Protein AF-A0A0W0UJ98-F1 (afdb_monomer)

Foldseek 3Di:
DDDDDDDDDDDDDDDPPPPPPPDPDAQKAWDWPDDQAEEAALQDKDKTKIKIFGQDQDKFFKAWDDDFQKDWDQPPQAAHRTHIHHHGRIGITMIIHRLNRDPFWDWFDRWMAGVPDPVRIDGHDPVNGRTYGYDYDWAAWEKDKLAQEAEAEAQADKAKIKIFTQGQTKFAFWAKDKPPDAPPPKDWPDRGQGIAHHRGIDIIIIGHHNDWQDDQQPQDRDWMWIWIGGPRYDTRTHTYTHDDARHDDLQFGFQFWARPPDRHHYIKGKGWHLAWLAAAPPGFAFAAADQVLADDLDQQPQQALPRDPVPGQDNNQACQLSLLVSRQVCQPPPNNPPRRQLSSHQQSSQCDQGSNDRSKGFAHNLQAHAADVPPVSQQDYPPDDGPGRHCQVRAQVVPNRSVQAAKEFHSHAHPPPPRFWGKIWGGDHPDDTHIDIDGSRRRHIHIIMHMDDD

Radius of gyration: 41.1 Å; Cα contacts (8 Å, |Δi|>4): 1184; chains: 1; bounding box: 113×72×108 Å

pLDDT: mean 92.58, std 12.84, range [30.59, 98.88]

Nearest PDB structures (foldseek):
  7som-assembly1_E  TM=4.699E-01  e=2.306E-09  Chlamydomonas reinhardtii
  7n6g-assembly1_1M  TM=3.271E-01  e=7.721E-07  Chlamydomonas reinhardtii
  6fvi-assembly1_A  TM=5.637E-01  e=1.294E-02  Homo sapiens
  8jp0-assembly1_A  TM=2.826E-01  e=3.615E-04  Homo sapiens
  1qun-assembly10_O  TM=2.759E-01  e=1.383E-03  Escherichia coli

Mean predicted aligned error: 9.5 Å

Solvent-accessible surface area (backbone atoms only — not comparable to full-atom values): 23687 Å² total; per-residue (Å²): 134,92,84,81,88,88,85,89,79,93,79,80,84,82,77,82,78,78,77,77,81,79,76,75,82,67,55,45,48,56,45,69,77,42,75,40,71,47,78,39,32,38,85,38,72,52,77,36,34,29,39,40,31,25,69,31,88,58,70,42,49,32,24,69,60,88,48,86,35,44,42,77,44,58,54,94,86,32,37,43,77,70,36,74,28,44,57,70,33,68,41,38,43,35,35,39,38,35,27,71,52,42,95,54,65,43,78,57,35,73,37,37,12,44,78,66,37,84,90,49,55,44,53,34,54,87,93,56,28,30,32,39,44,60,42,80,58,81,56,73,24,37,62,46,63,70,48,65,58,38,43,38,40,40,67,37,65,56,33,37,46,42,38,31,26,74,30,86,33,61,33,40,61,25,34,65,48,70,43,59,74,77,37,66,73,40,48,71,36,64,89,53,56,39,67,27,48,55,71,26,74,34,70,40,36,39,36,43,14,76,45,42,58,46,66,59,55,40,88,78,58,74,63,30,33,40,42,34,34,30,80,36,40,52,74,44,66,33,30,40,42,36,35,50,63,17,18,52,52,95,56,10,32,24,28,32,80,34,77,81,47,63,44,66,52,22,41,37,33,30,23,35,42,69,57,68,81,22,39,55,92,77,57,30,31,18,61,28,46,46,77,85,55,45,66,40,56,70,74,71,80,41,15,21,39,84,24,43,58,80,89,32,89,17,36,6,20,72,31,12,61,51,22,21,50,53,54,51,49,51,36,21,67,87,76,23,77,75,53,39,59,41,84,40,18,42,43,34,51,16,54,45,73,56,80,89,41,60,71,37,16,16,34,4,45,18,41,42,33,44,24,62,69,69,79,76,48,77,15,33,44,77,93,50,71,51,73,44,67,13,38,37,66,34,14,36,73,57,78,42,38,73,72,65,68,48,55,27,54,31,37,12,35,36,76,81,55,59,49,45,22,26,32,28,40,34,36,42,80,95,56,84,46,32,53,48,77,43,55,19,62,46,49,29,12,32,57,30,26,31,70,51,79,111

Organism: NCBI:txid455

Sequence (454 aa):
MKFNLDNLWLCAGSLFLASTLQAGKPVWTFFPRTPTSVTVETDDTITVQYEVTNQSTRTHTLRMVPIPGIQQVMTAGNCPTNFTLAYHQSCILTLRIIGRSLSGDTFGGPKVCDKLNPLECYQPKAEHVLNIKLVAAPGDTTLSSSVSTLALRTNGRSRIITITNTGTETAFNVVYRISPALPAGTTIFPATCGTLEPGGRCFIRITPGATPSATPGNVNPTPITLAITGRNTNTVRPTINILTYGSVYQSGYVFAINDNTVNTGSIGGKVAALSNQASFGIDGRIWSSDNAGNPVFDPIPGINQNSINPPEACNGALNGACNTNVIVNYYSPPQTNPAVNLSFYAAGLCKATIGGYSDWYLPAICEMGYDNAAQNTGCGIPPNPPTLQNMQTNLVENGNIGNLFGPYWSSTQSSINFPTNAWNQFFAVGGGNFQDEDPKDGPISVRCVRAITG

Structure (mmCIF, N/CA/C/O backbone):
data_AF-A0A0W0UJ98-F1
#
_entry.id   AF-A0A0W0UJ98-F1
#
loop_
_atom_site.group_PDB
_atom_site.id
_atom_site.type_symbol
_atom_site.label_atom_id
_atom_site.label_alt_id
_atom_site.label_comp_id
_atom_site.label_asym_id
_atom_site.label_entity_id
_atom_site.label_seq_id
_atom_site.pdbx_PDB_ins_code
_atom_site.Cartn_x
_atom_site.Cartn_y
_atom_site.Cartn_z
_atom_site.occupancy
_atom_site.B_iso_or_equiv
_atom_site.auth_seq_id
_atom_site.auth_comp_id
_atom_site.auth_asym_id
_atom_site.auth_atom_id
_atom_site.pdbx_PDB_model_num
ATOM 1 N N . MET A 1 1 ? -76.523 -50.830 51.834 1.00 42.12 1 MET A N 1
ATOM 2 C CA . MET A 1 1 ? -75.789 -51.611 52.851 1.00 42.12 1 MET A CA 1
ATOM 3 C C . MET A 1 1 ? -75.660 -50.712 54.073 1.00 42.12 1 MET A C 1
ATOM 5 O O . MET A 1 1 ? -75.113 -49.628 53.944 1.00 42.12 1 MET A O 1
ATOM 9 N N . LYS A 1 2 ? -76.324 -51.075 55.176 1.00 36.91 2 LYS A N 1
ATOM 10 C CA . LYS A 1 2 ? -76.344 -50.326 56.444 1.00 36.91 2 LYS A CA 1
ATOM 11 C C . LYS A 1 2 ? -74.949 -50.317 57.073 1.00 36.91 2 LYS A C 1
ATOM 13 O O . LYS A 1 2 ? -74.358 -51.385 57.122 1.00 36.91 2 LYS A O 1
ATOM 18 N N . PHE A 1 3 ? -74.522 -49.193 57.644 1.00 30.59 3 PHE A N 1
ATOM 19 C CA . PHE A 1 3 ? -73.881 -49.159 58.964 1.00 30.59 3 PHE A CA 1
ATOM 20 C C . PHE A 1 3 ? -74.165 -47.815 59.646 1.00 30.59 3 PHE A C 1
ATOM 22 O O . PHE A 1 3 ? -74.426 -46.813 58.986 1.00 30.59 3 PHE A O 1
ATOM 29 N N . ASN A 1 4 ? -74.239 -47.876 60.969 1.00 37.31 4 ASN A N 1
ATOM 30 C CA . ASN A 1 4 ? -74.988 -47.012 61.868 1.00 37.31 4 ASN A CA 1
ATOM 31 C C . ASN A 1 4 ? -74.031 -46.341 62.872 1.00 37.31 4 ASN A C 1
ATOM 33 O O . ASN A 1 4 ? -73.104 -47.008 63.316 1.00 37.31 4 ASN A O 1
ATOM 37 N N . LEU A 1 5 ? -74.349 -45.088 63.216 1.00 34.97 5 LEU A N 1
ATOM 38 C CA . LEU A 1 5 ? -74.145 -44.328 64.466 1.00 34.97 5 LEU A CA 1
ATOM 39 C C . LEU A 1 5 ? -72.762 -44.160 65.167 1.00 34.97 5 LEU A C 1
ATOM 41 O O . LEU A 1 5 ? -71.998 -45.095 65.367 1.00 34.97 5 LEU A O 1
ATOM 45 N N . ASP A 1 6 ? -72.609 -42.918 65.664 1.00 40.19 6 ASP A N 1
ATOM 46 C CA . ASP A 1 6 ? -71.954 -42.443 66.903 1.00 40.19 6 ASP A CA 1
ATOM 47 C C . ASP A 1 6 ? -70.441 -42.147 66.954 1.00 40.19 6 ASP A C 1
ATOM 49 O O . ASP A 1 6 ? -69.613 -43.013 67.215 1.00 40.19 6 ASP A O 1
ATOM 53 N N . ASN A 1 7 ? -70.071 -40.857 66.893 1.00 34.97 7 ASN A N 1
ATOM 54 C CA . ASN A 1 7 ? -69.873 -40.052 68.113 1.00 34.97 7 ASN A CA 1
ATOM 55 C C . ASN A 1 7 ? -69.459 -38.595 67.821 1.00 34.97 7 ASN A C 1
ATOM 57 O O . ASN A 1 7 ? -68.658 -38.292 66.942 1.00 34.97 7 ASN A O 1
ATOM 61 N N . LEU A 1 8 ? -70.037 -37.701 68.618 1.00 39.44 8 LEU A N 1
ATOM 62 C CA . LEU A 1 8 ? -69.944 -36.245 68.612 1.00 39.44 8 LEU A CA 1
ATOM 63 C C . LEU A 1 8 ? -68.772 -35.770 69.488 1.00 39.44 8 LEU A C 1
ATOM 65 O O . LEU A 1 8 ? -68.875 -35.954 70.691 1.00 39.44 8 LEU A O 1
ATOM 69 N N . TRP A 1 9 ? -67.740 -35.096 68.960 1.00 35.41 9 TRP A N 1
ATOM 70 C CA . TRP A 1 9 ? -66.840 -34.237 69.762 1.00 35.41 9 TRP A CA 1
ATOM 71 C C . TRP A 1 9 ? -66.373 -33.001 68.968 1.00 35.41 9 TRP A C 1
ATOM 73 O O . TRP A 1 9 ? -66.029 -33.082 67.791 1.00 35.41 9 TRP A O 1
ATOM 83 N N . LEU A 1 10 ? -66.414 -31.847 69.642 1.00 42.66 10 LEU A N 1
ATOM 84 C CA . LEU A 1 10 ? -66.111 -30.493 69.170 1.00 42.66 10 LEU A CA 1
ATOM 85 C C . LEU A 1 10 ? -64.771 -30.375 68.414 1.00 42.66 10 LEU A C 1
ATOM 87 O O . LEU A 1 10 ? -63.739 -30.807 68.919 1.00 42.66 10 LEU A O 1
ATOM 91 N N . CYS A 1 11 ? -64.755 -29.643 67.295 1.00 38.94 11 CYS A N 1
ATOM 92 C CA . CYS A 1 11 ? -63.536 -29.038 66.746 1.00 38.94 11 CYS A CA 1
ATOM 93 C C . CYS A 1 11 ? -63.706 -27.517 66.693 1.00 38.94 11 CYS A C 1
ATOM 95 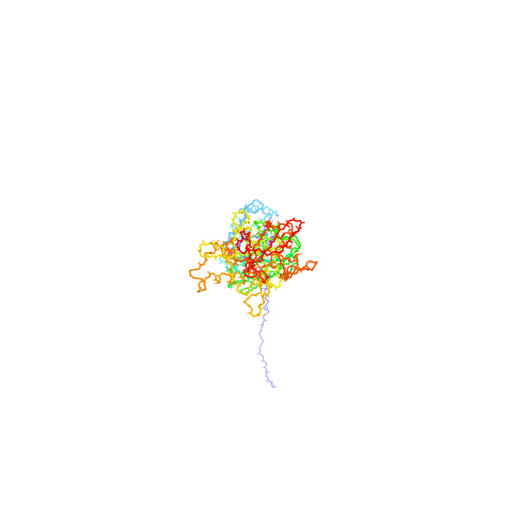O O . CYS A 1 11 ? -64.485 -26.981 65.906 1.00 38.94 11 CYS A O 1
ATOM 97 N N . ALA A 1 12 ? -62.993 -26.843 67.593 1.00 42.56 12 ALA A N 1
ATOM 98 C CA . ALA A 1 12 ? -62.878 -25.398 67.663 1.00 42.56 12 ALA A CA 1
ATOM 99 C C . ALA A 1 12 ? -62.250 -24.838 66.377 1.00 42.56 12 ALA A C 1
ATOM 101 O O . ALA A 1 12 ? -61.285 -25.390 65.848 1.00 42.56 12 ALA A O 1
ATOM 102 N N . GLY A 1 13 ? -62.798 -23.727 65.884 1.00 46.62 13 GLY A N 1
ATOM 103 C CA . GLY A 1 13 ? -62.237 -22.981 64.766 1.00 46.62 13 GLY A CA 1
ATOM 104 C C . GLY A 1 13 ? -60.892 -22.362 65.142 1.00 46.62 13 GLY A C 1
ATOM 105 O O . GLY A 1 13 ? -60.838 -21.392 65.896 1.00 46.62 13 GLY A O 1
ATOM 106 N N . SER A 1 14 ? -59.808 -22.908 64.594 1.00 44.16 14 SER A N 1
ATOM 107 C CA . SER A 1 14 ? -58.479 -22.299 64.642 1.00 44.16 14 SER A CA 1
ATOM 108 C C . SER A 1 14 ? -58.429 -21.103 63.692 1.00 44.16 14 SER A C 1
ATOM 110 O O . SER A 1 14 ? -58.147 -21.234 62.501 1.00 44.16 14 SER A O 1
ATOM 112 N N . LEU A 1 15 ? -58.727 -19.923 64.235 1.00 41.03 15 LEU A N 1
ATOM 113 C CA . LEU A 1 15 ? -58.468 -18.632 63.609 1.00 41.03 15 LEU A CA 1
ATOM 114 C C . LEU A 1 15 ? -56.942 -18.420 63.572 1.00 41.03 15 LEU A C 1
ATOM 116 O O . LEU A 1 15 ? -56.319 -18.147 64.599 1.00 41.03 15 LEU A O 1
ATOM 120 N N . PHE A 1 16 ? -56.323 -18.573 62.400 1.00 40.66 16 PHE A N 1
ATOM 121 C CA . PHE A 1 16 ? -54.943 -18.144 62.168 1.00 40.66 16 PHE A CA 1
ATOM 122 C C . PHE A 1 16 ? -54.880 -16.614 62.297 1.00 40.66 16 PHE A C 1
ATOM 124 O O . PHE A 1 16 ? -55.249 -15.881 61.381 1.00 40.66 16 PHE A O 1
ATOM 131 N N . LEU A 1 17 ? -54.428 -16.125 63.453 1.00 40.47 17 LEU A N 1
ATOM 132 C CA . LEU A 1 17 ? -54.017 -14.737 63.639 1.00 40.47 17 LEU A CA 1
ATOM 133 C C . LEU A 1 17 ? -52.777 -14.488 62.772 1.00 40.47 17 LEU A C 1
ATOM 135 O O . LEU A 1 17 ? -51.658 -14.821 63.156 1.00 40.47 17 LEU A O 1
ATOM 139 N N . ALA A 1 18 ? -52.980 -13.903 61.593 1.00 43.94 18 ALA A N 1
ATOM 140 C CA . ALA A 1 18 ? -51.911 -13.249 60.858 1.00 43.94 18 ALA A CA 1
ATOM 141 C C . ALA A 1 18 ? -51.464 -12.032 61.680 1.00 43.94 18 ALA A C 1
ATOM 143 O O . ALA A 1 18 ? -52.122 -10.992 61.688 1.00 43.94 18 ALA A O 1
ATOM 144 N N . SER A 1 19 ? -50.364 -12.169 62.417 1.00 37.75 19 SER A N 1
ATOM 145 C CA . SER A 1 19 ? -49.692 -11.032 63.027 1.00 37.75 19 SER A CA 1
ATOM 146 C C . SER A 1 19 ? -49.136 -10.154 61.907 1.00 37.75 19 SER A C 1
ATOM 148 O O . SER A 1 19 ? -48.142 -10.470 61.256 1.00 37.75 19 SER A O 1
ATOM 150 N N . THR A 1 20 ? -49.791 -9.023 61.658 1.00 38.28 20 THR A N 1
ATOM 151 C CA . THR A 1 20 ? -49.197 -7.945 60.873 1.00 38.28 20 THR A CA 1
ATOM 152 C C . THR A 1 20 ? -48.002 -7.414 61.660 1.00 38.28 20 THR A C 1
ATOM 154 O O . THR A 1 20 ? -48.166 -6.642 62.605 1.00 38.28 20 THR A O 1
ATOM 157 N N . LEU A 1 21 ? -46.793 -7.851 61.305 1.00 38.06 21 LEU A N 1
ATOM 158 C CA . LEU A 1 21 ? -45.556 -7.196 61.723 1.00 38.06 21 LEU A CA 1
ATOM 159 C C . LEU A 1 21 ? -45.603 -5.748 61.224 1.00 38.06 21 LEU A C 1
ATOM 161 O O . LEU A 1 21 ? -45.421 -5.470 60.040 1.00 38.06 21 LEU A O 1
ATOM 165 N N . GLN A 1 22 ? -45.890 -4.817 62.128 1.00 39.25 22 GLN A N 1
ATOM 166 C CA . GLN A 1 22 ? -45.871 -3.392 61.845 1.00 39.25 22 GLN A CA 1
ATOM 167 C C . GLN A 1 22 ? -44.410 -2.927 61.907 1.00 39.25 22 GLN A C 1
ATOM 169 O O . GLN A 1 22 ? -43.871 -2.656 62.978 1.00 39.25 22 GLN A O 1
ATOM 174 N N . ALA A 1 23 ? -43.734 -2.897 60.757 1.00 49.16 23 ALA A N 1
ATOM 175 C CA . ALA A 1 23 ? -42.393 -2.330 60.657 1.00 49.16 23 ALA A CA 1
ATOM 176 C C . ALA A 1 23 ? -42.448 -0.833 61.019 1.00 49.16 23 ALA A C 1
ATOM 178 O O . ALA A 1 23 ? -43.191 -0.066 60.401 1.00 49.16 23 ALA A O 1
ATOM 179 N N . GLY A 1 24 ? -41.693 -0.417 62.042 1.00 61.38 24 GLY A N 1
ATOM 180 C CA . GLY A 1 24 ? -41.587 0.990 62.430 1.00 61.38 24 GLY A CA 1
ATOM 181 C C . GLY A 1 24 ? -41.125 1.853 61.252 1.00 61.38 24 GLY A C 1
ATOM 182 O O . GLY A 1 24 ? -40.258 1.442 60.479 1.00 61.38 24 GLY A O 1
ATOM 183 N N . LYS A 1 25 ? -41.717 3.046 61.089 1.00 72.81 25 LYS A N 1
ATOM 184 C CA . LYS A 1 25 ? -41.304 3.994 60.041 1.00 72.81 25 LYS A CA 1
ATOM 185 C C . LYS A 1 25 ? -39.810 4.322 60.215 1.00 72.81 25 LYS A C 1
ATOM 187 O O . LYS A 1 25 ? -39.413 4.661 61.330 1.00 72.81 25 LYS A O 1
ATOM 192 N N . PRO A 1 26 ? -38.987 4.237 59.155 1.00 78.25 26 PRO A N 1
ATOM 193 C CA . PRO A 1 26 ? -37.555 4.479 59.269 1.00 78.25 26 PRO A CA 1
ATOM 194 C C . PRO A 1 26 ? -37.264 5.945 59.617 1.00 78.25 26 PRO A C 1
ATOM 196 O O . PRO A 1 26 ? -37.878 6.854 59.061 1.00 78.25 26 PRO A O 1
ATOM 199 N N . VAL A 1 27 ? -36.315 6.167 60.531 1.00 91.50 27 VAL A N 1
ATOM 200 C CA . VAL A 1 27 ? -35.935 7.503 61.041 1.00 91.50 27 VAL A CA 1
ATOM 201 C C . VAL A 1 27 ? -35.210 8.328 59.971 1.00 91.50 27 VAL A C 1
ATOM 203 O O . VAL A 1 27 ? -35.357 9.544 59.928 1.00 91.50 27 VAL A O 1
ATOM 206 N N . TRP A 1 28 ? -34.496 7.679 59.050 1.00 94.56 28 TRP A N 1
ATOM 207 C CA . TRP A 1 28 ? -34.007 8.283 57.809 1.00 94.56 28 TRP A CA 1
ATOM 208 C C . TRP A 1 28 ? -34.239 7.354 56.622 1.00 94.56 28 TRP A C 1
ATOM 210 O O . TRP A 1 28 ? -34.255 6.130 56.749 1.00 94.56 28 TRP A O 1
ATOM 220 N N . THR A 1 29 ? -34.424 7.953 55.451 1.00 95.00 29 THR A N 1
ATOM 221 C CA . THR A 1 29 ? -34.740 7.262 54.197 1.00 95.00 29 THR A CA 1
ATOM 222 C C . THR A 1 29 ? -33.617 7.403 53.186 1.00 95.00 29 THR A C 1
ATOM 224 O O . THR A 1 29 ? -32.889 8.390 53.206 1.00 95.00 29 THR A O 1
ATOM 227 N N . PHE A 1 30 ? -33.537 6.446 52.264 1.00 97.19 30 PHE A N 1
ATOM 228 C CA . PHE A 1 30 ? -32.582 6.436 51.161 1.00 97.19 30 PHE A CA 1
ATOM 229 C C . PHE A 1 30 ? -33.336 6.459 49.837 1.00 97.19 30 PHE A C 1
ATOM 231 O O . PHE A 1 30 ? -34.128 5.551 49.550 1.00 97.19 30 PHE A O 1
ATOM 238 N N . PHE A 1 31 ? -33.076 7.475 49.024 1.00 96.62 31 PHE A N 1
ATOM 239 C CA . PHE A 1 31 ? -33.620 7.572 47.679 1.00 96.62 31 PHE A CA 1
ATOM 240 C C . PHE A 1 31 ? -32.489 7.498 46.645 1.00 96.62 31 PHE A C 1
ATOM 242 O O . PHE A 1 31 ? -31.571 8.316 46.702 1.00 96.62 31 PHE A O 1
ATOM 249 N N . PRO A 1 32 ? -32.490 6.523 45.725 1.00 96.94 32 PRO A N 1
ATOM 250 C CA . PRO A 1 32 ? -31.423 6.377 44.749 1.00 96.94 32 PRO A CA 1
ATOM 251 C C . PRO A 1 32 ? -31.443 7.540 43.755 1.00 96.94 32 PRO A C 1
ATOM 253 O O . PRO A 1 32 ? -32.489 7.922 43.235 1.00 96.94 32 PRO A O 1
ATOM 256 N N . ARG A 1 33 ? -30.266 8.105 43.484 1.00 97.56 33 ARG A N 1
ATOM 257 C CA . ARG A 1 33 ? -30.056 9.135 42.451 1.00 97.56 33 ARG A CA 1
ATOM 258 C C . ARG A 1 33 ? -29.429 8.549 41.183 1.00 97.56 33 ARG A C 1
ATOM 260 O O . ARG A 1 33 ? -29.431 9.197 40.142 1.00 97.56 33 ARG A O 1
ATOM 267 N N . THR A 1 34 ? -28.938 7.316 41.267 1.00 96.81 34 THR A N 1
ATOM 268 C CA . THR A 1 34 ? -28.418 6.502 40.161 1.00 96.81 34 THR A CA 1
ATOM 269 C C . THR A 1 34 ? -28.970 5.075 40.274 1.00 96.81 34 THR A C 1
ATOM 271 O O . THR A 1 34 ? -29.456 4.705 41.347 1.00 96.81 34 THR A O 1
ATOM 274 N N . PRO A 1 35 ? -28.864 4.236 39.227 1.00 96.44 35 PRO A N 1
ATOM 275 C CA . PRO A 1 35 ? -29.185 2.813 39.331 1.00 96.44 35 PRO A CA 1
ATOM 276 C C . PRO A 1 35 ? -28.432 2.136 40.484 1.00 96.44 35 PRO A C 1
ATOM 278 O O . PRO A 1 35 ? -27.239 2.373 40.673 1.00 96.44 35 PRO A O 1
ATOM 281 N N . THR A 1 36 ? -29.133 1.304 41.257 1.00 95.62 36 THR A N 1
ATOM 282 C CA . THR A 1 36 ? -28.565 0.569 42.403 1.00 95.62 36 THR A CA 1
ATOM 283 C C . THR A 1 36 ? -28.323 -0.905 42.102 1.00 95.62 36 THR A C 1
ATOM 285 O O . THR A 1 36 ? -27.598 -1.557 42.846 1.00 95.62 36 THR A O 1
ATOM 288 N N . SER A 1 37 ? -28.898 -1.415 41.008 1.00 95.75 37 SER A N 1
ATOM 289 C CA . SER A 1 37 ? -28.575 -2.719 40.429 1.00 95.75 37 SER A CA 1
ATOM 290 C C . SER A 1 37 ? -27.582 -2.529 39.287 1.00 95.75 37 SER A C 1
ATOM 292 O O . SER A 1 37 ? -27.942 -1.991 38.242 1.00 95.75 37 SER A O 1
ATOM 294 N N . VAL A 1 38 ? -26.329 -2.923 39.507 1.00 94.88 38 VAL A N 1
ATOM 295 C CA . VAL A 1 38 ? -25.199 -2.657 38.604 1.00 94.88 38 VAL A CA 1
ATOM 296 C C . VAL A 1 38 ? -24.349 -3.910 38.424 1.00 94.88 38 VAL A C 1
ATOM 298 O O . VAL A 1 38 ? -24.193 -4.705 39.346 1.00 94.88 38 VAL A O 1
ATOM 301 N N . THR A 1 39 ? -23.794 -4.093 37.228 1.00 94.00 39 THR A N 1
ATOM 302 C CA . THR A 1 39 ? -22.749 -5.096 36.976 1.00 94.00 39 THR A CA 1
ATOM 303 C C . THR A 1 39 ? -21.414 -4.373 36.902 1.00 94.00 39 THR A C 1
ATOM 305 O O . THR A 1 39 ? -21.333 -3.321 36.270 1.00 94.00 39 THR A O 1
ATOM 308 N N . VAL A 1 40 ? -20.401 -4.899 37.583 1.00 93.00 40 VAL A N 1
ATOM 309 C CA . VAL A 1 40 ? -19.064 -4.303 37.661 1.00 93.00 40 VAL A CA 1
ATOM 310 C C . VAL A 1 40 ? -18.051 -5.360 37.267 1.00 93.00 40 VAL A C 1
ATOM 312 O O . VAL A 1 40 ? -18.078 -6.467 37.803 1.00 93.00 40 VAL A O 1
ATOM 315 N N . GLU A 1 41 ? -17.171 -5.027 36.331 1.00 92.50 41 GLU A N 1
ATOM 316 C CA . GLU A 1 41 ? -16.054 -5.889 35.962 1.00 92.50 41 GLU A CA 1
ATOM 317 C C . GLU A 1 41 ? -14.894 -5.738 36.953 1.00 92.50 41 GLU A C 1
ATOM 319 O O . GLU A 1 41 ? -14.765 -4.726 37.645 1.00 92.50 41 GLU A O 1
ATOM 324 N N . THR A 1 42 ? -14.021 -6.740 37.046 1.00 89.69 42 THR A N 1
ATOM 325 C CA . THR A 1 42 ? -12.894 -6.719 37.994 1.00 89.69 42 THR A CA 1
ATOM 326 C C . THR A 1 42 ? -11.918 -5.555 37.778 1.00 89.69 42 THR A C 1
ATOM 328 O O . THR A 1 42 ? -11.260 -5.136 38.726 1.00 89.69 42 THR A O 1
ATOM 331 N N . ASP A 1 43 ? -11.811 -5.003 36.573 1.00 86.75 43 ASP A N 1
ATOM 332 C CA . ASP A 1 43 ? -10.969 -3.846 36.236 1.00 86.75 43 ASP A CA 1
ATOM 333 C C . ASP A 1 43 ? -11.718 -2.498 36.291 1.00 86.75 43 ASP A C 1
ATOM 335 O O . ASP A 1 43 ? -11.083 -1.440 36.270 1.00 86.75 43 ASP A O 1
ATOM 339 N N . ASP A 1 44 ? -13.043 -2.520 36.449 1.00 89.69 44 ASP A N 1
ATOM 340 C CA . ASP A 1 44 ? -13.890 -1.332 36.409 1.00 89.69 44 ASP A CA 1
ATOM 341 C C . ASP A 1 44 ? -13.991 -0.592 37.753 1.00 89.69 44 ASP A C 1
ATOM 343 O O . ASP A 1 44 ? -13.742 -1.099 38.854 1.00 89.69 44 ASP A O 1
ATOM 347 N N . THR A 1 45 ? -14.386 0.679 37.672 1.00 93.38 45 THR A N 1
ATOM 348 C CA . THR A 1 45 ? -14.761 1.497 38.829 1.00 93.38 45 THR A CA 1
ATOM 349 C C . THR A 1 45 ? -15.961 2.363 38.478 1.00 93.38 45 THR A C 1
ATOM 351 O O . THR A 1 45 ? -15.889 3.173 37.557 1.00 93.38 45 THR A O 1
ATOM 354 N N . ILE A 1 46 ? -17.042 2.242 39.246 1.00 94.94 46 ILE A N 1
ATOM 355 C CA . ILE A 1 46 ? -18.294 2.978 39.016 1.00 94.94 46 ILE A CA 1
ATOM 356 C C . ILE A 1 46 ? -18.743 3.724 40.275 1.00 94.94 46 ILE A C 1
ATOM 358 O O . ILE A 1 46 ? -18.199 3.522 41.365 1.00 94.94 46 ILE A O 1
ATOM 362 N N . THR A 1 47 ? -19.755 4.581 40.142 1.00 96.25 47 THR A N 1
ATOM 363 C CA . THR A 1 47 ? -20.365 5.290 41.270 1.00 96.25 47 THR A CA 1
ATOM 364 C C . THR A 1 47 ? -21.862 5.018 41.380 1.00 96.25 47 THR A C 1
ATOM 366 O O . THR A 1 47 ? -22.571 4.955 40.379 1.00 96.25 47 THR A O 1
ATOM 369 N N . VAL A 1 48 ? -22.347 4.887 42.617 1.00 97.25 48 VAL A N 1
ATOM 370 C CA . VAL A 1 48 ? -23.775 4.816 42.957 1.00 97.25 48 VAL A CA 1
ATOM 371 C C . VAL A 1 48 ? -24.093 5.886 43.995 1.00 97.25 48 VAL A C 1
ATOM 373 O O . VAL A 1 48 ? -23.332 6.071 44.940 1.00 97.25 48 VAL A O 1
ATOM 376 N N . GLN A 1 49 ? -25.205 6.598 43.839 1.00 97.94 49 GLN A N 1
ATOM 377 C CA . GLN A 1 49 ? -25.583 7.713 44.702 1.00 97.94 49 GLN A CA 1
ATOM 378 C C . GLN A 1 49 ? -26.939 7.496 45.367 1.00 97.94 49 GLN A C 1
ATOM 380 O O . GLN A 1 49 ? -27.912 7.104 44.720 1.00 97.94 49 GLN A O 1
ATOM 385 N N . TYR A 1 50 ? -27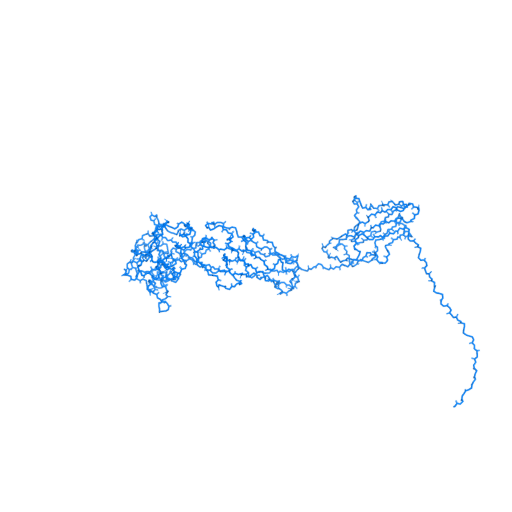.008 7.846 46.648 1.00 98.00 50 TYR A N 1
ATOM 386 C CA . TYR A 1 50 ? -28.236 7.911 47.431 1.00 98.00 50 TYR A CA 1
ATOM 387 C C . TYR A 1 50 ? -28.419 9.306 48.011 1.00 98.00 50 TYR A C 1
ATOM 389 O O . TYR A 1 50 ? -27.473 9.907 48.505 1.00 98.00 50 TYR A O 1
ATOM 397 N N . GLU A 1 51 ? -29.645 9.799 48.022 1.00 97.81 51 GLU A N 1
ATOM 398 C CA . GLU A 1 51 ? -30.056 10.905 48.870 1.00 97.81 51 GLU A CA 1
ATOM 399 C C . GLU A 1 51 ? -30.555 10.340 50.203 1.00 97.81 51 GLU A C 1
ATOM 401 O O . GLU A 1 51 ? -31.527 9.581 50.247 1.00 97.81 51 GLU A O 1
ATOM 406 N N . VAL A 1 52 ? -29.844 10.665 51.282 1.00 97.69 52 VAL A N 1
ATOM 407 C CA . VAL A 1 52 ? -30.174 10.257 52.650 1.00 97.69 52 VAL A CA 1
ATOM 408 C C . VAL A 1 52 ? -30.892 11.411 53.328 1.00 97.69 52 VAL A C 1
ATOM 410 O O . VAL A 1 52 ? -30.298 12.474 53.479 1.00 97.69 52 VAL A O 1
ATOM 413 N N . THR A 1 53 ? -32.136 11.202 53.755 1.00 97.44 53 THR A N 1
ATOM 414 C CA . THR A 1 53 ? -32.981 12.257 54.342 1.00 97.44 53 THR A CA 1
ATOM 415 C C . THR A 1 53 ? -33.439 11.866 55.734 1.00 97.44 53 THR A C 1
ATOM 417 O O . THR A 1 53 ? -33.983 10.777 55.920 1.00 97.44 53 THR A O 1
ATOM 420 N N . ASN A 1 54 ? -33.266 12.762 56.704 1.00 96.88 54 ASN A N 1
ATOM 421 C CA . ASN A 1 54 ? -33.784 12.569 58.053 1.00 96.88 54 ASN A CA 1
ATOM 422 C C . ASN A 1 54 ? -35.299 12.845 58.108 1.00 96.88 54 ASN A C 1
ATOM 424 O O . ASN A 1 54 ? -35.746 13.953 57.821 1.00 96.88 54 ASN A O 1
ATOM 428 N N . GLN A 1 55 ? -36.083 11.843 58.501 1.00 95.25 55 GLN A N 1
ATOM 429 C CA . GLN A 1 55 ? -37.541 11.917 58.659 1.00 95.25 55 GLN A CA 1
ATOM 430 C C . GLN A 1 55 ? -37.968 12.185 60.112 1.00 95.25 55 GLN A C 1
ATOM 432 O O . GLN A 1 55 ? -39.147 12.406 60.386 1.00 95.25 55 GLN A O 1
ATOM 437 N N . SER A 1 56 ? -37.029 12.152 61.057 1.00 93.88 56 SER A N 1
ATOM 438 C CA . SER A 1 56 ? -37.263 12.414 62.475 1.00 93.88 56 SER A CA 1
ATOM 439 C C . SER A 1 56 ? -37.151 13.896 62.796 1.00 93.88 56 SER A C 1
ATOM 441 O O . SER A 1 56 ? -36.293 14.608 62.280 1.00 93.88 56 SER A O 1
ATOM 443 N N . THR A 1 57 ? -37.991 14.357 63.721 1.00 93.88 57 THR A N 1
ATOM 444 C CA . THR A 1 57 ? -37.945 15.729 64.241 1.00 93.88 57 THR A CA 1
ATOM 445 C C . THR A 1 57 ? -36.685 16.015 65.062 1.00 93.88 57 THR A C 1
ATOM 447 O O . THR A 1 57 ? -36.405 17.172 65.371 1.00 93.88 57 THR A O 1
ATOM 450 N N . ARG A 1 58 ? -35.905 14.984 65.417 1.00 94.75 58 ARG A N 1
ATOM 451 C CA . ARG A 1 58 ? -34.608 15.115 66.088 1.00 94.75 58 ARG A CA 1
ATOM 452 C C . ARG A 1 58 ? -33.479 15.187 65.068 1.00 94.75 58 ARG A C 1
ATOM 454 O O . ARG A 1 58 ? -33.492 14.489 64.059 1.00 94.75 58 ARG A O 1
ATOM 461 N N . THR A 1 59 ? -32.472 15.998 65.368 1.00 95.56 59 THR A N 1
ATOM 462 C CA . THR A 1 59 ? -31.218 16.030 64.611 1.00 95.56 59 THR A CA 1
ATOM 463 C C . THR A 1 59 ? -30.396 14.776 64.902 1.00 95.56 59 THR A C 1
ATOM 465 O O . THR A 1 59 ? -30.181 14.446 66.068 1.00 95.56 59 THR A O 1
ATOM 468 N N . HIS A 1 60 ? -29.903 14.119 63.853 1.00 95.69 60 HIS A N 1
ATOM 469 C CA . HIS A 1 60 ? -29.097 12.899 63.951 1.00 95.69 60 HIS A CA 1
ATOM 470 C C . HIS A 1 60 ? -27.712 13.106 63.337 1.00 95.69 60 HIS A C 1
ATOM 472 O O . HIS A 1 60 ? -27.587 13.795 62.322 1.00 95.69 60 HIS A O 1
ATOM 478 N N . THR A 1 61 ? -26.680 12.496 63.929 1.00 96.31 61 THR A N 1
ATOM 479 C CA . THR A 1 61 ? -25.316 12.501 63.380 1.00 96.31 61 THR A CA 1
ATOM 480 C C . THR A 1 61 ? -25.011 11.121 62.834 1.00 96.31 61 THR A C 1
ATOM 482 O O . THR A 1 61 ? -24.690 10.177 63.554 1.00 96.31 61 THR A O 1
ATOM 485 N N . LEU A 1 62 ? -25.131 11.021 61.523 1.00 96.81 62 LEU A N 1
ATOM 486 C CA . LEU A 1 62 ? -25.159 9.774 60.799 1.00 96.81 62 LEU A CA 1
ATOM 487 C C . LEU A 1 62 ? -23.776 9.407 60.267 1.00 96.81 62 LEU A C 1
ATOM 489 O O . LEU A 1 62 ? -23.003 10.264 59.833 1.00 96.81 62 LEU A O 1
ATOM 493 N N . ARG A 1 63 ? -23.481 8.107 60.272 1.00 96.00 63 ARG A N 1
ATOM 494 C CA . ARG A 1 63 ? -22.272 7.538 59.674 1.00 96.00 63 ARG A CA 1
ATOM 495 C C . ARG A 1 63 ? -22.604 6.251 58.932 1.00 96.00 63 ARG A C 1
ATOM 497 O O . ARG A 1 63 ? -23.342 5.405 59.437 1.00 96.00 63 ARG A O 1
ATOM 504 N N . MET A 1 64 ? -22.050 6.104 57.731 1.00 95.38 64 MET A N 1
ATOM 505 C CA . MET A 1 64 ? -22.168 4.872 56.956 1.00 95.38 64 MET A CA 1
ATOM 506 C C . MET A 1 64 ? -21.317 3.760 57.582 1.00 95.38 64 MET A C 1
ATOM 508 O O . MET A 1 64 ? -20.171 3.983 57.981 1.00 95.38 64 MET A O 1
ATOM 512 N N . VAL A 1 65 ? -21.872 2.552 57.637 1.00 93.75 65 VAL A N 1
ATOM 513 C CA . VAL A 1 65 ? -21.118 1.337 57.955 1.00 93.75 65 VAL A CA 1
ATOM 514 C C . VAL A 1 65 ? -20.266 0.964 56.734 1.00 93.75 65 VAL A C 1
ATOM 516 O O . VAL A 1 65 ? -20.827 0.848 55.642 1.00 93.75 65 VAL A O 1
ATOM 519 N N . PRO A 1 66 ? -18.940 0.775 56.880 1.00 92.06 66 PRO A N 1
ATOM 520 C CA . PRO A 1 66 ? -18.082 0.386 55.765 1.00 92.06 66 PRO A CA 1
ATOM 521 C C . PRO A 1 66 ? -18.566 -0.896 55.081 1.00 92.06 66 PRO A C 1
ATOM 523 O O . PRO A 1 66 ? -18.903 -1.869 55.754 1.00 92.06 66 PRO A O 1
ATOM 526 N N . ILE A 1 67 ? -18.557 -0.901 53.748 1.00 92.19 67 ILE A N 1
ATOM 527 C CA . ILE A 1 67 ? -18.815 -2.093 52.937 1.00 92.19 67 ILE A CA 1
ATOM 528 C C . ILE A 1 67 ? -17.484 -2.486 52.281 1.00 92.19 67 ILE A C 1
ATOM 530 O O . ILE A 1 67 ? -16.878 -1.634 51.624 1.00 92.19 67 ILE A O 1
ATOM 534 N N . PRO A 1 68 ? -16.994 -3.727 52.458 1.00 87.88 68 PRO A N 1
ATOM 535 C CA . PRO A 1 68 ? -15.769 -4.183 51.805 1.00 87.88 68 PRO A CA 1
ATOM 536 C C . PRO A 1 68 ? -15.795 -3.920 50.291 1.00 87.88 68 PRO A C 1
ATOM 538 O O . PRO A 1 68 ? -16.782 -4.208 49.623 1.00 87.88 68 PRO A O 1
ATOM 541 N N . GLY A 1 69 ? -14.724 -3.326 49.758 1.00 86.75 69 GLY A N 1
ATOM 542 C CA . GLY A 1 69 ? -14.595 -3.006 48.329 1.00 86.75 69 GLY A CA 1
ATOM 543 C C . GLY A 1 69 ? -15.363 -1.772 47.831 1.00 86.75 69 GLY A C 1
ATOM 544 O O . GLY A 1 69 ? -15.226 -1.406 46.662 1.00 86.75 69 GLY A O 1
ATOM 545 N N . ILE A 1 70 ? -16.107 -1.078 48.702 1.00 94.75 70 ILE A N 1
ATOM 546 C CA . ILE A 1 70 ? -16.854 0.143 48.364 1.00 94.75 70 ILE A CA 1
ATOM 547 C C . ILE A 1 70 ? -16.368 1.312 49.223 1.00 94.75 70 ILE A C 1
ATOM 549 O O . ILE A 1 70 ? -16.320 1.239 50.450 1.00 94.75 70 ILE A O 1
ATOM 553 N N . GLN A 1 71 ? -16.033 2.425 48.576 1.00 95.00 71 GLN A N 1
ATOM 554 C CA . GLN A 1 71 ? -15.532 3.631 49.231 1.00 95.00 71 GLN A CA 1
ATOM 555 C C . GLN A 1 71 ? -16.581 4.742 49.209 1.00 95.00 71 GLN A C 1
ATOM 557 O O . GLN A 1 71 ? -17.107 5.086 48.155 1.00 95.00 71 GLN A O 1
ATOM 562 N N . GLN A 1 72 ? -16.854 5.364 50.354 1.00 95.50 72 GLN A N 1
ATOM 563 C CA . GLN A 1 72 ? -17.642 6.596 50.391 1.00 95.50 72 GLN A CA 1
ATOM 564 C C . GLN A 1 72 ? -16.811 7.759 49.834 1.00 95.50 72 GLN A C 1
ATOM 566 O O . GLN A 1 72 ? -15.684 7.994 50.273 1.00 95.50 72 GLN A O 1
ATOM 571 N N . VAL A 1 73 ? -17.373 8.513 48.892 1.00 96.44 73 VAL A N 1
ATOM 572 C CA . VAL A 1 73 ? -16.776 9.755 48.390 1.00 96.44 73 VAL A CA 1
ATOM 573 C C . VAL A 1 73 ? -17.124 10.890 49.353 1.00 96.44 73 VAL A C 1
ATOM 575 O O . VAL A 1 73 ? -18.295 11.121 49.636 1.00 96.44 73 VAL A O 1
ATOM 578 N N . MET A 1 74 ? -16.106 11.595 49.853 1.00 94.81 74 MET A N 1
ATOM 579 C CA . MET A 1 74 ? -16.238 12.615 50.912 1.00 94.81 74 MET A CA 1
ATOM 580 C C . MET A 1 74 ? -15.833 14.024 50.443 1.00 94.81 74 MET A C 1
ATOM 582 O O . MET A 1 74 ? -15.586 14.909 51.258 1.00 94.81 74 MET A O 1
ATOM 586 N N . THR A 1 75 ? -15.709 14.236 49.131 1.00 92.25 75 THR A N 1
ATOM 587 C CA . THR A 1 75 ? -15.430 15.561 48.557 1.00 92.25 75 THR A CA 1
ATOM 588 C C . THR A 1 75 ? -16.638 16.486 48.708 1.00 92.25 75 THR A C 1
ATOM 590 O O . THR A 1 75 ? -17.766 16.016 48.876 1.00 92.25 75 THR A O 1
ATOM 593 N N . ALA A 1 76 ? -16.412 17.802 48.608 1.00 90.81 76 ALA A N 1
ATOM 594 C CA . ALA A 1 76 ? -17.467 18.813 48.701 1.00 90.81 76 ALA A CA 1
ATOM 595 C C . ALA A 1 76 ? -18.698 18.450 47.843 1.00 90.81 76 ALA A C 1
ATOM 597 O O . ALA A 1 76 ? -18.558 18.018 46.699 1.00 90.81 76 ALA A O 1
ATOM 598 N N . GLY A 1 77 ? -19.894 18.593 48.423 1.00 90.31 77 GLY A N 1
ATOM 599 C CA . GLY A 1 77 ? -21.168 18.192 47.811 1.00 90.31 77 GLY A CA 1
ATOM 600 C C . GLY A 1 77 ? -21.632 16.764 48.133 1.00 90.31 77 GLY A C 1
ATOM 601 O O . GLY A 1 77 ? -22.774 16.430 47.833 1.00 90.31 77 GLY A O 1
ATOM 602 N N . ASN A 1 78 ? -20.798 15.939 48.776 1.00 96.50 78 ASN A N 1
ATOM 603 C CA . ASN A 1 78 ? -21.170 14.603 49.252 1.00 96.50 78 ASN A CA 1
ATOM 604 C C . ASN A 1 78 ? -21.235 14.549 50.776 1.00 96.50 78 ASN A C 1
ATOM 606 O O . ASN A 1 78 ? -20.698 15.417 51.467 1.00 96.50 78 ASN A O 1
ATOM 610 N N . CYS A 1 79 ? -21.841 13.489 51.307 1.00 96.75 79 CYS A N 1
ATOM 611 C CA . CYS A 1 79 ? -21.838 13.249 52.739 1.00 96.75 79 CYS A CA 1
ATOM 612 C C . CYS A 1 79 ? -20.413 13.081 53.264 1.00 96.75 79 CYS A C 1
ATOM 614 O O . CYS A 1 79 ? -19.701 12.186 52.797 1.00 96.75 79 CYS A O 1
ATOM 616 N N . PRO A 1 80 ? -19.987 13.893 54.250 1.00 95.44 80 PRO A N 1
ATOM 617 C CA . PRO A 1 80 ? -18.759 13.624 54.983 1.00 95.44 80 PRO A CA 1
ATOM 618 C C . PRO A 1 80 ? -18.890 12.332 55.806 1.00 95.44 80 PRO A C 1
ATOM 620 O O . PRO A 1 80 ? -19.977 11.772 55.952 1.00 95.44 80 PRO A O 1
ATOM 623 N N . THR A 1 81 ? -17.781 11.859 56.379 1.00 93.50 81 THR A N 1
ATOM 624 C CA . THR A 1 81 ? -17.745 10.638 57.209 1.00 93.50 81 THR A CA 1
ATOM 625 C C . THR A 1 81 ? -18.800 10.637 58.315 1.00 93.50 81 THR A C 1
ATOM 627 O O . THR A 1 81 ? -19.444 9.619 58.547 1.00 93.50 81 THR A O 1
ATOM 630 N N . ASN A 1 82 ? -18.971 11.777 58.987 1.00 94.50 82 ASN A N 1
ATOM 631 C CA . ASN A 1 82 ? -20.054 12.022 59.931 1.00 94.50 82 ASN A CA 1
ATOM 632 C C . ASN A 1 82 ? -20.878 13.180 59.380 1.00 94.50 82 ASN A C 1
ATOM 634 O O . ASN A 1 82 ? -20.354 14.287 59.263 1.00 94.50 82 ASN A O 1
ATOM 638 N N . PHE A 1 83 ? -22.138 12.934 59.041 1.00 96.00 83 PHE A N 1
ATOM 639 C CA . PHE A 1 83 ? -23.025 13.945 58.478 1.00 96.00 83 PHE A CA 1
ATOM 640 C C . PHE A 1 83 ? -24.228 14.155 59.391 1.00 96.00 83 PHE A C 1
ATOM 642 O O . PHE A 1 83 ? -24.928 13.214 59.759 1.00 96.00 83 PHE A O 1
ATOM 649 N N . THR A 1 84 ? -24.441 15.404 59.794 1.00 96.88 84 THR A N 1
ATOM 650 C CA . THR A 1 84 ? -25.527 15.778 60.699 1.00 96.88 84 THR A CA 1
ATOM 651 C C . THR A 1 84 ? -26.698 16.304 59.890 1.00 96.88 84 THR A C 1
ATOM 653 O O . THR A 1 84 ? -26.538 17.263 59.141 1.00 96.88 84 THR A O 1
ATOM 656 N N . LEU A 1 85 ? -27.866 15.685 60.052 1.00 97.25 85 LEU A N 1
ATOM 657 C CA . LEU A 1 85 ? -29.092 16.067 59.356 1.00 97.25 85 LEU A CA 1
ATOM 658 C C . LEU A 1 85 ? -30.136 16.513 60.379 1.00 97.25 85 LEU A C 1
ATOM 660 O O . LEU A 1 85 ? -30.567 15.717 61.218 1.00 97.25 85 LEU A O 1
ATOM 664 N N . ALA A 1 86 ? -30.562 17.774 60.309 1.00 97.19 86 ALA A N 1
ATOM 665 C CA . ALA A 1 86 ? -31.765 18.232 61.002 1.00 97.19 86 ALA A CA 1
ATOM 666 C C . ALA A 1 86 ? -33.027 17.627 60.362 1.00 97.19 86 ALA A C 1
ATOM 668 O O . ALA A 1 86 ? -32.950 16.930 59.348 1.00 97.19 86 ALA A O 1
ATOM 669 N N . TYR A 1 87 ? -34.195 17.894 60.947 1.00 96.38 87 TYR A N 1
ATOM 670 C CA . TYR A 1 87 ? -35.469 17.432 60.398 1.00 96.38 87 TYR A CA 1
ATOM 671 C C . TYR A 1 87 ? -35.609 17.817 58.915 1.00 96.38 87 TYR A C 1
ATOM 673 O O . TYR A 1 87 ? -35.442 18.983 58.558 1.00 96.38 87 TYR A O 1
ATOM 681 N N . HIS A 1 88 ? -35.872 16.821 58.063 1.00 94.62 88 HIS A N 1
ATOM 682 C CA . HIS A 1 88 ? -35.984 16.923 56.602 1.00 94.62 88 HIS A CA 1
ATOM 683 C C . HIS A 1 88 ? -34.735 17.388 55.840 1.00 94.62 88 HIS A C 1
ATOM 685 O O . HIS A 1 88 ? -34.794 17.539 54.620 1.00 94.62 88 HIS A O 1
ATOM 691 N N . GLN A 1 89 ? -33.589 17.569 56.498 1.00 97.62 89 GLN A N 1
ATOM 692 C CA . GLN A 1 89 ? -32.343 17.789 55.769 1.00 97.62 89 GLN A CA 1
ATOM 693 C C . GLN A 1 89 ? -31.889 16.503 55.084 1.00 97.62 89 GLN A C 1
ATOM 695 O O . GLN A 1 89 ? -32.066 15.399 55.617 1.00 97.62 89 GLN A O 1
ATOM 700 N N . SER A 1 90 ? -31.283 16.666 53.909 1.00 97.44 90 SER A N 1
ATOM 701 C CA . SER A 1 90 ? -30.756 15.570 53.112 1.00 97.44 90 SER A CA 1
ATOM 702 C C . SER A 1 90 ? -29.286 15.750 52.765 1.00 97.44 90 SER A C 1
ATOM 704 O O . SER A 1 90 ? -28.704 16.830 52.892 1.00 97.44 90 SER A O 1
ATOM 706 N N . CYS A 1 91 ? -28.672 14.647 52.360 1.00 97.31 91 CYS A N 1
ATOM 707 C CA . CYS A 1 91 ? -27.286 14.606 51.945 1.00 97.31 91 CYS A CA 1
ATOM 708 C C . CYS A 1 91 ? -27.058 13.540 50.866 1.00 97.31 91 CYS A C 1
ATOM 710 O O . CYS A 1 91 ? -27.663 12.468 50.911 1.00 97.31 91 CYS A O 1
ATOM 712 N N . ILE A 1 92 ? -26.178 13.826 49.899 1.00 98.06 92 ILE A N 1
ATOM 713 C CA . ILE A 1 92 ? -25.833 12.894 48.818 1.00 98.06 92 ILE A CA 1
ATOM 714 C C . ILE A 1 92 ? -24.707 11.962 49.267 1.00 98.06 92 ILE A C 1
ATOM 716 O O . ILE A 1 92 ? -23.542 12.347 49.365 1.00 98.06 92 ILE A O 1
ATOM 720 N N . LEU A 1 93 ? -25.054 10.709 49.525 1.00 97.81 93 LEU A N 1
ATOM 721 C CA . LEU A 1 93 ? -24.120 9.632 49.803 1.00 97.81 93 LEU A CA 1
ATOM 722 C C . LEU A 1 93 ? -23.672 8.999 48.481 1.00 97.81 93 LEU A C 1
ATOM 724 O O . LEU A 1 93 ? -24.400 8.201 47.889 1.00 97.81 93 LEU A O 1
ATOM 728 N N . THR A 1 94 ? -22.467 9.342 48.028 1.00 97.81 94 THR A N 1
ATOM 729 C CA . THR A 1 94 ? -21.852 8.742 46.836 1.00 97.81 94 THR A CA 1
ATOM 730 C C . THR A 1 94 ? -20.932 7.591 47.227 1.00 97.81 94 THR A C 1
ATOM 732 O O . THR A 1 94 ? -19.999 7.756 48.014 1.00 97.81 94 THR A O 1
ATOM 735 N N . LEU A 1 95 ? -21.177 6.429 46.635 1.00 97.00 95 LEU A N 1
ATOM 736 C CA . LEU A 1 95 ? -20.417 5.198 46.790 1.00 97.00 95 LEU A CA 1
ATOM 737 C C . LEU A 1 95 ? -19.583 4.968 45.532 1.00 97.00 95 LEU A C 1
ATOM 739 O O . LEU A 1 95 ? -20.135 4.824 44.446 1.00 97.00 95 LEU A O 1
ATOM 743 N N . ARG A 1 96 ? -18.262 4.919 45.669 1.00 96.50 96 ARG A N 1
ATOM 744 C CA . ARG A 1 96 ? -17.323 4.501 44.628 1.00 96.50 96 ARG A CA 1
ATOM 745 C C . ARG A 1 96 ? -17.062 3.006 44.776 1.00 96.50 96 ARG A C 1
ATOM 747 O O . ARG A 1 96 ? -16.467 2.573 45.760 1.00 96.50 96 ARG A O 1
ATOM 754 N N . ILE A 1 97 ? -17.512 2.233 43.800 1.00 95.62 97 ILE A N 1
ATOM 755 C CA . ILE A 1 97 ? -17.392 0.776 43.762 1.00 95.62 97 ILE A CA 1
ATOM 756 C C . ILE A 1 97 ? -16.175 0.442 42.905 1.00 95.62 97 ILE A C 1
ATOM 758 O O . ILE A 1 97 ? -16.115 0.855 41.749 1.00 95.62 97 ILE A O 1
ATOM 762 N N . ILE A 1 98 ? -15.201 -0.266 43.474 1.00 92.06 98 ILE A N 1
ATOM 763 C CA . ILE A 1 98 ? -13.949 -0.621 42.798 1.00 92.06 98 ILE A CA 1
ATOM 764 C C . ILE A 1 98 ? -13.958 -2.136 42.583 1.00 92.06 98 ILE A C 1
ATOM 766 O O . ILE A 1 98 ? -13.802 -2.876 43.553 1.00 92.06 98 ILE A O 1
ATOM 770 N N . GLY A 1 99 ? -14.120 -2.594 41.337 1.00 91.50 99 GLY A N 1
ATOM 771 C CA . GLY A 1 99 ? -14.314 -4.011 41.000 1.00 91.50 99 GLY A CA 1
ATOM 772 C C . GLY A 1 99 ? -13.250 -4.927 41.603 1.00 91.50 99 GLY A C 1
ATOM 773 O O . GLY A 1 99 ? -13.571 -5.842 42.355 1.00 91.50 99 GLY A O 1
ATOM 774 N N . ARG A 1 100 ? -11.968 -4.597 41.401 1.00 91.31 100 ARG A N 1
ATOM 775 C CA . ARG A 1 100 ? -10.808 -5.330 41.956 1.00 91.31 100 ARG A CA 1
ATOM 776 C C . ARG A 1 100 ? -10.746 -5.406 43.483 1.00 91.31 100 ARG A C 1
ATOM 778 O O . ARG A 1 100 ? -9.912 -6.125 44.019 1.00 91.31 100 ARG A O 1
ATOM 785 N N . SER A 1 101 ? -11.529 -4.596 44.191 1.00 92.62 101 SER A N 1
ATOM 786 C CA . SER A 1 101 ? -11.576 -4.576 45.656 1.00 92.62 101 SER A CA 1
ATOM 787 C C . SER A 1 101 ? -12.790 -5.319 46.218 1.00 92.62 101 SER A C 1
ATOM 789 O O . SER A 1 101 ? -12.878 -5.472 47.436 1.00 92.62 101 SER A O 1
ATOM 791 N N . LEU A 1 102 ? -13.713 -5.772 45.364 1.00 92.62 102 LEU A N 1
ATOM 792 C CA . LEU A 1 102 ? -14.832 -6.629 45.746 1.00 92.62 102 LEU A CA 1
ATOM 793 C C . LEU A 1 102 ? -14.368 -8.090 45.838 1.00 92.62 102 LEU A C 1
ATOM 795 O O . LEU A 1 102 ? -13.570 -8.555 45.030 1.00 92.62 102 LEU A O 1
ATOM 799 N N . SER A 1 103 ? -14.892 -8.830 46.816 1.00 89.88 103 SER A N 1
ATOM 800 C CA . SER A 1 103 ? -14.627 -10.267 46.996 1.00 89.88 103 SER A CA 1
ATOM 801 C C . SER A 1 103 ? -15.667 -11.172 46.318 1.00 89.88 103 SER A C 1
ATOM 803 O O . SER A 1 103 ? -15.587 -12.391 46.438 1.00 89.88 103 SER A O 1
ATOM 805 N N . GLY A 1 104 ? -16.671 -10.585 45.662 1.00 91.38 104 GLY A N 1
ATOM 806 C CA . GLY A 1 104 ? -17.821 -11.259 45.061 1.00 91.38 104 GLY A CA 1
ATOM 807 C C . GLY A 1 104 ? -18.991 -10.292 44.865 1.00 91.38 104 GLY A C 1
ATOM 808 O O . GLY A 1 104 ? -18.836 -9.078 45.034 1.00 91.38 104 GLY A O 1
ATOM 809 N N . ASP A 1 105 ? -20.163 -10.837 44.542 1.00 93.44 105 ASP A N 1
ATOM 810 C CA . ASP A 1 105 ? -21.409 -10.070 44.480 1.00 93.44 105 ASP A CA 1
ATOM 811 C C . ASP A 1 105 ? -21.686 -9.373 45.820 1.00 93.44 105 ASP A C 1
ATOM 813 O O . ASP A 1 105 ? -21.441 -9.919 46.898 1.00 93.44 105 ASP A O 1
ATOM 817 N N . THR A 1 106 ? -22.205 -8.149 45.761 1.00 92.62 106 THR A N 1
ATOM 818 C CA . THR A 1 106 ? -22.585 -7.383 46.952 1.00 92.62 106 THR A CA 1
ATOM 819 C C . THR A 1 106 ? -24.075 -7.104 46.922 1.00 92.62 106 THR A C 1
ATOM 821 O O . THR A 1 106 ? -24.562 -6.396 46.046 1.00 92.62 106 THR A O 1
ATOM 824 N N . PHE A 1 107 ? -24.795 -7.622 47.913 1.00 92.94 107 PHE A N 1
ATOM 825 C CA . PHE A 1 107 ? -26.229 -7.409 48.064 1.00 92.94 107 PHE A CA 1
ATOM 826 C C . PHE A 1 107 ? -26.541 -6.786 49.428 1.00 92.94 107 PHE A C 1
ATOM 828 O O . PHE A 1 107 ? -26.149 -7.319 50.468 1.00 92.94 107 PHE A O 1
ATOM 835 N N . GLY A 1 108 ? -27.270 -5.670 49.425 1.00 89.31 108 GLY A N 1
ATOM 836 C CA . GLY A 1 108 ? -27.688 -4.943 50.624 1.00 89.31 108 GLY A CA 1
ATOM 837 C C . GLY A 1 108 ? -26.927 -3.636 50.868 1.00 89.31 108 GLY A C 1
ATOM 838 O O . GLY A 1 108 ? -25.937 -3.318 50.214 1.00 89.31 108 GLY A O 1
ATOM 839 N N . GLY A 1 109 ? -27.409 -2.847 51.835 1.00 85.62 109 GLY A N 1
ATOM 840 C CA . GLY A 1 109 ? -26.880 -1.510 52.118 1.00 85.62 109 GLY A CA 1
ATOM 841 C C . GLY A 1 109 ? -27.197 -0.456 51.034 1.00 85.62 109 GLY A C 1
ATOM 842 O O . GLY A 1 109 ? -27.985 -0.727 50.124 1.00 85.62 109 GLY A O 1
ATOM 843 N N . PRO A 1 110 ? -26.622 0.762 51.136 1.00 94.25 110 PRO A N 1
ATOM 844 C CA . PRO A 1 110 ? -25.771 1.240 52.229 1.00 94.25 110 PRO A CA 1
ATOM 845 C C . PRO A 1 110 ? -26.511 1.308 53.568 1.00 94.25 110 PRO A C 1
ATOM 847 O O . PRO A 1 110 ? -27.657 1.735 53.636 1.00 94.25 110 PRO A O 1
ATOM 850 N N . LYS A 1 111 ? -25.848 0.895 54.652 1.00 95.19 111 LYS A N 1
ATOM 851 C CA . LYS A 1 111 ? -26.384 1.000 56.016 1.00 95.19 111 LYS A CA 1
ATOM 852 C C . LYS A 1 111 ? -25.793 2.235 56.684 1.00 95.19 111 LYS A C 1
ATOM 854 O O . LYS A 1 111 ? -24.575 2.397 56.716 1.00 95.19 111 LYS A O 1
ATOM 859 N N . VAL A 1 112 ? -26.649 3.096 57.218 1.00 95.94 112 VAL A N 1
ATOM 860 C CA . VAL A 1 112 ? -26.252 4.309 57.943 1.00 95.94 112 VAL A CA 1
ATOM 861 C C . VAL A 1 112 ? -26.816 4.228 59.349 1.00 95.94 112 VAL A C 1
ATOM 863 O O . VAL A 1 112 ? -27.979 3.858 59.506 1.00 95.94 112 VAL A O 1
ATOM 866 N N . CYS A 1 113 ? -25.990 4.556 60.341 1.00 95.56 113 CYS A N 1
ATOM 867 C CA . CYS A 1 113 ? -26.301 4.463 61.764 1.00 95.56 113 CYS A CA 1
ATOM 868 C C . CYS A 1 113 ? -26.111 5.815 62.457 1.00 95.56 113 CYS A C 1
ATOM 870 O O . CYS A 1 113 ? -25.159 6.533 62.133 1.00 95.56 113 CYS A O 1
ATOM 872 N N . ASP A 1 114 ? -26.950 6.137 63.439 1.00 95.19 114 ASP A N 1
ATOM 873 C CA . ASP A 1 114 ? -26.718 7.297 64.308 1.00 95.19 114 ASP A CA 1
ATOM 874 C C . ASP A 1 114 ? -25.552 6.996 65.252 1.00 95.19 114 ASP A C 1
ATOM 876 O O . ASP A 1 114 ? -25.575 6.003 65.976 1.00 95.19 114 ASP A O 1
ATOM 880 N N . LYS A 1 115 ? -24.483 7.797 65.191 1.00 89.19 115 LYS A N 1
ATOM 881 C CA . LYS A 1 115 ? -23.258 7.630 66.000 1.00 89.19 115 LYS A CA 1
ATOM 882 C C . LYS A 1 115 ? -22.701 6.193 66.026 1.00 89.19 115 LYS A C 1
ATOM 884 O O . LYS A 1 115 ? -22.099 5.786 67.016 1.00 89.19 115 LYS A O 1
ATOM 889 N N . LEU A 1 116 ? -22.880 5.428 64.940 1.00 84.69 116 LEU A N 1
ATOM 890 C CA . LEU A 1 116 ? -22.536 3.996 64.839 1.00 84.69 116 LEU A CA 1
ATOM 891 C C . LEU A 1 116 ? -23.261 3.065 65.831 1.00 84.69 116 LEU A C 1
ATOM 893 O O . LEU A 1 116 ? -22.823 1.934 66.030 1.00 84.69 116 LEU A O 1
ATOM 897 N N . ASN A 1 117 ? -24.380 3.491 66.415 1.00 89.94 117 ASN A N 1
ATOM 898 C CA . ASN A 1 117 ? -25.216 2.645 67.257 1.00 89.94 117 ASN A CA 1
ATOM 899 C C . ASN A 1 117 ? -25.875 1.531 66.414 1.00 89.94 117 ASN A C 1
ATOM 901 O O . ASN A 1 117 ? -26.718 1.844 65.570 1.00 89.94 117 ASN A O 1
ATOM 905 N N . PRO A 1 118 ? -25.557 0.236 66.632 1.00 86.56 118 PRO A N 1
ATOM 906 C CA . PRO A 1 118 ? -26.081 -0.866 65.818 1.00 86.56 118 PRO A CA 1
ATOM 907 C C . PRO A 1 118 ? -27.606 -1.028 65.867 1.00 86.56 118 PRO A C 1
ATOM 909 O O . PRO A 1 118 ? -28.180 -1.614 64.946 1.00 86.56 118 PRO A O 1
ATOM 912 N N . LEU A 1 119 ? -28.243 -0.525 66.931 1.00 89.06 119 LEU A N 1
ATOM 913 C CA . LEU A 1 119 ? -29.695 -0.561 67.134 1.00 89.06 119 LEU A CA 1
ATOM 914 C C . LEU A 1 119 ? -30.425 0.573 66.400 1.00 89.06 119 LEU A C 1
ATOM 916 O O . LEU A 1 119 ? -31.635 0.501 66.209 1.00 89.06 119 LEU A O 1
ATOM 920 N N . GLU A 1 120 ? -29.700 1.601 65.962 1.00 92.44 120 GLU A N 1
ATOM 921 C CA . GLU A 1 120 ? -30.239 2.780 65.280 1.00 92.44 120 GLU A CA 1
ATOM 922 C C . GLU A 1 120 ? -29.621 2.890 63.891 1.00 92.44 120 GLU A C 1
ATOM 924 O O . GLU A 1 120 ? -28.999 3.887 63.528 1.00 92.44 120 GLU A O 1
ATOM 929 N N . CYS A 1 121 ? -29.772 1.826 63.109 1.00 93.44 121 CYS A N 1
ATOM 930 C CA . CYS A 1 121 ? -29.288 1.776 61.744 1.00 93.44 121 CYS A CA 1
ATOM 931 C C . CYS A 1 121 ? -30.413 1.468 60.769 1.00 93.44 121 CYS A C 1
ATOM 933 O O . CYS A 1 121 ? -31.164 0.511 60.955 1.00 93.44 121 CYS A O 1
ATOM 935 N N . TYR A 1 122 ? -30.431 2.196 59.661 1.00 93.94 122 TYR A N 1
ATOM 936 C CA . TYR A 1 122 ? -31.368 1.964 58.570 1.00 93.94 122 TYR A CA 1
ATOM 937 C C . TYR A 1 122 ? -30.605 1.757 57.261 1.00 93.94 122 TYR A C 1
ATOM 939 O O . TYR A 1 122 ? -29.458 2.184 57.107 1.00 93.94 122 TYR A O 1
ATOM 947 N N . GLN A 1 123 ? -31.255 1.073 56.328 1.00 94.56 123 GLN A N 1
ATOM 948 C CA . GLN A 1 123 ? -30.782 0.813 54.970 1.00 94.56 123 GLN A CA 1
ATOM 949 C C . GLN A 1 123 ? -31.924 1.111 53.981 1.00 94.56 123 GLN A C 1
ATOM 951 O O . GLN A 1 123 ? -33.070 1.264 54.424 1.00 94.56 123 GLN A O 1
ATOM 956 N N . PRO A 1 124 ? -31.662 1.203 52.666 1.00 95.25 124 PRO A N 1
ATOM 957 C CA . PRO A 1 124 ? -32.717 1.370 51.679 1.00 95.25 124 PRO A CA 1
ATOM 958 C C . PRO A 1 124 ? -33.793 0.281 51.773 1.00 95.25 124 PRO A C 1
ATOM 960 O O . PRO A 1 124 ? -33.534 -0.851 52.184 1.00 95.25 124 PRO A O 1
ATOM 963 N N . LYS A 1 125 ? -35.012 0.623 51.348 1.00 91.88 125 LYS A N 1
ATOM 964 C CA . LYS A 1 125 ? -36.087 -0.357 51.133 1.00 91.88 125 LYS A CA 1
ATOM 965 C C . LYS A 1 125 ? -35.693 -1.364 50.048 1.00 91.88 125 LYS A C 1
ATOM 967 O O . LYS A 1 125 ? -34.845 -1.058 49.216 1.00 91.88 125 LYS A O 1
ATOM 972 N N . ALA A 1 126 ? -36.348 -2.525 50.032 1.00 90.94 126 ALA A N 1
ATOM 973 C CA . ALA A 1 126 ? -35.989 -3.672 49.189 1.00 90.94 126 ALA A CA 1
ATOM 974 C C . ALA A 1 126 ? -35.772 -3.337 47.699 1.00 90.94 126 ALA A C 1
ATOM 976 O O . ALA A 1 126 ? -34.855 -3.862 47.087 1.00 90.94 126 ALA A O 1
ATOM 977 N N . GLU A 1 127 ? -36.563 -2.431 47.125 1.00 91.44 127 GLU A N 1
ATOM 978 C CA . GLU A 1 127 ? -36.444 -2.012 45.717 1.00 91.44 127 GLU A CA 1
ATOM 979 C C . GLU A 1 127 ? -35.271 -1.060 45.424 1.00 91.44 127 GLU A C 1
ATOM 981 O O . GLU A 1 127 ? -34.901 -0.870 44.271 1.00 91.44 127 GLU A O 1
ATOM 986 N N . HIS A 1 128 ? -34.679 -0.453 46.454 1.00 94.75 128 HIS A N 1
ATOM 987 C CA . HIS A 1 128 ? -33.582 0.511 46.341 1.00 94.75 128 HIS A CA 1
ATOM 988 C C . HIS A 1 128 ? -32.275 -0.014 46.943 1.00 94.75 128 HIS A C 1
ATOM 990 O O . HIS A 1 128 ? -31.330 0.756 47.083 1.00 94.75 128 HIS A O 1
ATOM 996 N N . VAL A 1 129 ? -32.208 -1.279 47.368 1.00 95.50 129 VAL A N 1
ATOM 997 C CA . VAL A 1 129 ? -30.965 -1.827 47.926 1.00 95.50 129 VAL A CA 1
ATOM 998 C C . VAL A 1 129 ? -29.864 -1.831 46.873 1.00 95.50 129 VAL A C 1
ATOM 1000 O O . VAL A 1 129 ? -30.119 -1.963 45.672 1.00 95.50 129 VAL A O 1
ATOM 1003 N N . LEU A 1 130 ? -28.626 -1.687 47.337 1.00 96.19 130 LEU A N 1
ATOM 1004 C CA . LEU A 1 130 ? -27.462 -1.859 46.490 1.00 96.19 130 LEU A CA 1
ATOM 1005 C C . LEU A 1 130 ? -27.334 -3.336 46.099 1.00 96.19 130 LEU A C 1
ATOM 1007 O O . LEU A 1 130 ? -27.297 -4.212 46.961 1.00 96.19 130 LEU A O 1
ATOM 1011 N N . ASN A 1 131 ? -27.287 -3.595 44.798 1.00 95.62 131 ASN A N 1
ATOM 1012 C CA . ASN A 1 131 ? -27.161 -4.921 44.214 1.00 95.62 131 ASN A CA 1
ATOM 1013 C C . ASN A 1 131 ? -26.071 -4.879 43.137 1.00 95.62 131 ASN A C 1
ATOM 1015 O O . ASN A 1 131 ? -26.291 -4.414 42.020 1.00 95.62 131 ASN A O 1
ATOM 1019 N N . ILE A 1 132 ? -24.871 -5.310 43.502 1.00 95.94 132 ILE A N 1
ATOM 1020 C CA . ILE A 1 132 ? -23.703 -5.323 42.630 1.00 95.94 132 ILE A CA 1
ATOM 1021 C C . ILE A 1 132 ? -23.429 -6.763 42.233 1.00 95.94 132 ILE A C 1
ATOM 1023 O O . ILE A 1 132 ? -23.146 -7.599 43.092 1.00 95.94 132 ILE A O 1
ATOM 1027 N N . LYS A 1 133 ? -23.447 -7.016 40.929 1.00 95.88 133 LYS A N 1
ATOM 1028 C CA . LYS A 1 133 ? -22.961 -8.260 40.345 1.00 95.88 133 LYS A CA 1
ATOM 1029 C C . LYS A 1 133 ? -21.514 -8.071 39.897 1.00 95.88 133 LYS A C 1
ATOM 1031 O O . LYS A 1 133 ? -21.260 -7.234 39.030 1.00 95.88 133 LYS A O 1
ATOM 1036 N N . LEU A 1 134 ? -20.580 -8.812 40.483 1.00 94.00 134 LEU A N 1
ATOM 1037 C CA . LEU A 1 134 ? -19.175 -8.795 40.082 1.00 94.00 134 LEU A CA 1
ATOM 1038 C C . LEU A 1 134 ? -18.962 -9.836 38.982 1.00 94.00 134 LEU A C 1
ATOM 1040 O O . LEU A 1 134 ? -19.272 -11.013 39.157 1.00 94.00 134 LEU A O 1
ATOM 1044 N N . VAL A 1 135 ? -18.414 -9.413 37.848 1.00 92.62 135 VAL A N 1
ATOM 1045 C CA . VAL A 1 135 ? -18.053 -10.312 36.745 1.00 92.62 135 VAL A CA 1
ATOM 1046 C C . VAL A 1 135 ? -16.566 -10.184 36.431 1.00 92.62 135 VAL A C 1
ATOM 1048 O O . VAL A 1 135 ? -15.952 -9.148 36.686 1.00 92.62 135 VAL A O 1
ATOM 1051 N N . ALA A 1 136 ? -15.967 -11.252 35.907 1.00 88.50 136 ALA A N 1
ATOM 1052 C CA . ALA A 1 136 ? -14.586 -11.201 35.446 1.00 88.50 136 ALA A CA 1
ATOM 1053 C C . ALA A 1 136 ? -14.470 -10.266 34.234 1.00 88.50 136 ALA A C 1
ATOM 1055 O O . ALA A 1 136 ? -15.350 -10.264 33.370 1.00 88.50 136 ALA A O 1
ATOM 1056 N N . ALA A 1 137 ? -13.381 -9.499 34.172 1.00 86.88 137 ALA A N 1
ATOM 1057 C CA . ALA A 1 137 ? -13.008 -8.790 32.953 1.00 86.88 137 ALA A CA 1
ATOM 1058 C C . ALA A 1 137 ? -12.757 -9.801 31.814 1.00 86.88 137 ALA A C 1
ATOM 1060 O O . ALA A 1 137 ? -12.298 -10.919 32.086 1.00 86.88 137 ALA A O 1
ATOM 1061 N N . PRO A 1 138 ? -13.042 -9.442 30.550 1.00 87.94 138 PRO A N 1
ATOM 1062 C CA . PRO A 1 138 ? -12.739 -10.314 29.423 1.00 87.94 138 PRO A CA 1
ATOM 1063 C C . PRO A 1 138 ? -11.230 -10.564 29.328 1.00 87.94 138 PRO A C 1
ATOM 1065 O O . PRO A 1 138 ? -10.430 -9.658 29.567 1.00 87.94 138 PRO A O 1
ATOM 1068 N N . GLY A 1 139 ? -10.838 -11.786 28.962 1.00 91.31 139 GLY A N 1
ATOM 1069 C CA . GLY A 1 139 ? -9.434 -12.096 28.702 1.00 91.31 139 GLY A CA 1
ATOM 1070 C C . GLY A 1 139 ? -8.908 -11.360 27.466 1.00 91.31 139 GLY A C 1
ATOM 1071 O O . GLY A 1 139 ? -9.678 -10.957 26.589 1.00 91.31 139 GLY A O 1
ATOM 1072 N N . ASP A 1 140 ? -7.590 -11.184 27.387 1.00 95.50 140 ASP A N 1
ATOM 1073 C CA . ASP A 1 140 ? -6.951 -10.568 26.223 1.00 95.50 140 ASP A CA 1
ATOM 1074 C C . ASP A 1 140 ? -7.066 -11.465 24.983 1.00 95.50 140 ASP A C 1
ATOM 1076 O O . ASP A 1 140 ? -6.952 -12.690 25.051 1.00 95.50 140 ASP A O 1
ATOM 1080 N N . THR A 1 141 ? -7.233 -10.844 23.816 1.00 97.88 141 THR A N 1
ATOM 1081 C CA . THR A 1 141 ? -7.263 -11.544 22.529 1.00 97.88 141 THR A CA 1
ATOM 1082 C C . THR A 1 141 ? -6.454 -10.827 21.454 1.00 97.88 141 THR A C 1
ATOM 1084 O O . THR A 1 141 ? -5.922 -9.734 21.650 1.00 97.88 141 THR A O 1
ATOM 1087 N N . THR A 1 142 ? -6.304 -11.468 20.297 1.00 98.50 142 THR A N 1
ATOM 1088 C CA . THR A 1 142 ? -5.436 -10.989 19.218 1.00 98.50 142 THR A CA 1
ATOM 1089 C C . THR A 1 142 ? -6.224 -10.754 17.939 1.00 98.50 142 THR A C 1
ATOM 1091 O O . THR A 1 142 ? -6.910 -11.640 17.439 1.00 98.50 142 THR A O 1
ATOM 1094 N N . LEU A 1 143 ? -6.074 -9.562 17.377 1.00 98.75 143 LEU A N 1
ATOM 1095 C CA . LEU A 1 143 ? -6.505 -9.193 16.041 1.00 98.75 143 LEU A CA 1
ATOM 1096 C C . LEU A 1 143 ? -5.361 -9.379 15.038 1.00 98.75 143 LEU A C 1
ATOM 1098 O O . LEU A 1 143 ? -4.205 -9.044 15.315 1.00 98.75 143 LEU A O 1
ATOM 1102 N N . SER A 1 144 ? -5.717 -9.819 13.834 1.00 98.56 144 SER A N 1
ATOM 1103 C CA . SER A 1 144 ? -4.865 -9.791 12.645 1.00 98.56 144 SER A CA 1
ATOM 1104 C C . SER A 1 144 ? -5.529 -9.004 11.512 1.00 98.56 144 SER A C 1
ATOM 1106 O O . SER A 1 144 ? -6.752 -8.862 11.466 1.00 98.56 144 SER A O 1
ATOM 1108 N N . SER A 1 145 ? -4.712 -8.476 10.599 1.00 98.38 145 SER A N 1
ATOM 1109 C CA . SER A 1 145 ? -5.148 -7.782 9.382 1.00 98.38 145 SER A CA 1
ATOM 1110 C C . SER A 1 145 ? -4.722 -8.588 8.159 1.00 98.38 145 SER A C 1
ATOM 1112 O O . SER A 1 145 ? -3.603 -9.095 8.126 1.00 98.38 145 SER A O 1
ATOM 1114 N N . SER A 1 146 ? -5.577 -8.670 7.136 1.00 98.00 146 SER A N 1
ATOM 1115 C CA . SER A 1 146 ? -5.262 -9.369 5.880 1.00 98.00 146 SER A CA 1
ATOM 1116 C C . SER A 1 146 ? -4.145 -8.716 5.065 1.00 98.00 146 SER A C 1
ATOM 1118 O O . SER A 1 146 ? -3.588 -9.355 4.181 1.00 98.00 146 SER A O 1
ATOM 1120 N N . VAL A 1 147 ? -3.842 -7.445 5.335 1.00 97.06 147 VAL A N 1
ATOM 1121 C CA . VAL A 1 147 ? -2.793 -6.670 4.663 1.00 97.06 147 VAL A CA 1
ATOM 1122 C C . VAL A 1 147 ? -2.035 -5.808 5.668 1.00 97.06 147 VAL A C 1
ATOM 1124 O O . VAL A 1 147 ? -2.605 -5.359 6.667 1.00 97.06 147 VAL A O 1
ATOM 1127 N N . SER A 1 148 ? -0.761 -5.537 5.387 1.00 96.38 148 SER A N 1
ATOM 1128 C CA . SER A 1 148 ? 0.026 -4.497 6.068 1.00 96.38 148 SER A CA 1
ATOM 1129 C C . SER A 1 148 ? -0.045 -3.155 5.329 1.00 96.38 148 SER A C 1
ATOM 1131 O O . SER A 1 148 ? 0.038 -2.096 5.949 1.00 96.38 148 SER A O 1
ATOM 1133 N N . THR A 1 149 ? -0.241 -3.189 4.009 1.00 96.00 149 THR A N 1
ATOM 1134 C CA . THR A 1 149 ? -0.398 -2.017 3.143 1.00 96.00 149 THR A CA 1
ATOM 1135 C C . THR A 1 149 ? -1.478 -2.285 2.103 1.00 96.00 149 THR A C 1
ATOM 1137 O O . THR A 1 149 ? -1.544 -3.373 1.542 1.00 96.00 149 THR A O 1
ATOM 1140 N N . LEU A 1 150 ? -2.309 -1.283 1.824 1.00 97.69 150 LEU A N 1
ATOM 1141 C CA . LEU A 1 150 ? -3.328 -1.324 0.787 1.00 97.69 150 LEU A CA 1
ATOM 1142 C C . LEU A 1 150 ? -3.186 -0.115 -0.138 1.00 97.69 150 LEU A C 1
ATOM 1144 O O . LEU A 1 150 ? -3.407 1.024 0.276 1.00 97.69 150 LEU A O 1
ATOM 1148 N N . ALA A 1 151 ? -2.846 -0.361 -1.398 1.00 97.81 151 ALA A N 1
ATOM 1149 C CA . ALA A 1 151 ? -2.865 0.657 -2.438 1.00 97.81 151 ALA A CA 1
ATOM 1150 C C . ALA A 1 151 ? -4.183 0.614 -3.225 1.00 97.81 151 ALA A C 1
ATOM 1152 O O . ALA A 1 151 ? -4.612 -0.446 -3.687 1.00 97.81 151 ALA A O 1
ATOM 1153 N N . LEU A 1 152 ? -4.812 1.774 -3.398 1.00 98.25 152 LEU A N 1
ATOM 1154 C CA . LEU A 1 152 ? -6.025 1.988 -4.184 1.00 98.25 152 LEU A CA 1
ATOM 1155 C C . LEU A 1 152 ? -5.743 2.989 -5.304 1.00 98.25 152 LEU A C 1
ATOM 1157 O O . LEU A 1 152 ? -4.867 3.834 -5.167 1.00 98.25 152 LEU A O 1
ATOM 1161 N N . ARG A 1 153 ? -6.513 2.936 -6.390 1.00 98.12 153 ARG A N 1
ATOM 1162 C CA . ARG A 1 153 ? -6.471 3.940 -7.461 1.00 98.12 153 ARG A CA 1
ATOM 1163 C C . ARG A 1 153 ? -7.501 5.040 -7.189 1.00 98.12 153 ARG A C 1
ATOM 1165 O O . ARG A 1 153 ? -8.609 4.723 -6.768 1.00 98.12 153 ARG A O 1
ATOM 1172 N N . THR A 1 154 ? -7.186 6.303 -7.472 1.00 98.31 154 THR A N 1
ATOM 1173 C CA . THR A 1 154 ? -8.192 7.384 -7.509 1.00 98.31 154 THR A CA 1
ATOM 1174 C C . THR A 1 154 ? -9.351 7.041 -8.453 1.00 98.31 154 THR A C 1
ATOM 1176 O O . THR A 1 154 ? -9.136 6.536 -9.555 1.00 98.31 154 THR A O 1
ATOM 1179 N N . ASN A 1 155 ? -10.593 7.280 -8.019 1.00 97.81 155 ASN A N 1
ATOM 1180 C CA . ASN A 1 155 ? -11.822 6.858 -8.716 1.00 97.81 155 ASN A CA 1
ATOM 1181 C C . ASN A 1 155 ? -11.839 5.362 -9.110 1.00 97.81 155 ASN A C 1
ATOM 1183 O O . ASN A 1 155 ? -12.496 4.971 -10.076 1.00 97.81 155 ASN A O 1
ATOM 1187 N N . GLY A 1 156 ? -11.064 4.535 -8.406 1.00 97.25 156 GLY A N 1
ATOM 1188 C CA . GLY A 1 156 ? -10.931 3.108 -8.661 1.00 97.25 156 GLY A CA 1
ATOM 1189 C C . GLY A 1 156 ? -11.957 2.256 -7.923 1.00 97.25 156 GLY A C 1
ATOM 1190 O O . GLY A 1 156 ? -12.874 2.741 -7.256 1.00 97.25 156 GLY A O 1
ATOM 1191 N N . ARG A 1 157 ? -11.774 0.942 -8.020 1.00 97.69 157 ARG A N 1
ATOM 1192 C CA . ARG A 1 157 ? -12.592 -0.051 -7.324 1.00 97.69 157 ARG A CA 1
ATOM 1193 C C . ARG A 1 157 ? -12.392 0.030 -5.815 1.00 97.69 157 ARG A C 1
ATOM 1195 O O . ARG A 1 157 ? -11.282 0.236 -5.321 1.00 97.69 157 ARG A O 1
ATOM 1202 N N . SER A 1 158 ? -13.470 -0.216 -5.072 1.00 98.25 158 SER A N 1
ATOM 1203 C CA . SER A 1 158 ? -13.385 -0.394 -3.625 1.00 98.25 158 SER A CA 1
ATOM 1204 C C . SER A 1 158 ? -12.535 -1.615 -3.276 1.00 98.25 158 SER A C 1
ATOM 1206 O O . SER A 1 158 ? -12.643 -2.662 -3.921 1.00 98.25 158 SER A O 1
ATOM 1208 N N . ARG A 1 159 ? -11.739 -1.503 -2.212 1.00 98.19 159 ARG A N 1
ATOM 1209 C CA . ARG A 1 159 ? -10.882 -2.583 -1.702 1.00 98.19 159 ARG A CA 1
ATOM 1210 C C . ARG A 1 159 ? -11.192 -2.890 -0.242 1.00 98.19 159 ARG A C 1
ATOM 1212 O O . ARG A 1 159 ? -11.782 -2.061 0.451 1.00 98.19 159 ARG A O 1
ATOM 1219 N N . ILE A 1 160 ? -10.860 -4.101 0.198 1.00 98.31 160 ILE A N 1
ATOM 1220 C CA . ILE A 1 160 ? -11.284 -4.668 1.480 1.00 98.31 160 ILE A CA 1
ATOM 1221 C C . ILE A 1 160 ? -10.066 -5.044 2.325 1.00 98.31 160 ILE A C 1
ATOM 1223 O O . ILE A 1 160 ? -9.219 -5.820 1.891 1.00 98.31 160 ILE A O 1
ATOM 1227 N N . ILE A 1 161 ? -10.036 -4.549 3.561 1.00 98.44 161 ILE A N 1
ATOM 1228 C CA . ILE A 1 161 ? -9.167 -5.033 4.637 1.00 98.44 161 ILE A CA 1
ATOM 1229 C C . ILE A 1 161 ? -10.007 -5.953 5.520 1.00 98.44 161 ILE A C 1
ATOM 1231 O O . ILE A 1 161 ? -11.060 -5.548 6.014 1.00 98.44 161 ILE A O 1
ATOM 1235 N N . THR A 1 162 ? -9.554 -7.186 5.733 1.00 98.62 162 THR A N 1
ATOM 1236 C CA . THR A 1 162 ? -10.217 -8.112 6.658 1.00 98.62 162 THR A CA 1
ATOM 1237 C C . THR A 1 162 ? -9.497 -8.090 7.995 1.00 98.62 162 THR A C 1
ATOM 1239 O O . THR A 1 162 ? -8.318 -8.432 8.065 1.00 98.62 162 THR A O 1
ATOM 1242 N N . ILE A 1 163 ? -10.211 -7.711 9.051 1.00 98.75 163 ILE A N 1
ATOM 1243 C CA . ILE A 1 163 ? -9.746 -7.821 10.434 1.00 98.75 163 ILE A CA 1
ATOM 1244 C C . ILE A 1 163 ? -10.318 -9.105 11.020 1.00 98.75 163 ILE A C 1
ATOM 1246 O O . ILE A 1 163 ? -11.527 -9.313 10.962 1.00 98.75 163 ILE A O 1
ATOM 1250 N N . THR A 1 164 ? -9.463 -9.961 11.570 1.00 98.75 164 THR A N 1
ATOM 1251 C CA . THR A 1 164 ? -9.872 -11.248 12.148 1.00 98.75 164 THR A CA 1
ATOM 1252 C C . THR A 1 164 ? -9.470 -11.308 13.609 1.00 98.75 164 THR A C 1
ATOM 1254 O O . THR A 1 164 ? -8.318 -11.019 13.927 1.00 98.75 164 THR A O 1
ATOM 1257 N N . ASN A 1 165 ? -10.386 -11.723 14.482 1.00 98.62 165 ASN A N 1
ATOM 1258 C CA . ASN A 1 165 ? -10.029 -12.157 15.827 1.00 98.62 165 ASN A CA 1
ATOM 1259 C C . ASN A 1 165 ? -9.428 -13.568 15.743 1.00 98.62 165 ASN A C 1
ATOM 1261 O O . ASN A 1 165 ? -10.129 -14.533 15.444 1.00 98.62 165 ASN A O 1
ATOM 1265 N N . THR A 1 166 ? -8.119 -13.676 15.944 1.00 98.56 166 THR A N 1
ATOM 1266 C CA . THR A 1 166 ? -7.371 -14.938 15.884 1.00 98.56 166 THR A CA 1
ATOM 1267 C C . THR A 1 166 ? -7.121 -15.551 17.258 1.00 98.56 166 THR A C 1
ATOM 1269 O O . THR A 1 166 ? -6.515 -16.616 17.327 1.00 98.56 166 THR A O 1
ATOM 1272 N N . GLY A 1 167 ? -7.521 -14.879 18.341 1.00 97.81 167 GLY A N 1
ATOM 1273 C CA . GLY A 1 167 ? -7.418 -15.427 19.691 1.00 97.81 167 GLY A CA 1
ATOM 1274 C C . GLY A 1 167 ? -8.631 -16.270 20.085 1.00 97.81 167 GLY A C 1
ATOM 1275 O O . GLY A 1 167 ? -9.511 -16.558 19.271 1.00 97.81 167 GLY A O 1
ATOM 1276 N N . THR A 1 168 ? -8.651 -16.684 21.352 1.00 96.50 168 THR A N 1
ATOM 1277 C CA . THR A 1 168 ? -9.672 -17.577 21.926 1.00 96.50 168 THR A CA 1
ATOM 1278 C C . THR A 1 168 ? -10.762 -16.844 22.701 1.00 96.50 168 THR A C 1
ATOM 1280 O O . THR A 1 168 ? -11.800 -17.439 22.967 1.00 96.50 168 THR A O 1
ATOM 1283 N N . GLU A 1 169 ? -10.548 -15.571 23.033 1.00 97.12 169 GLU A N 1
ATOM 1284 C CA . GLU A 1 169 ? -11.529 -14.719 23.711 1.00 97.12 169 GLU A CA 1
ATOM 1285 C C . GLU A 1 169 ? -12.239 -13.806 22.705 1.00 97.12 169 GLU A C 1
ATOM 1287 O O . GLU A 1 169 ? -11.678 -13.433 21.665 1.00 97.12 169 GLU A O 1
ATOM 1292 N N . THR A 1 170 ? -13.474 -13.416 23.018 1.00 97.50 170 THR A N 1
ATOM 1293 C CA . THR A 1 170 ? -14.247 -12.439 22.242 1.00 97.50 170 THR A CA 1
ATOM 1294 C C . THR A 1 170 ? -13.562 -11.067 22.277 1.00 97.50 170 THR A C 1
ATOM 1296 O O . THR A 1 170 ? -13.214 -10.550 23.338 1.00 97.50 170 THR A O 1
ATOM 1299 N N . ALA A 1 171 ? -13.372 -10.446 21.112 1.00 98.25 171 ALA A N 1
ATOM 1300 C CA . ALA A 1 171 ? -12.835 -9.095 20.992 1.00 98.25 171 ALA A CA 1
ATOM 1301 C C . ALA A 1 171 ? -13.971 -8.074 21.098 1.00 98.25 171 ALA A C 1
ATOM 1303 O O . ALA A 1 171 ? -14.839 -8.017 20.224 1.00 98.25 171 ALA A O 1
ATOM 1304 N N . PHE A 1 172 ? -13.957 -7.238 22.134 1.00 96.81 172 PHE A N 1
ATOM 1305 C CA . PHE A 1 172 ? -15.011 -6.252 22.367 1.00 96.81 172 PHE A CA 1
ATOM 1306 C C . PHE A 1 172 ? -14.650 -4.873 21.819 1.00 96.81 172 PHE A C 1
ATOM 1308 O O . PHE A 1 172 ? -13.514 -4.416 21.945 1.00 96.81 172 PHE A O 1
ATOM 1315 N N . ASN A 1 173 ? -15.654 -4.174 21.280 1.00 96.56 173 ASN A N 1
ATOM 1316 C CA . ASN A 1 173 ? -15.557 -2.771 20.861 1.00 96.56 173 ASN A CA 1
ATOM 1317 C C . ASN A 1 173 ? -14.369 -2.490 19.919 1.00 96.56 173 ASN A C 1
ATOM 1319 O O . ASN A 1 173 ? -13.601 -1.549 20.115 1.00 96.56 173 ASN A O 1
ATOM 1323 N N . VAL A 1 174 ? -14.205 -3.339 18.905 1.00 98.44 174 VAL A N 1
ATOM 1324 C CA . VAL A 1 174 ? -13.190 -3.197 17.864 1.00 98.44 174 VAL A CA 1
ATOM 1325 C C . VAL A 1 174 ? -13.539 -1.996 16.991 1.00 98.44 174 VAL A C 1
ATOM 1327 O O . VAL A 1 174 ? -14.448 -2.037 16.162 1.00 98.44 174 VAL A O 1
ATOM 1330 N N . VAL A 1 175 ? -12.786 -0.919 17.171 1.00 98.12 175 VAL A N 1
ATOM 1331 C CA . VAL A 1 175 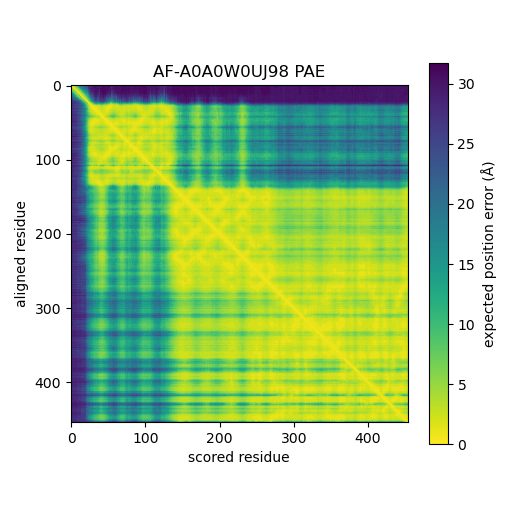? -12.925 0.352 16.454 1.00 98.12 175 VAL A CA 1
ATOM 1332 C C . VAL A 1 175 ? -11.637 0.671 15.709 1.00 98.12 175 VAL A C 1
ATOM 1334 O O . VAL A 1 175 ? -10.582 0.095 15.979 1.00 98.12 175 VAL A O 1
ATOM 1337 N N . TYR A 1 176 ? -11.701 1.626 14.784 1.00 97.25 176 TYR A N 1
ATOM 1338 C CA . TYR A 1 176 ? -10.516 2.126 14.103 1.00 97.25 176 TYR A CA 1
ATOM 1339 C C . TYR A 1 176 ? -10.380 3.642 14.212 1.00 97.25 176 TYR A C 1
ATOM 1341 O O . TYR A 1 176 ? -11.359 4.381 14.315 1.00 97.25 176 TYR A O 1
ATOM 1349 N N . ARG A 1 177 ? -9.134 4.112 14.163 1.00 96.94 177 ARG A N 1
ATOM 1350 C CA . ARG A 1 177 ? -8.774 5.529 14.052 1.00 96.94 177 ARG A CA 1
ATOM 1351 C C . ARG A 1 177 ? -7.920 5.733 12.811 1.00 96.94 177 ARG A C 1
ATOM 1353 O O . ARG A 1 177 ? -7.034 4.929 12.537 1.00 96.94 177 ARG A O 1
ATOM 1360 N N . ILE A 1 178 ? -8.191 6.805 12.077 1.00 97.12 178 ILE A N 1
ATOM 1361 C CA . ILE A 1 178 ? -7.519 7.125 10.816 1.00 97.12 178 ILE A CA 1
ATOM 1362 C C . ILE A 1 178 ? -6.630 8.347 11.027 1.00 97.12 178 ILE A C 1
ATOM 1364 O O . ILE A 1 178 ? -7.090 9.344 11.584 1.00 97.12 178 ILE A O 1
ATOM 1368 N N . SER A 1 179 ? -5.373 8.276 10.590 1.00 96.56 179 SER A N 1
ATOM 1369 C CA . SER A 1 179 ? -4.464 9.425 10.596 1.00 96.56 179 SER A CA 1
ATOM 1370 C C . SER A 1 179 ? -3.387 9.312 9.506 1.00 96.56 179 SER A C 1
ATOM 1372 O O . SER A 1 179 ? -2.721 8.275 9.450 1.00 96.56 179 SER A O 1
ATOM 1374 N N . PRO A 1 180 ? -3.166 10.354 8.678 1.00 96.38 180 PRO A N 1
ATOM 1375 C CA . PRO A 1 180 ? -4.012 11.546 8.510 1.00 96.38 180 PRO A CA 1
ATOM 1376 C C . PRO A 1 180 ? -5.414 11.202 7.977 1.00 96.38 180 PRO A C 1
ATOM 1378 O O . PRO A 1 180 ? -5.675 10.061 7.610 1.00 96.38 180 PRO A O 1
ATOM 1381 N N . ALA A 1 181 ? -6.330 12.177 7.960 1.00 95.94 181 ALA A N 1
ATOM 1382 C CA . ALA A 1 181 ? -7.691 11.983 7.453 1.00 95.94 181 ALA A CA 1
ATOM 1383 C C . ALA A 1 181 ? -7.706 11.471 5.999 1.00 95.94 181 ALA A C 1
ATOM 1385 O O . ALA A 1 181 ? -6.809 11.779 5.212 1.00 95.94 181 ALA A O 1
ATOM 1386 N N . LEU A 1 182 ? -8.745 10.709 5.636 1.00 96.75 182 LEU A N 1
ATOM 1387 C CA . LEU A 1 182 ? -8.928 10.256 4.256 1.00 96.75 182 LEU A CA 1
ATOM 1388 C C . LEU A 1 182 ? -9.083 11.464 3.308 1.00 96.75 182 LEU A C 1
ATOM 1390 O O . LEU A 1 182 ? -9.754 12.434 3.673 1.00 96.75 182 LEU A O 1
ATOM 1394 N N . PRO A 1 183 ? -8.524 11.408 2.084 1.00 96.81 183 PRO A N 1
ATOM 1395 C CA . PRO A 1 183 ? -8.723 12.439 1.074 1.00 96.81 183 PRO A CA 1
ATOM 1396 C C . PRO A 1 183 ? -10.199 12.626 0.721 1.00 96.81 183 PRO A C 1
ATOM 1398 O O . PRO A 1 183 ? -10.995 11.685 0.794 1.00 96.81 183 PRO A O 1
ATOM 1401 N N . ALA A 1 184 ? -10.549 13.833 0.271 1.00 95.31 184 ALA A N 1
ATOM 1402 C CA . ALA A 1 184 ? -11.912 14.175 -0.124 1.00 95.31 184 ALA A CA 1
ATOM 1403 C C . ALA A 1 184 ? -12.510 13.151 -1.112 1.00 95.31 184 ALA A C 1
ATOM 1405 O O . ALA A 1 184 ? -11.851 12.694 -2.048 1.00 95.31 184 ALA A O 1
ATOM 1406 N N . GLY A 1 185 ? -13.770 12.778 -0.877 1.00 96.50 185 GLY A N 1
ATOM 1407 C CA . GLY A 1 185 ? -14.497 11.785 -1.675 1.00 96.50 185 GLY A CA 1
ATOM 1408 C C . GLY A 1 185 ? -14.168 10.321 -1.357 1.00 96.50 185 GLY A C 1
ATOM 1409 O O . GLY A 1 185 ? -14.880 9.438 -1.824 1.00 96.50 185 GLY A O 1
ATOM 1410 N N . THR A 1 186 ? -13.143 10.039 -0.548 1.00 98.31 186 THR A N 1
ATOM 1411 C CA . THR A 1 186 ? -12.853 8.671 -0.097 1.00 98.31 186 THR A CA 1
ATOM 1412 C C . THR A 1 186 ? -13.748 8.296 1.078 1.00 98.31 186 THR A C 1
ATOM 1414 O O . THR A 1 186 ? -13.872 9.053 2.040 1.00 98.31 186 THR A O 1
ATOM 1417 N N . THR A 1 187 ? -14.344 7.105 1.031 1.00 97.94 187 THR A N 1
ATOM 1418 C CA . THR A 1 187 ? -15.229 6.593 2.089 1.00 97.94 187 THR A CA 1
ATOM 1419 C C . THR A 1 187 ? -14.731 5.267 2.654 1.00 97.94 187 THR A C 1
ATOM 1421 O O . THR A 1 187 ? -14.038 4.507 1.978 1.00 97.94 187 THR A O 1
ATOM 1424 N N . ILE A 1 188 ? -15.095 4.988 3.906 1.00 98.00 188 ILE A N 1
ATOM 1425 C CA . ILE A 1 188 ? -14.767 3.757 4.630 1.00 98.00 188 ILE A CA 1
ATOM 1426 C C . ILE A 1 188 ? -16.026 3.228 5.332 1.00 98.00 188 ILE A C 1
ATOM 1428 O O . ILE A 1 188 ? -16.801 4.006 5.887 1.00 98.00 188 ILE A O 1
ATOM 1432 N N . PHE A 1 189 ? -16.257 1.918 5.264 1.00 97.31 189 PHE A N 1
ATOM 1433 C CA . PHE A 1 189 ? -17.419 1.245 5.851 1.00 97.31 189 PHE A CA 1
ATOM 1434 C C . PHE A 1 189 ? -17.049 -0.180 6.301 1.00 97.31 189 PHE A C 1
ATOM 1436 O O . PHE A 1 189 ? -16.306 -0.839 5.576 1.00 97.31 189 PHE A O 1
ATOM 1443 N N . PRO A 1 190 ? -17.600 -0.714 7.407 1.00 97.75 190 PRO A N 1
ATOM 1444 C CA . PRO A 1 190 ? -18.488 -0.055 8.376 1.00 97.75 190 PRO A CA 1
ATOM 1445 C C . PRO A 1 190 ? -17.740 0.977 9.228 1.00 97.75 190 PRO A C 1
ATOM 1447 O O . PRO A 1 190 ? -16.522 1.020 9.181 1.00 97.75 190 PRO A O 1
ATOM 1450 N N . ALA A 1 191 ? -18.453 1.798 10.010 1.00 94.69 191 ALA A N 1
ATOM 1451 C CA . ALA A 1 191 ? -17.841 2.805 10.894 1.00 94.69 191 ALA A CA 1
ATOM 1452 C C . ALA A 1 191 ? -17.072 2.201 12.090 1.00 94.69 191 ALA A C 1
ATOM 1454 O O . ALA A 1 191 ? -16.224 2.853 12.694 1.00 94.69 191 ALA A O 1
ATOM 1455 N N . THR A 1 192 ? -17.398 0.961 12.455 1.00 95.50 192 THR A N 1
ATOM 1456 C CA . THR A 1 192 ? -16.779 0.179 13.529 1.00 95.50 192 THR A CA 1
ATOM 1457 C C . THR A 1 192 ? -16.910 -1.306 13.200 1.00 95.50 192 THR A C 1
ATOM 1459 O O . THR A 1 192 ? -17.837 -1.698 12.489 1.00 95.50 192 THR A O 1
ATOM 1462 N N . CYS A 1 193 ? -15.996 -2.125 13.715 1.00 97.38 193 CYS A N 1
ATOM 1463 C CA . CYS A 1 193 ? -16.078 -3.579 13.620 1.00 97.38 193 CYS A CA 1
ATOM 1464 C C . CYS A 1 193 ? -16.889 -4.205 14.764 1.00 97.38 193 CYS A C 1
ATOM 1466 O O . CYS A 1 193 ? -17.255 -5.372 14.665 1.00 97.38 193 CYS A O 1
ATOM 1468 N N . GLY A 1 194 ? -17.206 -3.443 15.818 1.00 97.12 194 GLY A N 1
ATOM 1469 C CA . GLY A 1 194 ? -18.044 -3.908 16.923 1.00 97.12 194 GLY A CA 1
ATOM 1470 C C . GLY A 1 194 ? -17.404 -5.059 17.701 1.00 97.12 194 GLY A C 1
ATOM 1471 O O . GLY A 1 194 ? -16.222 -5.006 18.027 1.00 97.12 194 GLY A O 1
ATOM 1472 N N . THR A 1 195 ? -18.188 -6.081 18.031 1.00 97.69 195 THR A N 1
ATOM 1473 C CA . THR A 1 195 ? -17.706 -7.271 18.746 1.00 97.69 195 THR A CA 1
ATOM 1474 C C . THR A 1 195 ? -17.376 -8.384 17.756 1.00 97.69 195 THR A C 1
ATOM 1476 O O . THR A 1 195 ? -18.181 -8.672 16.870 1.00 97.69 195 THR A O 1
ATOM 1479 N N . LEU A 1 196 ? -16.214 -9.022 17.911 1.00 98.44 196 LEU A N 1
ATOM 1480 C CA . LEU A 1 196 ? -15.787 -10.160 17.096 1.00 98.44 196 LEU A CA 1
ATOM 1481 C C . LEU A 1 196 ? -15.553 -11.384 17.984 1.00 98.44 196 LEU A C 1
ATOM 1483 O O . LEU A 1 196 ? -14.598 -11.421 18.759 1.00 98.44 196 LEU A O 1
ATOM 1487 N N . GLU A 1 197 ? -16.390 -12.407 17.834 1.00 98.19 197 GLU A N 1
ATOM 1488 C CA . GLU A 1 197 ? -16.173 -13.720 18.456 1.00 98.19 197 GLU A CA 1
ATOM 1489 C C . GLU A 1 197 ? -14.847 -14.360 17.998 1.00 98.19 197 GLU A C 1
ATOM 1491 O O . GLU A 1 197 ? -14.280 -13.917 16.992 1.00 98.19 197 GLU A O 1
ATOM 1496 N N . PRO A 1 198 ? -14.331 -15.394 18.688 1.00 98.31 198 PRO A N 1
ATOM 1497 C CA . PRO A 1 198 ? -13.168 -16.149 18.220 1.00 98.31 198 PRO A CA 1
ATOM 1498 C C . PRO A 1 198 ? -13.342 -16.630 16.769 1.00 98.31 198 PRO A C 1
ATOM 1500 O O . PRO A 1 198 ? -14.355 -17.231 16.412 1.00 98.31 198 PRO A O 1
ATOM 1503 N N . GLY A 1 199 ? -12.377 -16.318 15.898 1.00 98.12 199 GLY A N 1
ATOM 1504 C CA . GLY A 1 199 ? -12.455 -16.575 14.451 1.00 98.12 199 GLY A CA 1
ATOM 1505 C C . GLY A 1 199 ? -13.351 -15.607 13.661 1.00 98.12 199 GLY A C 1
ATOM 1506 O O . GLY A 1 199 ? -13.372 -15.654 12.426 1.00 98.12 199 GLY A O 1
ATOM 1507 N N . GLY A 1 200 ? -14.064 -14.711 14.346 1.00 98.44 200 GLY A N 1
ATOM 1508 C CA . GLY A 1 200 ? -14.917 -13.677 13.774 1.00 98.44 200 GLY A CA 1
ATOM 1509 C C . GLY A 1 200 ? -14.136 -12.669 12.932 1.00 98.44 200 GLY A C 1
ATOM 1510 O O . GLY A 1 200 ? -12.957 -12.390 13.175 1.00 98.44 200 GLY A O 1
ATOM 1511 N N . ARG A 1 201 ? -14.803 -12.119 11.910 1.00 98.50 201 ARG A N 1
ATOM 1512 C CA . ARG A 1 201 ? -14.188 -11.249 10.900 1.00 98.50 201 ARG A CA 1
ATOM 1513 C C . ARG A 1 201 ? -14.988 -9.975 10.677 1.00 98.50 201 ARG A C 1
ATOM 1515 O O . ARG A 1 201 ? -16.212 -10.005 10.609 1.00 98.50 201 ARG A O 1
ATOM 1522 N N . CYS A 1 202 ? -14.271 -8.880 10.470 1.00 98.50 202 CYS A N 1
ATOM 1523 C CA . CYS A 1 202 ? -14.796 -7.599 10.028 1.00 98.50 202 CYS A CA 1
ATOM 1524 C C . CYS A 1 202 ? -14.199 -7.244 8.666 1.00 98.50 202 CYS A C 1
ATOM 1526 O O . CYS A 1 202 ? -12.980 -7.253 8.493 1.00 98.50 202 CYS A O 1
ATOM 1528 N N . PHE A 1 203 ? -15.056 -6.907 7.704 1.00 98.38 203 PHE A N 1
ATOM 1529 C CA . PHE A 1 203 ? -14.649 -6.511 6.358 1.00 98.38 203 PHE A CA 1
ATOM 1530 C C . PHE A 1 203 ? -14.729 -4.990 6.226 1.00 98.38 203 PHE A C 1
ATOM 1532 O O . PHE A 1 203 ? -15.806 -4.430 6.025 1.00 98.38 203 PHE A O 1
ATOM 1539 N N . ILE A 1 204 ? -13.584 -4.322 6.340 1.00 98.56 204 ILE A N 1
ATOM 1540 C CA . ILE A 1 204 ? -13.465 -2.875 6.169 1.00 98.56 204 ILE A CA 1
ATOM 1541 C C . ILE A 1 204 ? -13.301 -2.582 4.678 1.00 98.56 204 ILE A C 1
ATOM 1543 O O . ILE A 1 204 ? -12.254 -2.851 4.093 1.00 98.56 204 ILE A O 1
ATOM 1547 N N . ARG A 1 205 ? -14.336 -2.022 4.055 1.00 98.62 205 ARG A N 1
ATOM 1548 C CA . ARG A 1 205 ? -14.345 -1.596 2.655 1.00 98.62 205 ARG A CA 1
ATOM 1549 C C . ARG A 1 205 ? -13.981 -0.120 2.547 1.00 98.62 205 ARG A C 1
ATOM 1551 O O . ARG A 1 205 ? -14.634 0.727 3.152 1.00 98.62 205 ARG A O 1
ATOM 1558 N N . ILE A 1 206 ? -12.995 0.182 1.712 1.00 98.56 206 ILE A N 1
ATOM 1559 C CA . ILE A 1 206 ? -12.551 1.538 1.388 1.00 98.56 206 ILE A CA 1
ATOM 1560 C C . ILE A 1 206 ? -12.879 1.804 -0.079 1.00 98.56 206 ILE A C 1
ATOM 1562 O O . ILE A 1 206 ? -12.504 1.012 -0.944 1.00 98.56 206 ILE A O 1
ATOM 1566 N N . THR A 1 207 ? -13.570 2.905 -0.363 1.00 98.50 207 THR A N 1
ATOM 1567 C CA . THR A 1 207 ? -13.893 3.345 -1.728 1.00 98.50 207 THR A CA 1
ATOM 1568 C C . THR A 1 207 ? -13.142 4.644 -2.012 1.00 98.50 207 THR A C 1
ATOM 1570 O O . THR A 1 207 ? -13.429 5.641 -1.345 1.00 98.50 207 THR A O 1
ATOM 1573 N N . PRO A 1 208 ? -12.169 4.646 -2.940 1.00 98.38 208 PRO A N 1
ATOM 1574 C CA . PRO A 1 208 ? -11.329 5.810 -3.206 1.00 98.38 208 PRO A CA 1
ATOM 1575 C C . PRO A 1 208 ? -12.085 6.906 -3.968 1.00 98.38 208 PRO A C 1
ATOM 1577 O O . PRO A 1 208 ? -12.801 6.627 -4.928 1.00 98.38 208 PRO A O 1
ATOM 1580 N N . GLY A 1 209 ? -11.889 8.160 -3.553 1.00 98.38 209 GLY A N 1
ATOM 1581 C CA . GLY A 1 209 ? -12.351 9.341 -4.287 1.00 98.38 209 GLY A CA 1
ATOM 1582 C C . GLY A 1 209 ? -11.385 9.768 -5.398 1.00 98.38 209 GLY A C 1
ATOM 1583 O O . GLY A 1 209 ? -10.462 9.039 -5.766 1.00 98.38 209 GLY A O 1
ATOM 1584 N N . ALA A 1 210 ? -11.569 10.986 -5.910 1.00 97.31 210 ALA A N 1
ATOM 1585 C CA . ALA A 1 210 ? -10.725 11.549 -6.967 1.00 97.31 210 ALA A CA 1
ATOM 1586 C C . ALA A 1 210 ? -9.360 12.061 -6.468 1.00 97.31 210 ALA A C 1
ATOM 1588 O O . ALA A 1 210 ? -8.436 12.220 -7.265 1.00 97.31 210 ALA A O 1
ATOM 1589 N N . THR A 1 211 ? -9.223 12.316 -5.166 1.00 97.69 211 THR A N 1
ATOM 1590 C CA . THR A 1 211 ? -8.024 12.933 -4.586 1.00 97.69 211 THR A CA 1
ATOM 1591 C C . THR A 1 211 ? -7.036 11.865 -4.097 1.00 97.69 211 THR A C 1
ATOM 1593 O O . THR A 1 211 ? -7.427 11.015 -3.292 1.00 97.69 211 THR A O 1
ATOM 1596 N N . PRO A 1 212 ? -5.760 11.888 -4.535 1.00 97.44 212 PRO A N 1
ATOM 1597 C CA . PRO A 1 212 ? -4.744 10.964 -4.035 1.00 97.44 212 PRO A CA 1
ATOM 1598 C C . PRO A 1 212 ? -4.362 11.272 -2.579 1.00 97.44 212 PRO A C 1
ATOM 1600 O O . PRO A 1 212 ? -4.591 12.372 -2.078 1.00 97.44 212 PRO A O 1
ATOM 1603 N N . SER A 1 213 ? -3.745 10.308 -1.890 1.00 96.81 213 SER A N 1
ATOM 1604 C CA . SER A 1 213 ? -3.303 10.474 -0.494 1.00 96.81 213 SER A CA 1
ATOM 1605 C C . SER A 1 213 ? -2.102 11.410 -0.341 1.00 96.81 213 SER A C 1
ATOM 1607 O O . SER A 1 213 ? -1.852 11.914 0.749 1.00 96.81 213 SER A O 1
ATOM 1609 N N . ALA A 1 214 ? -1.371 11.656 -1.426 1.00 96.88 214 ALA A N 1
ATOM 1610 C CA . ALA A 1 214 ? -0.304 12.640 -1.509 1.00 96.88 214 ALA A CA 1
ATOM 1611 C C . ALA A 1 214 ? -0.273 13.257 -2.913 1.00 96.88 214 ALA A C 1
ATOM 1613 O O . ALA A 1 214 ? -0.649 12.606 -3.892 1.00 96.88 214 ALA A O 1
ATOM 1614 N N . THR A 1 215 ? 0.206 14.497 -3.015 1.00 95.81 215 THR A N 1
ATOM 1615 C CA . THR A 1 215 ? 0.427 15.167 -4.302 1.00 95.81 215 THR A CA 1
ATOM 1616 C C . THR A 1 215 ? 1.378 14.337 -5.176 1.00 95.81 215 THR A C 1
ATOM 1618 O O . THR A 1 215 ? 2.418 13.897 -4.671 1.00 95.81 215 THR A O 1
ATOM 1621 N N . PRO A 1 216 ? 1.065 14.114 -6.468 1.00 96.62 216 PRO A N 1
ATOM 1622 C CA . PRO A 1 216 ? 2.000 13.499 -7.408 1.00 96.62 216 PRO A CA 1
ATOM 1623 C C . PRO A 1 216 ? 3.370 14.191 -7.380 1.00 96.62 216 PRO A C 1
ATOM 1625 O O . PRO A 1 216 ? 3.452 15.409 -7.247 1.00 96.62 216 PRO A O 1
ATOM 1628 N N . GLY A 1 217 ? 4.449 13.413 -7.445 1.00 95.81 217 GLY A N 1
ATOM 1629 C CA . GLY A 1 217 ? 5.819 13.916 -7.317 1.00 95.81 217 GLY A CA 1
ATOM 1630 C C . GLY A 1 217 ? 6.335 14.089 -5.881 1.00 95.81 217 GLY A C 1
ATOM 1631 O O . GLY A 1 217 ? 7.534 14.286 -5.703 1.00 95.81 217 GLY A O 1
ATOM 1632 N N . ASN A 1 218 ? 5.496 13.974 -4.842 1.00 96.44 218 ASN A N 1
ATOM 1633 C CA . ASN A 1 218 ? 5.986 13.996 -3.460 1.00 96.44 218 ASN A CA 1
ATOM 1634 C C . ASN A 1 218 ? 6.793 12.722 -3.154 1.00 96.44 218 ASN A C 1
ATOM 1636 O O . ASN A 1 218 ? 6.208 11.659 -2.974 1.00 96.44 218 ASN A O 1
ATOM 1640 N N . VAL A 1 219 ? 8.120 12.847 -3.050 1.00 95.50 219 VAL A N 1
ATOM 1641 C CA . VAL A 1 219 ? 9.052 11.735 -2.772 1.00 95.50 219 VAL A CA 1
ATOM 1642 C C . VAL A 1 219 ? 9.019 11.219 -1.332 1.00 95.50 219 VAL A C 1
ATOM 1644 O O . VAL A 1 219 ? 9.544 10.143 -1.069 1.00 95.50 219 VAL A O 1
ATOM 1647 N N . ASN A 1 220 ? 8.364 11.940 -0.419 1.00 93.75 220 ASN A N 1
ATOM 1648 C CA . ASN A 1 220 ? 8.168 11.548 0.976 1.00 93.75 220 ASN A CA 1
ATOM 1649 C C . ASN A 1 220 ? 6.669 11.594 1.339 1.00 93.75 220 ASN A C 1
ATOM 1651 O O . ASN A 1 220 ? 6.254 12.420 2.159 1.00 93.75 220 ASN A O 1
ATOM 1655 N N . PRO A 1 221 ? 5.817 10.762 0.711 1.00 92.69 221 PRO A N 1
ATOM 1656 C CA . PRO A 1 221 ? 4.397 10.747 1.026 1.00 92.69 221 PRO A CA 1
ATOM 1657 C C . PRO A 1 221 ? 4.176 10.135 2.415 1.00 92.69 221 PRO A C 1
ATOM 1659 O O . PRO A 1 221 ? 4.727 9.082 2.728 1.00 92.69 221 PRO A O 1
ATOM 1662 N N . THR A 1 222 ? 3.337 10.763 3.241 1.00 91.81 222 THR A N 1
ATOM 1663 C CA . THR A 1 222 ? 2.909 10.189 4.526 1.00 91.81 222 THR A CA 1
ATOM 1664 C C . THR A 1 222 ? 1.753 9.214 4.285 1.00 91.81 222 THR A C 1
ATOM 1666 O O . THR A 1 222 ? 0.679 9.664 3.874 1.00 91.81 222 THR A O 1
ATOM 1669 N N . PRO A 1 223 ? 1.912 7.900 4.538 1.00 91.25 223 PRO A N 1
ATOM 1670 C CA . PRO A 1 223 ? 0.825 6.944 4.352 1.00 91.25 223 PRO A CA 1
ATOM 1671 C C . PRO A 1 223 ? -0.310 7.183 5.351 1.00 91.25 223 PRO A C 1
ATOM 1673 O O . PRO A 1 223 ? -0.077 7.559 6.503 1.00 91.25 223 PRO A O 1
ATOM 1676 N N . ILE A 1 224 ? -1.545 6.897 4.942 1.00 97.69 224 ILE A N 1
ATOM 1677 C CA . ILE A 1 224 ? -2.696 6.937 5.846 1.00 97.69 224 ILE A CA 1
ATOM 1678 C C . ILE A 1 224 ? -2.656 5.689 6.718 1.00 97.69 224 ILE A C 1
ATOM 1680 O O . ILE A 1 224 ? -2.704 4.577 6.209 1.00 97.69 224 ILE A O 1
ATOM 1684 N N . THR A 1 225 ? -2.581 5.847 8.034 1.00 97.94 225 THR A N 1
ATOM 1685 C CA . THR A 1 225 ? -2.592 4.718 8.967 1.00 97.94 225 THR A CA 1
ATOM 1686 C C . THR A 1 225 ? -3.999 4.492 9.496 1.00 97.94 225 THR A C 1
ATOM 1688 O O . THR A 1 225 ? -4.625 5.407 10.035 1.00 97.94 225 THR A O 1
ATOM 1691 N N . LEU A 1 226 ? -4.473 3.253 9.390 1.00 97.94 226 LEU A N 1
ATOM 1692 C CA . LEU A 1 226 ? -5.686 2.783 10.044 1.00 97.94 226 LEU A CA 1
ATOM 1693 C C . LEU A 1 226 ? -5.258 2.010 11.296 1.00 97.94 226 LEU A C 1
ATOM 1695 O O . LEU A 1 226 ? -4.712 0.922 11.188 1.00 97.94 226 LEU A O 1
ATOM 1699 N N . ALA A 1 227 ? -5.444 2.581 12.485 1.00 98.25 227 ALA A N 1
ATOM 1700 C CA . ALA A 1 227 ? -5.148 1.912 13.751 1.00 98.25 227 ALA A CA 1
ATOM 1701 C C . ALA A 1 227 ? -6.421 1.240 14.277 1.00 98.25 227 ALA A C 1
ATOM 1703 O O . ALA A 1 227 ? -7.328 1.940 14.727 1.00 98.25 227 ALA A O 1
ATOM 1704 N N . ILE A 1 228 ? -6.490 -0.091 14.204 1.00 98.56 228 ILE A N 1
ATOM 1705 C CA . ILE A 1 228 ? -7.633 -0.893 14.659 1.00 98.56 228 ILE A C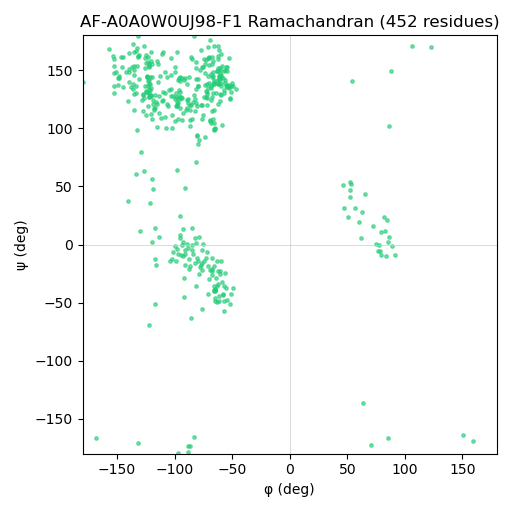A 1
ATOM 1706 C C . ILE A 1 228 ? -7.304 -1.508 16.017 1.00 98.56 228 ILE A C 1
ATOM 1708 O O . ILE A 1 228 ? -6.269 -2.158 16.159 1.00 98.56 228 ILE A O 1
ATOM 1712 N N . THR A 1 229 ? -8.185 -1.320 16.997 1.00 98.38 229 THR A N 1
ATOM 1713 C CA . THR A 1 229 ? -8.036 -1.859 18.354 1.00 98.38 229 THR A CA 1
ATOM 1714 C C . THR A 1 229 ? -9.409 -2.134 18.961 1.00 98.38 229 THR A C 1
ATOM 1716 O O . THR A 1 229 ? -10.351 -1.376 18.732 1.00 98.38 229 THR A O 1
ATOM 1719 N N . GLY A 1 230 ? -9.527 -3.211 19.729 1.00 97.31 230 GLY A N 1
ATOM 1720 C CA . GLY A 1 230 ? -10.624 -3.444 20.664 1.00 97.31 230 GLY A CA 1
ATOM 1721 C C . GLY A 1 230 ? -10.244 -3.042 22.087 1.00 97.31 230 GLY A C 1
ATOM 1722 O O . GLY A 1 230 ? -9.129 -2.578 22.336 1.00 97.31 230 GLY A O 1
ATOM 1723 N N . ARG A 1 231 ? -11.183 -3.224 23.019 1.00 95.06 231 ARG A N 1
ATOM 1724 C CA . ARG A 1 231 ? -10.996 -2.968 24.456 1.00 95.06 231 ARG A CA 1
ATOM 1725 C C . ARG A 1 231 ? -9.9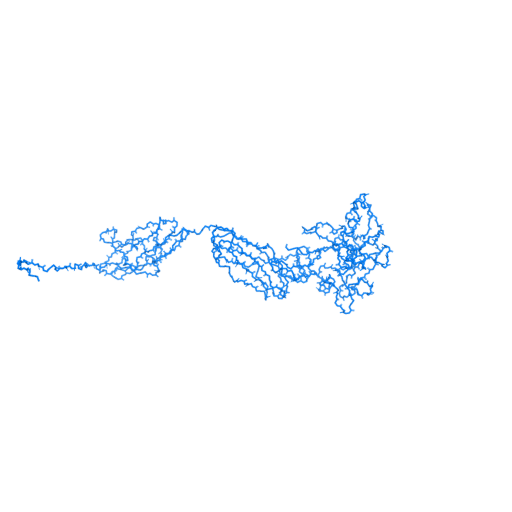61 -3.910 25.082 1.00 95.06 231 ARG A C 1
ATOM 1727 O O . ARG A 1 231 ? -9.192 -3.472 25.926 1.00 95.06 231 ARG A O 1
ATOM 1734 N N . ASN A 1 232 ? -9.959 -5.170 24.656 1.00 96.12 232 ASN A N 1
ATOM 1735 C CA . ASN A 1 232 ? -9.143 -6.269 25.183 1.00 96.12 232 ASN A CA 1
ATOM 1736 C C . ASN A 1 232 ? -8.252 -6.890 24.091 1.00 96.12 232 ASN A C 1
ATOM 1738 O O . ASN A 1 232 ? -8.103 -8.107 24.015 1.00 96.12 232 ASN A O 1
ATOM 1742 N N . THR A 1 233 ? -7.733 -6.076 23.165 1.00 98.19 233 THR A N 1
ATOM 1743 C CA . THR A 1 233 ? -6.938 -6.582 22.034 1.00 98.19 233 THR A CA 1
ATOM 1744 C C . THR A 1 233 ? -5.628 -5.832 21.847 1.00 98.19 233 THR A C 1
ATOM 1746 O O . THR A 1 233 ? -5.477 -4.684 22.261 1.00 98.19 233 THR A O 1
ATOM 1749 N N . ASN A 1 234 ? -4.702 -6.434 21.099 1.00 98.19 234 ASN A N 1
ATOM 1750 C CA . ASN A 1 234 ? -3.614 -5.698 20.453 1.00 98.19 234 ASN A CA 1
ATOM 1751 C C . ASN A 1 234 ? -4.147 -4.662 19.435 1.00 98.19 234 ASN A C 1
ATOM 1753 O O . ASN A 1 234 ? -5.304 -4.699 19.010 1.00 98.19 234 ASN A O 1
ATOM 1757 N N . THR A 1 235 ? -3.266 -3.764 18.986 1.00 98.38 235 THR A N 1
ATOM 1758 C CA . THR A 1 235 ? -3.551 -2.822 17.894 1.00 98.38 235 THR A CA 1
ATOM 1759 C C . THR A 1 235 ? -2.877 -3.271 16.598 1.00 98.38 235 THR A C 1
ATOM 1761 O O . THR A 1 235 ? -1.658 -3.440 16.567 1.00 98.38 235 THR A O 1
ATOM 1764 N N . VAL A 1 236 ? -3.635 -3.376 15.505 1.00 98.56 236 VAL A N 1
ATOM 1765 C CA . VAL A 1 236 ? -3.093 -3.584 14.147 1.00 98.56 236 VAL A CA 1
ATOM 1766 C C . VAL A 1 236 ? -3.120 -2.278 13.350 1.00 98.56 236 VAL A C 1
ATOM 1768 O O . VAL A 1 236 ? -3.998 -1.437 13.552 1.00 98.56 236 VAL A O 1
ATOM 1771 N N . ARG A 1 237 ? -2.121 -2.072 12.480 1.00 98.38 237 ARG A N 1
ATOM 1772 C CA . ARG A 1 237 ? -1.861 -0.778 11.816 1.00 98.38 237 ARG A CA 1
ATOM 1773 C C . ARG A 1 237 ? -1.616 -0.896 10.303 1.00 98.38 237 ARG A C 1
ATOM 1775 O O . ARG A 1 237 ? -0.528 -0.542 9.852 1.00 98.38 237 ARG A O 1
ATOM 1782 N N . PRO A 1 238 ? -2.569 -1.407 9.503 1.00 98.19 238 PRO A N 1
ATOM 1783 C CA . PRO A 1 238 ? -2.435 -1.353 8.053 1.00 98.19 238 PRO A CA 1
ATOM 1784 C C . PRO A 1 238 ? -2.334 0.094 7.551 1.00 98.19 238 PRO A C 1
ATOM 1786 O O . PRO A 1 238 ? -2.993 1.001 8.072 1.00 98.19 238 PRO A O 1
ATOM 1789 N N . THR A 1 239 ? -1.527 0.300 6.513 1.00 97.56 239 THR A N 1
ATOM 1790 C CA . THR A 1 239 ? -1.423 1.587 5.817 1.00 97.56 239 THR A CA 1
ATOM 1791 C C . THR A 1 239 ? -2.249 1.596 4.535 1.00 97.56 239 THR A C 1
ATOM 1793 O O . THR A 1 239 ? -2.431 0.570 3.884 1.00 97.56 239 THR A O 1
ATOM 1796 N N . ILE A 1 240 ? -2.765 2.762 4.167 1.00 97.81 240 ILE A N 1
ATOM 1797 C CA . ILE A 1 240 ? -3.598 3.000 2.994 1.00 97.81 240 ILE A CA 1
ATOM 1798 C C . ILE A 1 240 ? -2.908 4.064 2.139 1.00 97.81 240 ILE A C 1
ATOM 1800 O O . ILE A 1 240 ? -2.530 5.127 2.634 1.00 97.81 240 ILE A O 1
ATOM 1804 N N . ASN A 1 241 ? -2.768 3.785 0.845 1.00 97.69 241 ASN A N 1
ATOM 1805 C CA . ASN A 1 241 ? -2.239 4.720 -0.144 1.00 97.69 241 ASN A CA 1
ATOM 1806 C C . ASN A 1 241 ? -3.239 4.843 -1.294 1.00 97.69 241 ASN A C 1
ATOM 1808 O O . ASN A 1 241 ? -3.639 3.837 -1.873 1.00 97.69 241 ASN A O 1
ATOM 1812 N N . ILE A 1 242 ? -3.650 6.064 -1.631 1.00 98.19 242 ILE A N 1
ATOM 1813 C CA . ILE A 1 242 ? -4.560 6.325 -2.752 1.00 98.19 242 ILE A CA 1
ATOM 1814 C C . ILE A 1 242 ? -3.732 6.977 -3.845 1.00 98.19 242 ILE A C 1
ATOM 1816 O O . ILE A 1 242 ? -3.263 8.104 -3.700 1.00 98.19 242 ILE A O 1
ATOM 1820 N N . LEU A 1 243 ? -3.513 6.221 -4.908 1.00 98.12 243 LEU A N 1
ATOM 1821 C CA . LEU A 1 243 ? -2.523 6.482 -5.933 1.00 98.12 243 LEU A CA 1
ATOM 1822 C C . LEU A 1 243 ? -3.188 6.972 -7.218 1.00 98.12 243 LEU A C 1
ATOM 1824 O O . LEU A 1 243 ? -4.262 6.515 -7.614 1.00 98.12 243 LEU A O 1
ATOM 1828 N N . THR A 1 244 ? -2.496 7.879 -7.891 1.00 97.88 244 THR A N 1
ATOM 1829 C CA . THR A 1 244 ? -2.742 8.286 -9.275 1.00 97.88 244 THR A CA 1
ATOM 1830 C C . THR A 1 244 ? -1.408 8.268 -10.028 1.00 97.88 244 THR A C 1
ATOM 1832 O O . THR A 1 244 ? -0.368 7.935 -9.451 1.00 97.88 244 THR A O 1
ATOM 1835 N N . TYR A 1 245 ? -1.406 8.600 -11.316 1.00 98.06 245 TYR A N 1
ATOM 1836 C CA . TYR A 1 245 ? -0.158 8.736 -12.063 1.00 98.06 245 TYR A CA 1
ATOM 1837 C C . TYR A 1 245 ? 0.745 9.809 -11.444 1.00 98.06 245 TYR A C 1
ATOM 1839 O O . TYR A 1 245 ? 0.283 10.869 -11.023 1.00 98.06 245 TYR A O 1
ATOM 1847 N N . GLY A 1 246 ? 2.034 9.497 -11.339 1.00 98.00 246 GLY A N 1
ATOM 1848 C CA . GLY A 1 246 ? 3.040 10.326 -10.687 1.00 98.00 246 GLY A CA 1
ATOM 1849 C C . GLY A 1 246 ? 3.043 10.268 -9.156 1.00 98.00 246 GLY A C 1
ATOM 1850 O O . GLY A 1 246 ? 3.950 10.828 -8.542 1.00 98.00 246 GLY A O 1
ATOM 1851 N N . SER A 1 247 ? 2.088 9.587 -8.506 1.00 97.75 247 SER A N 1
ATOM 1852 C CA . SER A 1 247 ? 2.212 9.281 -7.075 1.00 97.75 247 SER A CA 1
ATOM 1853 C C . SER A 1 247 ? 3.496 8.490 -6.817 1.00 97.75 247 SER A C 1
ATOM 1855 O O . SER A 1 247 ? 3.869 7.634 -7.618 1.00 97.75 247 SER A O 1
ATOM 1857 N N . VAL A 1 248 ? 4.161 8.750 -5.691 1.00 97.88 248 VAL A N 1
ATOM 1858 C CA . VAL A 1 248 ? 5.327 7.966 -5.273 1.00 97.88 248 VAL A CA 1
ATOM 1859 C C . VAL A 1 248 ? 4.865 6.785 -4.432 1.00 97.88 248 VAL A C 1
ATOM 1861 O O . VAL A 1 248 ? 4.163 6.954 -3.437 1.00 97.88 248 VAL A O 1
ATOM 1864 N N . TYR A 1 249 ? 5.250 5.581 -4.841 1.00 97.44 249 TYR A N 1
ATOM 1865 C CA . TYR A 1 249 ? 4.927 4.342 -4.148 1.00 97.44 249 TYR A CA 1
ATOM 1866 C C . TYR A 1 249 ? 6.050 3.328 -4.355 1.00 97.44 249 TYR A C 1
ATOM 1868 O O . TYR A 1 249 ? 6.585 3.216 -5.453 1.00 97.44 249 TYR A O 1
ATOM 1876 N N . GLN A 1 250 ? 6.431 2.609 -3.295 1.00 95.94 250 GLN A N 1
ATOM 1877 C CA . GLN A 1 250 ? 7.491 1.590 -3.335 1.00 95.94 250 GLN A CA 1
ATOM 1878 C C . GLN A 1 250 ? 8.768 2.056 -4.059 1.00 95.94 250 GLN A C 1
ATOM 1880 O O . GLN A 1 250 ? 9.274 1.394 -4.966 1.00 95.94 250 GLN A O 1
ATOM 1885 N N . SER A 1 251 ? 9.264 3.225 -3.645 1.00 96.44 251 SER A N 1
ATOM 1886 C CA . SER A 1 251 ? 10.504 3.832 -4.145 1.00 96.44 251 SER A CA 1
ATOM 1887 C C . SER A 1 251 ? 10.499 4.188 -5.641 1.00 96.44 251 SER A C 1
ATOM 1889 O O . SER A 1 251 ? 11.560 4.244 -6.263 1.00 96.44 251 SER A O 1
ATOM 1891 N N . GLY A 1 252 ? 9.331 4.483 -6.224 1.00 98.06 252 GLY A N 1
ATOM 1892 C CA . GLY A 1 252 ? 9.238 5.001 -7.588 1.00 98.06 252 GLY A CA 1
ATOM 1893 C C . GLY A 1 252 ? 7.960 5.788 -7.896 1.00 98.06 252 GLY A C 1
ATOM 1894 O O . GLY A 1 252 ? 7.007 5.782 -7.121 1.00 98.06 252 GLY A O 1
ATOM 1895 N N . TYR A 1 253 ? 7.949 6.467 -9.044 1.00 98.56 253 TYR A N 1
ATOM 1896 C CA . TYR A 1 253 ? 6.806 7.195 -9.596 1.00 98.56 253 TYR A CA 1
ATOM 1897 C C . TYR A 1 253 ? 5.883 6.250 -10.366 1.00 98.56 253 TYR A C 1
ATOM 1899 O O . TYR A 1 253 ? 6.309 5.612 -11.328 1.00 98.56 253 TYR A O 1
ATOM 1907 N N . VAL A 1 254 ? 4.613 6.178 -9.973 1.00 98.62 254 VAL A N 1
ATOM 1908 C CA . VAL A 1 254 ? 3.594 5.350 -10.632 1.00 98.62 254 VAL A CA 1
ATOM 1909 C C . VAL A 1 254 ? 3.328 5.863 -12.047 1.00 98.62 254 VAL A C 1
ATOM 1911 O O . VAL A 1 254 ? 2.796 6.956 -12.216 1.00 98.62 254 VAL A O 1
ATOM 1914 N N . PHE A 1 255 ? 3.640 5.060 -13.064 1.00 98.56 255 PHE A N 1
ATOM 1915 C CA . PHE A 1 255 ? 3.336 5.380 -14.468 1.00 98.56 255 PHE A CA 1
ATOM 1916 C C . PHE A 1 255 ? 2.371 4.384 -15.113 1.00 98.56 255 PHE A C 1
ATOM 1918 O O . PHE A 1 255 ? 1.839 4.658 -16.184 1.00 98.56 255 PHE A O 1
ATOM 1925 N N . ALA A 1 256 ? 2.120 3.242 -14.471 1.00 98.25 256 ALA A N 1
ATOM 1926 C CA . ALA A 1 256 ? 1.100 2.298 -14.899 1.00 98.25 256 ALA A CA 1
ATOM 1927 C C . ALA A 1 256 ? 0.305 1.796 -13.694 1.00 98.25 256 ALA A C 1
ATOM 1929 O O . ALA A 1 256 ? 0.883 1.481 -12.655 1.00 98.25 256 ALA A O 1
ATOM 1930 N N . ILE A 1 257 ? -1.013 1.685 -13.842 1.00 98.25 257 ILE A N 1
ATOM 1931 C CA . ILE A 1 257 ? -1.939 1.214 -12.812 1.00 98.25 257 ILE A CA 1
ATOM 1932 C C . ILE A 1 257 ? -2.797 0.078 -13.370 1.00 98.25 257 ILE A C 1
ATOM 1934 O O . ILE A 1 257 ? -3.433 0.212 -14.417 1.00 98.25 257 ILE A O 1
ATOM 1938 N N . ASN A 1 258 ? -2.863 -1.027 -12.626 1.00 97.44 258 ASN A N 1
ATOM 1939 C CA . ASN A 1 258 ? -3.781 -2.133 -12.865 1.00 97.44 258 ASN A CA 1
ATOM 1940 C C . ASN A 1 258 ? -4.765 -2.261 -11.694 1.00 97.44 258 ASN A C 1
ATOM 1942 O O . ASN A 1 258 ? -4.448 -2.837 -10.654 1.00 97.44 258 ASN A O 1
ATOM 1946 N N . ASP A 1 259 ? -5.984 -1.763 -11.889 1.00 97.00 259 ASP A N 1
ATOM 1947 C CA . ASP A 1 259 ? -7.057 -1.838 -10.891 1.00 97.00 259 ASP A CA 1
ATOM 1948 C C . ASP A 1 259 ? -7.963 -3.077 -11.058 1.00 97.00 259 ASP A C 1
ATOM 1950 O O . ASP A 1 259 ? -9.033 -3.171 -10.463 1.00 97.00 259 ASP A O 1
ATOM 1954 N N . ASN A 1 260 ? -7.542 -4.054 -11.868 1.00 96.56 260 ASN A N 1
ATOM 1955 C CA . ASN A 1 260 ? -8.251 -5.325 -12.038 1.00 96.56 260 ASN A CA 1
ATOM 1956 C C . ASN A 1 260 ? -7.751 -6.435 -11.101 1.00 96.56 260 ASN A C 1
ATOM 1958 O O . ASN A 1 260 ? -8.253 -7.554 -11.175 1.00 96.56 260 ASN A O 1
ATOM 1962 N N . THR A 1 261 ? -6.782 -6.148 -10.226 1.00 95.94 261 THR A N 1
ATOM 1963 C CA . THR A 1 261 ? -6.337 -7.097 -9.195 1.00 95.94 261 THR A CA 1
ATOM 1964 C C . THR A 1 261 ? -7.465 -7.436 -8.218 1.00 95.94 261 THR A C 1
ATOM 1966 O O . THR A 1 261 ? -8.457 -6.709 -8.108 1.00 95.94 261 THR A O 1
ATOM 1969 N N . VAL A 1 262 ? -7.308 -8.540 -7.481 1.00 95.88 262 VAL A N 1
ATOM 1970 C CA . VAL A 1 262 ? -8.258 -8.937 -6.432 1.00 95.88 262 VAL A CA 1
ATOM 1971 C C . VAL A 1 262 ? -8.469 -7.800 -5.425 1.00 95.88 262 VAL A C 1
ATOM 1973 O O . VAL A 1 262 ? -7.524 -7.131 -5.005 1.00 95.88 262 VAL A O 1
ATOM 1976 N N . ASN A 1 263 ? -9.722 -7.566 -5.033 1.00 96.38 263 ASN A N 1
ATOM 1977 C CA . ASN A 1 263 ? -10.098 -6.427 -4.188 1.00 96.38 263 ASN A CA 1
ATOM 1978 C C . ASN A 1 263 ? -9.726 -6.600 -2.703 1.00 96.38 263 ASN A C 1
ATOM 1980 O O . ASN A 1 263 ? -9.896 -5.665 -1.927 1.00 96.38 263 ASN A O 1
ATOM 1984 N N . THR A 1 264 ? -9.210 -7.764 -2.307 1.00 96.44 264 THR A N 1
ATOM 1985 C CA . THR A 1 264 ? -8.662 -8.044 -0.969 1.00 96.44 264 THR A CA 1
ATOM 1986 C C . THR A 1 264 ? -7.168 -7.723 -0.848 1.00 96.44 264 THR A C 1
ATOM 1988 O O . THR A 1 264 ? -6.583 -7.949 0.208 1.00 96.44 264 THR A O 1
ATOM 1991 N N . GLY A 1 265 ? -6.543 -7.230 -1.922 1.00 96.12 265 GLY A N 1
ATOM 1992 C CA . GLY A 1 265 ? -5.150 -6.785 -1.955 1.00 96.12 265 GLY A CA 1
ATOM 1993 C C . GLY A 1 265 ? -5.005 -5.41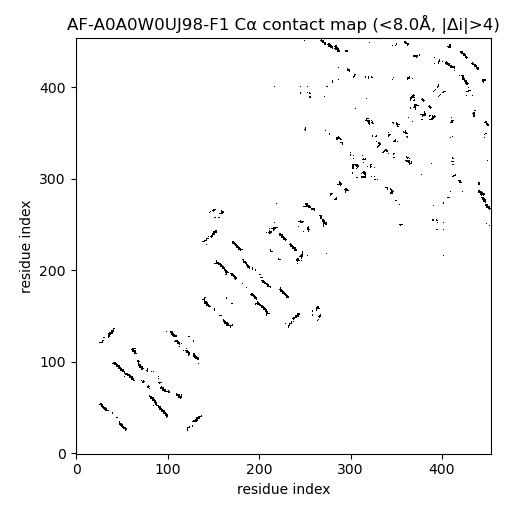2 -2.607 1.00 96.12 265 GLY A C 1
ATOM 1994 O O . GLY A 1 265 ? -5.997 -4.735 -2.884 1.00 96.12 265 GLY A O 1
ATOM 1995 N N . SER A 1 266 ? -3.766 -4.998 -2.859 1.00 97.69 266 SER A N 1
ATOM 1996 C CA . SER A 1 266 ? -3.425 -3.725 -3.510 1.00 97.69 266 SER A CA 1
ATOM 1997 C C . SER A 1 266 ? -3.696 -3.724 -5.022 1.00 97.69 266 SER A C 1
ATOM 1999 O O . SER A 1 266 ? -3.782 -4.779 -5.661 1.00 97.69 266 SER A O 1
ATOM 2001 N N . ILE A 1 267 ? -3.822 -2.530 -5.616 1.00 98.00 267 ILE A N 1
ATOM 2002 C CA . ILE A 1 267 ? -3.694 -2.364 -7.074 1.00 98.00 267 ILE A CA 1
ATOM 2003 C C . ILE A 1 267 ? -2.354 -2.935 -7.552 1.00 98.00 267 ILE A C 1
ATOM 2005 O O . ILE A 1 267 ? -1.361 -2.902 -6.827 1.00 98.00 267 ILE A O 1
ATOM 2009 N N . GLY A 1 268 ? -2.327 -3.429 -8.785 1.00 97.75 268 GLY A N 1
ATOM 2010 C CA . GLY A 1 268 ? -1.078 -3.678 -9.497 1.00 97.75 268 GLY A CA 1
ATOM 2011 C C . GLY A 1 268 ? -0.633 -2.428 -10.255 1.00 97.75 268 GLY A C 1
ATOM 2012 O O . GLY A 1 268 ? -1.310 -1.398 -10.254 1.00 97.75 268 GLY A O 1
ATOM 2013 N N . GLY A 1 269 ? 0.479 -2.531 -10.972 1.00 97.88 269 GLY A N 1
ATOM 2014 C CA . GLY A 1 269 ? 0.997 -1.426 -11.770 1.00 97.88 269 GLY A CA 1
ATOM 2015 C C . GLY A 1 269 ? 2.507 -1.471 -11.895 1.00 97.88 269 GLY A C 1
ATOM 2016 O O . GLY A 1 269 ? 3.122 -2.501 -11.616 1.00 97.88 269 GLY A O 1
ATOM 2017 N N . LYS A 1 270 ? 3.093 -0.352 -12.315 1.00 98.62 270 LYS A N 1
ATOM 2018 C CA . LYS A 1 270 ? 4.541 -0.184 -12.452 1.00 98.62 270 LYS A CA 1
ATOM 2019 C C . LYS A 1 270 ? 4.970 1.198 -11.986 1.00 98.62 270 LYS A C 1
ATOM 2021 O O . LYS A 1 270 ? 4.222 2.173 -12.125 1.00 98.62 270 LYS A O 1
ATOM 2026 N N . VAL A 1 271 ? 6.185 1.258 -11.455 1.00 98.75 271 VAL A N 1
ATOM 2027 C CA . VAL A 1 271 ? 6.831 2.490 -11.005 1.00 98.75 271 VAL A CA 1
ATOM 2028 C C . VAL A 1 271 ? 8.179 2.677 -11.688 1.00 98.75 271 VAL A C 1
ATOM 2030 O O . VAL A 1 271 ? 8.886 1.702 -11.933 1.00 98.75 271 VAL A O 1
ATOM 2033 N N . ALA A 1 272 ? 8.536 3.923 -11.984 1.00 98.69 272 ALA A N 1
ATOM 2034 C CA . ALA A 1 272 ? 9.867 4.320 -12.434 1.00 98.69 272 ALA A CA 1
ATOM 2035 C C . ALA A 1 272 ? 10.693 4.807 -11.240 1.00 98.69 272 ALA A C 1
ATOM 2037 O O . ALA A 1 272 ? 10.154 5.485 -10.368 1.00 98.69 272 ALA A O 1
ATOM 2038 N N . ALA A 1 273 ? 11.982 4.475 -11.177 1.00 98.50 273 ALA A N 1
ATOM 2039 C CA . ALA A 1 273 ? 12.848 4.829 -10.053 1.00 98.50 273 ALA A CA 1
ATOM 2040 C C . ALA A 1 273 ? 12.845 6.344 -9.779 1.00 98.50 273 ALA A C 1
ATOM 2042 O O . ALA A 1 273 ? 12.644 7.149 -10.689 1.00 98.50 273 ALA A O 1
ATOM 2043 N N . LEU A 1 274 ? 13.096 6.755 -8.531 1.00 98.00 274 LEU A N 1
ATOM 2044 C CA . LEU A 1 274 ? 13.059 8.177 -8.150 1.00 98.00 274 LEU A CA 1
ATOM 2045 C C . LEU A 1 274 ? 14.180 9.018 -8.781 1.00 98.00 274 LEU A C 1
ATOM 2047 O O . LEU A 1 274 ? 13.986 10.208 -9.027 1.00 98.00 274 LEU A O 1
ATOM 2051 N N . SER A 1 275 ? 15.311 8.397 -9.120 1.00 96.88 275 SER A N 1
ATOM 2052 C CA . SER A 1 275 ? 16.446 9.017 -9.818 1.00 96.88 275 SER A CA 1
ATOM 2053 C C . SER A 1 275 ? 16.924 8.163 -10.995 1.00 96.88 275 SER A C 1
ATOM 2055 O O . SER A 1 275 ? 16.624 6.968 -11.067 1.00 96.88 275 SER A O 1
ATOM 2057 N N . ASN A 1 276 ? 17.663 8.785 -11.920 1.00 98.00 276 ASN A N 1
ATOM 2058 C CA . ASN A 1 276 ? 18.393 8.070 -12.965 1.00 98.00 276 ASN A CA 1
ATOM 2059 C C . ASN A 1 276 ? 19.428 7.150 -12.303 1.00 98.00 276 ASN A C 1
ATOM 2061 O O . ASN A 1 276 ? 20.012 7.514 -11.280 1.00 98.00 276 ASN A O 1
ATOM 2065 N N . GLN A 1 277 ? 19.665 5.981 -12.893 1.00 97.94 277 GLN A N 1
ATOM 2066 C CA . GLN A 1 277 ? 20.793 5.112 -12.539 1.00 97.94 277 GLN A CA 1
ATOM 2067 C C . GLN A 1 277 ? 22.052 5.474 -13.341 1.00 97.94 277 GLN A C 1
ATOM 2069 O O . GLN A 1 277 ? 23.153 5.153 -12.910 1.00 97.94 277 GLN A O 1
ATOM 2074 N N . ALA A 1 278 ? 21.873 6.147 -14.479 1.00 97.94 278 ALA A N 1
ATOM 2075 C CA . ALA A 1 278 ? 22.910 6.769 -15.297 1.00 97.94 278 ALA A CA 1
ATOM 2076 C C . ALA A 1 278 ? 22.293 7.943 -16.070 1.00 97.94 278 ALA A C 1
ATOM 2078 O O . ALA A 1 278 ? 21.118 7.873 -16.441 1.00 97.94 278 ALA A O 1
ATOM 2079 N N . SER A 1 279 ? 23.054 9.005 -16.326 1.00 97.50 279 SER A N 1
ATOM 2080 C CA . SER A 1 279 ? 22.582 10.209 -17.022 1.00 97.50 279 SER A CA 1
ATOM 2081 C C . SER A 1 279 ? 23.442 10.530 -18.243 1.00 97.50 279 SER A C 1
ATOM 2083 O O . SER A 1 279 ? 24.670 10.589 -18.161 1.00 97.50 279 SER A O 1
ATOM 2085 N N . PHE A 1 280 ? 22.784 10.776 -19.377 1.00 95.94 280 PHE A N 1
ATOM 2086 C CA . PHE A 1 280 ? 23.423 11.198 -20.621 1.00 95.94 280 PHE A CA 1
ATOM 2087 C C . PHE A 1 280 ? 24.315 12.431 -20.402 1.00 95.94 280 PHE A C 1
ATOM 2089 O O . PHE A 1 280 ? 23.929 13.377 -19.715 1.00 95.94 280 PHE A O 1
ATOM 2096 N N . GLY A 1 281 ? 25.523 12.405 -20.971 1.00 92.75 281 GLY A N 1
ATOM 2097 C CA . GLY A 1 281 ? 26.511 13.484 -20.846 1.00 92.75 281 GLY A CA 1
ATOM 2098 C C . GLY A 1 281 ? 27.235 13.578 -19.494 1.00 92.75 281 GLY A C 1
ATOM 2099 O O . GLY A 1 281 ? 28.080 14.456 -19.339 1.00 92.75 281 GLY A O 1
ATOM 2100 N N . ILE A 1 282 ? 26.938 12.698 -18.528 1.00 94.00 282 ILE A N 1
ATOM 2101 C CA . ILE A 1 282 ? 27.609 12.659 -17.216 1.00 94.00 282 ILE A CA 1
ATOM 2102 C C . ILE A 1 282 ? 28.231 11.282 -16.990 1.00 94.00 282 ILE A C 1
ATOM 2104 O O . ILE A 1 282 ? 29.447 11.123 -16.993 1.00 94.00 282 ILE A O 1
ATOM 2108 N N . ASP A 1 283 ? 27.378 10.281 -16.808 1.00 95.81 283 ASP A N 1
ATOM 2109 C CA . ASP A 1 283 ? 27.739 8.909 -16.476 1.00 95.81 283 ASP A CA 1
ATOM 2110 C C . ASP A 1 283 ? 26.839 7.930 -17.233 1.00 95.81 283 ASP A C 1
ATOM 2112 O O . ASP A 1 283 ? 26.451 6.897 -16.694 1.00 95.81 283 ASP A O 1
ATOM 2116 N N . GLY A 1 284 ? 26.495 8.263 -18.480 1.00 96.31 284 GLY A N 1
ATOM 2117 C CA . GLY A 1 284 ? 25.684 7.431 -19.362 1.00 96.31 284 GLY A CA 1
ATOM 2118 C C . GLY A 1 284 ? 26.226 6.006 -19.489 1.00 96.31 284 GLY A C 1
ATOM 2119 O O . GLY A 1 284 ? 27.388 5.712 -19.180 1.00 96.31 284 GLY A O 1
ATOM 2120 N N . ARG A 1 285 ? 25.367 5.089 -19.925 1.00 97.06 285 ARG A N 1
ATOM 2121 C CA . ARG A 1 285 ? 25.732 3.680 -20.084 1.00 97.06 285 ARG A CA 1
ATOM 2122 C C . ARG A 1 285 ? 25.482 3.200 -21.489 1.00 97.06 285 ARG A C 1
ATOM 2124 O O . ARG A 1 285 ? 24.508 3.597 -22.115 1.00 97.06 285 ARG A O 1
ATOM 2131 N N . ILE A 1 286 ? 26.367 2.319 -21.928 1.00 97.44 286 ILE A N 1
ATOM 2132 C CA . ILE A 1 286 ? 26.229 1.558 -23.163 1.00 97.44 286 ILE A CA 1
ATOM 2133 C C . ILE A 1 286 ? 25.179 0.460 -22.988 1.00 97.44 286 ILE A C 1
ATOM 2135 O O . ILE A 1 286 ? 24.884 0.014 -21.873 1.00 97.44 286 ILE A O 1
ATOM 2139 N N . TRP A 1 287 ? 24.586 0.037 -24.096 1.00 98.25 287 TRP A N 1
ATOM 2140 C CA . TRP A 1 287 ? 23.529 -0.967 -24.093 1.00 98.25 287 TRP A CA 1
ATOM 2141 C C . TRP A 1 287 ? 24.094 -2.395 -24.015 1.00 98.25 287 TRP A C 1
ATOM 2143 O O . TRP A 1 287 ? 23.519 -3.253 -23.345 1.00 98.25 287 TRP A O 1
ATOM 2153 N N . SER A 1 288 ? 25.243 -2.639 -24.656 1.00 96.31 288 SER A N 1
ATOM 2154 C CA . SER A 1 288 ? 25.930 -3.937 -24.742 1.00 96.31 288 SER A CA 1
ATOM 2155 C C . SER A 1 288 ? 27.423 -3.759 -24.460 1.00 96.31 288 SER A C 1
ATOM 2157 O O . SER A 1 288 ? 28.045 -2.849 -25.007 1.00 96.31 288 SER A O 1
ATOM 2159 N N . SER A 1 289 ? 27.984 -4.587 -23.570 1.00 96.19 289 SER A N 1
ATOM 2160 C CA . SER A 1 289 ? 29.363 -4.444 -23.090 1.00 96.19 289 SER A CA 1
ATOM 2161 C C . SER A 1 289 ? 30.072 -5.784 -22.901 1.00 96.19 289 SER A C 1
ATOM 2163 O O . SER A 1 289 ? 29.434 -6.771 -22.537 1.00 96.19 289 SER A O 1
ATOM 2165 N N . ASP A 1 290 ? 31.392 -5.801 -23.103 1.00 94.81 290 ASP A N 1
ATOM 2166 C CA . ASP A 1 290 ? 32.263 -6.921 -22.743 1.00 94.81 290 ASP A CA 1
ATOM 2167 C C . ASP A 1 290 ? 32.690 -6.898 -21.258 1.00 94.81 290 ASP A C 1
ATOM 2169 O O . ASP A 1 290 ? 32.363 -5.999 -20.481 1.00 94.81 290 ASP A O 1
ATOM 2173 N N . ASN A 1 291 ? 33.480 -7.893 -20.840 1.00 92.81 291 ASN A N 1
ATOM 2174 C CA . ASN A 1 291 ? 33.944 -8.006 -19.454 1.00 92.81 291 ASN A CA 1
ATOM 2175 C C . ASN A 1 291 ? 35.006 -6.958 -19.047 1.00 92.81 291 ASN A C 1
ATOM 2177 O O . ASN A 1 291 ? 35.388 -6.892 -17.879 1.00 92.81 291 ASN A O 1
ATOM 2181 N N . ALA A 1 292 ? 35.494 -6.151 -19.990 1.00 94.69 292 ALA A N 1
ATOM 2182 C CA . ALA A 1 292 ? 36.386 -5.025 -19.739 1.00 94.69 292 ALA A CA 1
ATOM 2183 C C . ALA A 1 292 ? 35.637 -3.678 -19.714 1.00 94.69 292 ALA A C 1
ATOM 2185 O O . ALA A 1 292 ? 36.258 -2.649 -19.451 1.00 94.69 292 ALA A O 1
ATOM 2186 N N . GLY A 1 293 ? 34.317 -3.677 -19.935 1.00 93.38 293 GLY A N 1
ATOM 2187 C CA . GLY A 1 293 ? 33.505 -2.465 -19.977 1.00 93.38 293 GLY A CA 1
ATOM 2188 C C . GLY A 1 293 ? 33.544 -1.745 -21.326 1.00 93.38 293 GLY A C 1
ATOM 2189 O O . GLY A 1 293 ? 33.079 -0.609 -21.417 1.00 93.38 293 GLY A O 1
ATOM 2190 N N . ASN A 1 294 ? 34.091 -2.369 -22.373 1.00 95.94 294 ASN A N 1
ATOM 2191 C CA . ASN A 1 294 ? 34.087 -1.801 -23.719 1.00 95.94 294 ASN A CA 1
ATOM 2192 C C . ASN A 1 294 ? 32.737 -2.056 -24.398 1.00 95.94 294 ASN A C 1
ATOM 2194 O O . ASN A 1 294 ? 32.077 -3.056 -24.087 1.00 95.94 294 ASN A O 1
ATOM 2198 N N . PRO A 1 295 ? 32.321 -1.189 -25.335 1.00 95.06 295 PRO A N 1
ATOM 2199 C CA . PRO A 1 295 ? 31.141 -1.436 -26.144 1.00 95.06 295 PRO A CA 1
ATOM 2200 C C . PRO A 1 295 ? 31.324 -2.633 -27.076 1.00 95.06 295 PRO A C 1
ATOM 2202 O O . PRO A 1 295 ? 32.356 -2.783 -27.729 1.00 95.06 295 PRO A O 1
ATOM 2205 N N . VAL A 1 296 ? 30.274 -3.445 -27.171 1.00 95.25 296 VAL A N 1
ATOM 2206 C CA . VAL A 1 296 ? 30.126 -4.505 -28.175 1.00 95.25 296 VAL A CA 1
ATOM 2207 C C . VAL A 1 296 ? 28.732 -4.423 -28.807 1.00 95.25 296 VAL A C 1
ATOM 2209 O O . VAL A 1 296 ? 27.870 -3.668 -28.357 1.00 95.25 296 VAL A O 1
ATOM 2212 N N . PHE A 1 297 ? 28.510 -5.162 -29.895 1.00 95.69 297 PHE A N 1
ATOM 2213 C CA . PHE A 1 297 ? 27.274 -5.102 -30.688 1.00 95.69 297 PHE A CA 1
ATOM 2214 C C . PHE A 1 297 ? 26.558 -6.455 -30.695 1.00 95.69 297 PHE A C 1
ATOM 2216 O O . PHE A 1 297 ? 26.184 -6.974 -31.748 1.00 95.69 297 PHE A O 1
ATOM 2223 N N . ASP A 1 298 ? 26.401 -7.053 -29.511 1.00 95.12 298 ASP A N 1
ATOM 2224 C CA . ASP A 1 298 ? 25.919 -8.429 -29.395 1.00 95.12 298 ASP A CA 1
ATOM 2225 C C . ASP A 1 298 ? 24.455 -8.580 -29.849 1.00 95.12 298 ASP A C 1
ATOM 2227 O O . ASP A 1 298 ? 23.587 -7.818 -29.397 1.00 95.12 298 ASP A O 1
ATOM 2231 N N . PRO A 1 299 ? 24.143 -9.564 -30.715 1.00 94.62 299 PRO A N 1
ATOM 2232 C CA . PRO A 1 299 ? 22.784 -9.867 -31.146 1.00 94.62 299 PRO A CA 1
ATOM 2233 C C . PRO A 1 299 ? 22.040 -10.680 -30.081 1.00 94.62 299 PRO A C 1
ATOM 2235 O O . PRO A 1 299 ? 22.045 -11.910 -30.103 1.00 94.62 299 PRO A O 1
ATOM 2238 N N . ILE A 1 300 ? 21.355 -10.005 -29.160 1.00 95.25 300 ILE A N 1
ATOM 2239 C CA . ILE A 1 300 ? 20.596 -10.694 -28.111 1.00 95.25 300 ILE A CA 1
ATOM 2240 C C . ILE A 1 300 ? 19.246 -11.158 -28.700 1.00 95.25 300 ILE A C 1
ATOM 2242 O O . ILE A 1 300 ? 18.478 -10.319 -29.187 1.00 95.25 300 ILE A O 1
ATOM 2246 N N . PRO A 1 301 ? 18.950 -12.472 -28.727 1.00 92.94 301 PRO A N 1
ATOM 2247 C CA . PRO A 1 301 ? 17.775 -13.010 -29.414 1.00 92.94 301 PRO A CA 1
ATOM 2248 C C . PRO A 1 301 ? 16.468 -12.764 -28.643 1.00 92.94 301 PRO A C 1
ATOM 2250 O O . PRO A 1 301 ? 16.461 -12.676 -27.416 1.00 92.94 301 PRO A O 1
ATOM 2253 N N . GLY A 1 302 ? 15.348 -12.682 -29.370 1.00 95.19 302 GLY A N 1
ATOM 2254 C CA . GLY A 1 302 ? 13.991 -12.713 -28.803 1.00 95.19 302 GLY A CA 1
ATOM 2255 C C . GLY A 1 302 ? 13.529 -11.473 -28.028 1.00 95.19 302 GLY A C 1
ATOM 2256 O O . GLY A 1 302 ? 12.555 -11.556 -27.280 1.00 95.19 302 GLY A O 1
ATOM 2257 N N . ILE A 1 303 ? 14.216 -10.334 -28.179 1.00 97.38 303 ILE A N 1
ATOM 2258 C CA . ILE A 1 303 ? 13.907 -9.079 -27.461 1.00 97.38 303 ILE A CA 1
ATOM 2259 C C . ILE A 1 303 ? 13.805 -7.846 -28.371 1.00 97.38 303 ILE A C 1
ATOM 2261 O O . ILE A 1 303 ? 13.808 -6.712 -27.887 1.00 97.38 303 ILE A O 1
ATOM 2265 N N . ASN A 1 304 ? 13.753 -8.036 -29.692 1.00 96.62 304 ASN A N 1
ATOM 2266 C CA . ASN A 1 304 ? 13.543 -6.914 -30.607 1.00 96.62 304 ASN A CA 1
ATOM 2267 C C . ASN A 1 304 ? 12.069 -6.473 -30.624 1.00 96.62 304 ASN A C 1
ATOM 2269 O O . ASN A 1 304 ? 11.199 -7.189 -30.127 1.00 96.62 304 ASN A O 1
ATOM 2273 N N . GLN A 1 305 ? 11.759 -5.315 -31.207 1.00 95.69 305 GLN A N 1
ATOM 2274 C CA . GLN A 1 305 ? 10.391 -4.779 -31.205 1.00 95.69 305 GLN A CA 1
ATOM 2275 C C . GLN A 1 305 ? 9.355 -5.692 -31.891 1.00 95.69 305 GLN A C 1
ATOM 2277 O O . GLN A 1 305 ? 8.176 -5.636 -31.559 1.00 95.69 305 GLN A O 1
ATOM 2282 N N . ASN A 1 306 ? 9.794 -6.585 -32.785 1.00 95.62 306 ASN A N 1
ATOM 2283 C CA . ASN A 1 306 ? 8.933 -7.547 -33.481 1.00 95.62 306 ASN A CA 1
ATOM 2284 C C . ASN A 1 306 ? 8.798 -8.890 -32.740 1.00 95.62 306 ASN A C 1
ATOM 2286 O O . ASN A 1 306 ? 8.064 -9.765 -33.193 1.00 95.62 306 ASN A O 1
ATOM 2290 N N . SER A 1 307 ? 9.523 -9.090 -31.635 1.00 96.56 307 SER A N 1
ATOM 2291 C CA . SER A 1 307 ? 9.527 -10.354 -30.894 1.00 96.56 307 SER A CA 1
ATOM 2292 C C . SER A 1 307 ? 8.202 -10.530 -30.154 1.00 96.56 307 SER A C 1
ATOM 2294 O O . SER A 1 307 ? 7.801 -9.651 -29.386 1.00 96.56 307 SER A O 1
ATOM 2296 N N . ILE A 1 308 ? 7.534 -11.664 -30.385 1.00 96.06 308 ILE A N 1
ATOM 2297 C CA . ILE A 1 308 ? 6.250 -12.033 -29.777 1.00 96.06 308 ILE A CA 1
ATOM 2298 C C . ILE A 1 308 ? 6.408 -13.394 -29.094 1.00 96.06 308 ILE A C 1
ATOM 2300 O O . ILE A 1 308 ? 6.921 -14.343 -29.689 1.00 96.06 308 ILE A O 1
ATOM 2304 N N . ASN A 1 309 ? 5.940 -13.494 -27.851 1.00 93.50 309 ASN A N 1
ATOM 2305 C CA . ASN A 1 309 ? 5.885 -14.743 -27.101 1.00 93.50 309 ASN A CA 1
ATOM 2306 C C . ASN A 1 309 ? 4.471 -15.346 -27.188 1.00 93.50 309 ASN A C 1
ATOM 2308 O O . ASN A 1 309 ? 3.529 -14.705 -26.696 1.00 93.50 309 ASN A O 1
ATOM 2312 N N . PRO A 1 310 ? 4.301 -16.573 -27.732 1.00 92.69 310 PRO A N 1
ATOM 2313 C CA . PRO A 1 310 ? 5.305 -17.471 -28.352 1.00 92.69 310 PRO A CA 1
ATOM 2314 C C . PRO A 1 310 ? 5.565 -17.180 -29.857 1.00 92.69 310 PRO A C 1
ATOM 2316 O O . PRO A 1 310 ? 4.697 -16.577 -30.493 1.00 92.69 310 PRO A O 1
ATOM 2319 N N . PRO A 1 311 ? 6.690 -17.643 -30.469 1.00 92.31 311 PRO A N 1
ATOM 2320 C CA . PRO A 1 311 ? 7.682 -18.599 -29.949 1.00 92.31 311 PRO A CA 1
ATOM 2321 C C . PRO A 1 311 ? 8.880 -17.970 -29.225 1.00 92.31 311 PRO A C 1
ATOM 2323 O O . PRO A 1 311 ? 9.656 -18.702 -28.615 1.00 92.31 311 PRO A O 1
ATOM 2326 N N . GLU A 1 312 ? 9.049 -16.649 -29.293 1.00 94.06 312 GLU A N 1
ATOM 2327 C CA . GLU A 1 312 ? 10.161 -15.975 -28.621 1.00 94.06 312 GLU A CA 1
ATOM 2328 C C . GLU A 1 312 ? 9.977 -15.976 -27.101 1.00 94.06 312 GLU A C 1
ATOM 2330 O O . GLU A 1 312 ? 8.869 -16.125 -26.581 1.00 94.06 312 GLU A O 1
ATOM 2335 N N . ALA A 1 313 ? 11.068 -15.761 -26.365 1.00 90.06 313 ALA A N 1
ATOM 2336 C CA . ALA A 1 313 ? 11.014 -15.699 -24.906 1.00 90.06 313 ALA A CA 1
ATOM 2337 C C . ALA A 1 313 ? 10.155 -14.523 -24.403 1.00 90.06 313 ALA A C 1
ATOM 2339 O O . ALA A 1 313 ? 9.458 -14.643 -23.390 1.00 90.06 313 ALA A O 1
ATOM 2340 N N . CYS A 1 314 ? 10.181 -13.390 -25.112 1.00 96.62 314 CYS A N 1
ATOM 2341 C CA . CYS A 1 314 ? 9.590 -12.135 -24.665 1.00 96.62 314 CYS A CA 1
ATOM 2342 C C . CYS A 1 314 ? 8.735 -11.467 -25.748 1.00 96.62 314 CYS A C 1
ATOM 2344 O O . CYS A 1 314 ? 8.984 -11.600 -26.943 1.00 96.62 314 CYS A O 1
ATOM 2346 N N . ASN A 1 315 ? 7.759 -10.669 -25.303 1.00 97.50 315 ASN A N 1
ATOM 2347 C CA . ASN A 1 315 ? 7.170 -9.620 -26.135 1.00 97.50 315 ASN A CA 1
ATOM 2348 C C . ASN A 1 315 ? 8.109 -8.408 -26.089 1.00 97.50 315 ASN A C 1
ATOM 2350 O O . ASN A 1 315 ? 8.024 -7.610 -25.151 1.00 97.50 315 ASN A O 1
ATOM 2354 N N . GLY A 1 316 ? 9.024 -8.300 -27.053 1.00 97.38 316 GLY A N 1
ATOM 2355 C CA . GLY A 1 316 ? 10.192 -7.417 -26.962 1.00 97.38 316 GLY A CA 1
ATOM 2356 C C . GLY A 1 316 ? 9.849 -5.930 -26.855 1.00 97.38 316 GLY A C 1
ATOM 2357 O O . GLY A 1 316 ? 10.500 -5.197 -26.115 1.00 97.38 316 GLY A O 1
ATOM 2358 N N . ALA A 1 317 ? 8.772 -5.477 -27.494 1.00 97.50 317 ALA A N 1
ATOM 2359 C CA . ALA A 1 317 ? 8.310 -4.095 -27.360 1.00 97.50 317 ALA A CA 1
ATOM 2360 C C . ALA A 1 317 ? 7.579 -3.808 -26.027 1.00 97.50 317 ALA A C 1
ATOM 2362 O O . ALA A 1 317 ? 7.507 -2.661 -25.590 1.00 97.50 317 ALA A O 1
ATOM 2363 N N . LEU A 1 318 ? 7.040 -4.839 -25.361 1.00 97.44 318 LEU A N 1
ATOM 2364 C CA . LEU A 1 318 ? 6.022 -4.693 -24.307 1.00 97.44 318 LEU A CA 1
ATOM 2365 C C . LEU A 1 318 ? 6.472 -5.153 -22.908 1.00 97.44 318 LEU A C 1
ATOM 2367 O O . LEU A 1 318 ? 5.816 -4.824 -21.917 1.00 97.44 318 LEU A O 1
ATOM 2371 N N . ASN A 1 319 ? 7.537 -5.953 -22.804 1.00 97.75 319 ASN A N 1
ATOM 2372 C CA . ASN A 1 319 ? 7.909 -6.636 -21.562 1.00 97.75 319 ASN A CA 1
ATOM 2373 C C . ASN A 1 319 ? 9.378 -6.415 -21.177 1.00 97.75 319 ASN A C 1
ATOM 2375 O O . ASN A 1 319 ? 10.218 -7.301 -21.342 1.00 97.75 319 ASN A O 1
ATOM 2379 N N . GLY A 1 320 ? 9.677 -5.252 -20.590 1.00 98.50 320 GLY A N 1
ATOM 2380 C CA . GLY A 1 320 ? 11.042 -4.900 -20.208 1.00 98.50 320 GLY A CA 1
ATOM 2381 C C . GLY A 1 320 ? 11.643 -5.802 -19.137 1.00 98.50 320 GLY A C 1
ATOM 2382 O O . GLY A 1 320 ? 12.852 -6.025 -19.136 1.00 98.50 320 GLY A O 1
ATOM 2383 N N . ALA A 1 321 ? 10.817 -6.379 -18.259 1.00 98.50 321 ALA A N 1
ATOM 2384 C CA . ALA A 1 321 ? 11.281 -7.317 -17.240 1.00 98.50 321 ALA A CA 1
ATOM 2385 C C . ALA A 1 321 ? 11.827 -8.595 -17.886 1.00 98.50 321 ALA A C 1
ATOM 2387 O O . ALA A 1 321 ? 12.920 -9.049 -17.549 1.00 98.50 321 ALA A O 1
ATOM 2388 N N . CYS A 1 322 ? 11.087 -9.142 -18.854 1.00 98.62 322 CYS A N 1
ATOM 2389 C CA . CYS A 1 322 ? 11.523 -10.297 -19.629 1.00 98.62 322 CYS A CA 1
ATOM 2390 C C . CYS A 1 322 ? 12.779 -9.969 -20.442 1.00 98.62 322 CYS A C 1
ATOM 2392 O O . CYS A 1 322 ? 13.773 -10.683 -20.320 1.00 98.62 322 CYS A O 1
ATOM 2394 N N . ASN A 1 323 ? 12.778 -8.852 -21.180 1.00 98.75 323 ASN A N 1
ATOM 2395 C CA . ASN A 1 323 ? 13.932 -8.434 -21.976 1.00 98.75 323 ASN A CA 1
ATOM 2396 C C . ASN A 1 323 ? 15.191 -8.286 -21.118 1.00 98.75 323 ASN A C 1
ATOM 2398 O O . ASN A 1 323 ? 16.235 -8.838 -21.444 1.00 98.75 323 ASN A O 1
ATOM 2402 N N . THR A 1 324 ? 15.084 -7.586 -19.986 1.00 98.81 324 THR A N 1
ATOM 2403 C CA . THR A 1 324 ? 16.199 -7.386 -19.052 1.00 98.81 324 THR A CA 1
ATOM 2404 C C . THR A 1 324 ? 16.750 -8.718 -18.558 1.00 98.81 324 THR A C 1
ATOM 2406 O O . THR A 1 324 ? 17.964 -8.892 -18.515 1.00 98.81 324 THR A O 1
ATOM 2409 N N . ASN A 1 325 ? 15.885 -9.678 -18.223 1.00 98.31 325 ASN A N 1
ATOM 2410 C CA . ASN A 1 325 ? 16.330 -11.004 -17.799 1.00 98.31 325 ASN A CA 1
ATOM 2411 C C . ASN A 1 325 ? 17.036 -11.763 -18.931 1.00 98.31 325 ASN A C 1
ATOM 2413 O O . ASN A 1 325 ? 18.054 -12.397 -18.675 1.00 98.31 325 ASN A O 1
ATOM 2417 N N . VAL A 1 326 ? 16.551 -11.675 -20.175 1.00 98.31 326 VAL A N 1
ATOM 2418 C CA . VAL A 1 326 ? 17.234 -12.269 -21.337 1.00 98.31 326 VAL A CA 1
ATOM 2419 C C . VAL A 1 326 ? 18.617 -11.642 -21.538 1.00 98.31 326 VAL A C 1
ATOM 2421 O O . VAL A 1 326 ? 19.587 -12.376 -21.703 1.00 98.31 326 VAL A O 1
ATOM 2424 N N . ILE A 1 327 ? 18.735 -10.313 -21.445 1.00 98.31 327 ILE A N 1
ATOM 2425 C CA . ILE A 1 327 ? 20.019 -9.601 -21.567 1.00 98.31 327 ILE A CA 1
ATOM 2426 C C . ILE A 1 327 ? 20.996 -10.035 -20.464 1.00 98.31 327 ILE A C 1
ATOM 2428 O O . ILE A 1 327 ? 22.143 -10.375 -20.741 1.00 98.31 327 ILE A O 1
ATOM 2432 N N . VAL A 1 328 ? 20.548 -10.060 -19.208 1.00 98.06 328 VAL A N 1
ATOM 2433 C CA . VAL A 1 328 ? 21.400 -10.435 -18.067 1.00 98.06 328 VAL A CA 1
ATOM 2434 C C . VAL A 1 328 ? 21.823 -11.903 -18.145 1.00 98.06 328 VAL A C 1
ATOM 2436 O O . VAL A 1 328 ? 22.979 -12.218 -17.866 1.00 98.06 328 VAL A O 1
ATOM 2439 N N . ASN A 1 329 ? 20.925 -12.798 -18.565 1.00 97.69 329 ASN A N 1
ATOM 2440 C CA . ASN A 1 329 ? 21.252 -14.207 -18.779 1.00 97.69 329 ASN A CA 1
ATOM 2441 C C . ASN A 1 329 ? 22.255 -14.389 -19.922 1.00 97.69 329 ASN A C 1
ATOM 2443 O O . ASN A 1 329 ? 23.156 -15.214 -19.798 1.00 97.69 329 ASN A O 1
ATOM 2447 N N . TYR A 1 330 ? 22.131 -13.612 -21.004 1.00 97.38 330 TYR A N 1
ATOM 2448 C CA . TYR A 1 330 ? 23.100 -13.627 -22.100 1.00 97.38 330 TYR A CA 1
ATOM 2449 C C . TY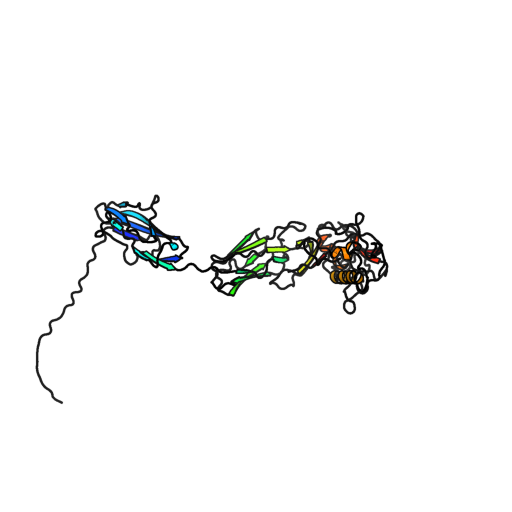R A 1 330 ? 24.513 -13.294 -21.590 1.00 97.38 330 TYR A C 1
ATOM 2451 O O . TYR A 1 330 ? 25.470 -14.001 -21.900 1.00 97.38 330 TYR A O 1
ATOM 2459 N N . TYR A 1 331 ? 24.633 -12.291 -20.716 1.00 98.00 331 TYR A N 1
ATOM 2460 C CA . TYR A 1 331 ? 25.900 -11.881 -20.099 1.00 98.00 331 TYR A CA 1
ATOM 2461 C C . TYR A 1 331 ? 26.311 -12.672 -18.846 1.00 98.00 331 TYR A C 1
ATOM 2463 O O . TYR A 1 331 ? 27.222 -12.252 -18.129 1.00 98.00 331 TYR A O 1
ATOM 2471 N N . SER A 1 332 ? 25.677 -13.817 -18.580 1.00 97.25 332 SER A N 1
ATOM 2472 C CA . SER A 1 332 ? 25.977 -14.683 -17.434 1.00 97.25 332 SER A CA 1
ATOM 2473 C C . SER A 1 332 ? 26.391 -16.097 -17.875 1.00 97.25 332 SER A C 1
ATOM 2475 O O . SER A 1 332 ? 26.038 -16.533 -18.975 1.00 97.25 332 SER A O 1
ATOM 2477 N N . PRO A 1 333 ? 27.112 -16.865 -17.034 1.00 95.88 333 PRO A N 1
ATOM 2478 C CA . PRO A 1 333 ? 27.426 -18.257 -17.321 1.00 95.88 333 PRO A CA 1
ATOM 2479 C C . PRO A 1 333 ? 26.160 -19.119 -17.483 1.00 95.88 333 PRO A C 1
ATOM 2481 O O . PRO A 1 333 ? 25.183 -18.907 -16.764 1.00 95.88 333 PRO A O 1
ATOM 2484 N N . PRO A 1 334 ? 26.174 -20.130 -18.370 1.00 94.94 334 PRO A N 1
ATOM 2485 C CA . PRO A 1 334 ? 27.316 -20.565 -19.177 1.00 94.94 334 PRO A CA 1
ATOM 2486 C C . PRO A 1 334 ? 27.517 -19.761 -20.473 1.00 94.94 334 PRO A C 1
ATOM 2488 O O . PRO A 1 334 ? 28.537 -19.959 -21.124 1.00 94.94 334 PRO A O 1
ATOM 2491 N N . GLN A 1 335 ? 26.579 -18.881 -20.842 1.00 93.44 335 GLN A N 1
ATOM 2492 C CA . GLN A 1 335 ? 26.597 -18.160 -22.119 1.00 93.44 335 GLN A CA 1
ATOM 2493 C C . GLN A 1 335 ? 27.794 -17.209 -22.229 1.00 93.44 335 GLN A C 1
ATOM 2495 O O . GLN A 1 335 ? 28.529 -17.265 -23.211 1.00 93.44 335 GLN A O 1
ATOM 2500 N N . THR A 1 336 ? 28.024 -16.390 -21.200 1.00 94.56 336 THR A N 1
ATOM 2501 C CA . THR A 1 336 ? 29.210 -15.532 -21.089 1.00 94.56 336 THR A CA 1
ATOM 2502 C C . THR A 1 336 ? 29.939 -15.853 -19.793 1.00 94.56 336 THR A C 1
ATOM 2504 O O . THR A 1 336 ? 29.368 -15.754 -18.707 1.00 94.56 336 THR A O 1
ATOM 2507 N N . ASN A 1 337 ? 31.193 -16.294 -19.898 1.00 92.81 337 ASN A N 1
ATOM 2508 C CA . ASN A 1 337 ? 31.989 -16.737 -18.758 1.00 92.81 337 ASN A CA 1
ATOM 2509 C C . ASN A 1 337 ? 33.418 -16.163 -18.833 1.00 92.81 337 ASN A C 1
ATOM 2511 O O . ASN A 1 337 ? 34.151 -16.525 -19.757 1.00 92.81 337 ASN A O 1
ATOM 2515 N N . PRO A 1 338 ? 33.839 -15.310 -17.878 1.00 94.38 338 PRO A N 1
ATOM 2516 C CA . PRO A 1 338 ? 33.091 -14.858 -16.694 1.00 94.38 338 PRO A CA 1
ATOM 2517 C C . PRO A 1 338 ? 31.887 -13.969 -17.039 1.00 94.38 338 PRO A C 1
ATOM 2519 O O . PRO A 1 338 ? 31.808 -13.434 -18.140 1.00 94.38 338 PRO A O 1
ATOM 2522 N N . ALA A 1 339 ? 30.950 -13.826 -16.095 1.00 97.19 339 ALA A N 1
ATOM 2523 C CA . ALA A 1 339 ? 29.808 -12.923 -16.251 1.00 97.19 339 ALA A CA 1
ATOM 2524 C C . ALA A 1 339 ? 30.285 -11.476 -16.441 1.00 97.19 339 ALA A C 1
ATOM 2526 O O . ALA A 1 339 ? 31.166 -11.034 -15.700 1.00 97.19 339 ALA A O 1
ATOM 2527 N N . VAL A 1 340 ? 29.656 -10.724 -17.348 1.00 97.88 340 VAL A N 1
ATOM 2528 C CA . VAL A 1 340 ? 29.928 -9.284 -17.485 1.00 97.88 340 VAL A CA 1
ATOM 2529 C C . VAL A 1 340 ? 29.416 -8.557 -16.247 1.00 97.88 340 VAL A C 1
ATOM 2531 O O . VAL A 1 340 ? 28.305 -8.811 -15.770 1.00 97.88 340 VAL A O 1
ATOM 2534 N N . ASN A 1 341 ? 30.208 -7.619 -15.725 1.00 97.44 341 ASN A N 1
ATOM 2535 C CA . ASN A 1 341 ? 29.809 -6.826 -14.569 1.00 97.44 341 ASN A CA 1
ATOM 2536 C C . ASN A 1 341 ? 28.520 -6.038 -14.863 1.00 97.44 341 ASN A C 1
ATOM 2538 O O . ASN A 1 341 ? 28.436 -5.294 -15.839 1.00 97.44 341 ASN A O 1
ATOM 2542 N N . LEU A 1 342 ? 27.527 -6.165 -13.978 1.00 97.38 342 LEU A N 1
ATOM 2543 C CA . LEU A 1 342 ? 26.231 -5.491 -14.090 1.00 97.38 342 LEU A CA 1
ATOM 2544 C C . LEU A 1 342 ? 26.353 -3.963 -14.207 1.00 97.38 342 LEU A C 1
ATOM 2546 O O . LEU A 1 342 ? 25.463 -3.324 -14.758 1.00 97.38 342 LEU A O 1
ATOM 2550 N N . SER A 1 343 ? 27.438 -3.356 -13.718 1.00 96.62 343 SER A N 1
ATOM 2551 C CA . SER A 1 343 ? 27.638 -1.908 -13.819 1.00 96.62 343 SER A CA 1
ATOM 2552 C C . SER A 1 343 ? 28.020 -1.407 -15.216 1.00 96.62 343 SER A C 1
ATOM 2554 O O . SER A 1 343 ? 27.940 -0.197 -15.451 1.00 96.62 343 SER A O 1
ATOM 2556 N N . PHE A 1 344 ? 28.421 -2.299 -16.129 1.00 97.31 344 PHE A N 1
ATOM 2557 C CA . PHE A 1 344 ? 28.966 -1.935 -17.441 1.00 97.31 344 PHE A CA 1
ATOM 2558 C C . PHE A 1 344 ? 27.912 -1.723 -18.530 1.00 97.31 344 PHE A C 1
ATOM 2560 O O . PHE A 1 344 ? 28.197 -1.052 -19.515 1.00 97.31 344 PHE A O 1
ATOM 2567 N N . TYR A 1 345 ? 26.685 -2.218 -18.356 1.00 98.25 345 TYR A N 1
ATOM 2568 C CA . TYR A 1 345 ? 25.634 -2.109 -19.371 1.00 98.25 345 TYR A CA 1
ATOM 2569 C C . TYR A 1 345 ? 24.275 -1.723 -18.774 1.00 98.25 345 TYR A C 1
ATOM 2571 O O . TYR A 1 345 ? 23.974 -2.000 -17.611 1.00 98.25 345 TYR A O 1
ATOM 2579 N N . ALA A 1 346 ? 23.437 -1.069 -19.584 1.00 98.44 346 ALA A N 1
ATOM 2580 C CA . ALA A 1 346 ? 22.185 -0.441 -19.155 1.00 98.44 346 ALA A CA 1
ATOM 2581 C C . ALA A 1 346 ? 21.223 -1.392 -18.417 1.00 98.44 346 ALA A C 1
ATOM 2583 O O . ALA A 1 346 ? 20.717 -1.060 -17.345 1.00 98.44 346 ALA A O 1
ATOM 2584 N N . ALA A 1 347 ? 20.990 -2.590 -18.963 1.00 98.62 347 ALA A N 1
ATOM 2585 C CA . ALA A 1 347 ? 20.109 -3.583 -18.345 1.00 98.62 347 ALA A CA 1
ATOM 2586 C C . ALA A 1 347 ? 20.667 -4.111 -17.011 1.00 98.62 347 ALA A C 1
ATOM 2588 O O . ALA A 1 347 ? 19.906 -4.336 -16.067 1.00 98.62 347 ALA A O 1
ATOM 2589 N N . GLY A 1 348 ? 21.992 -4.254 -16.918 1.00 98.19 348 GLY A N 1
ATOM 2590 C CA . GLY A 1 348 ? 22.689 -4.705 -15.720 1.00 98.19 348 GLY A CA 1
ATOM 2591 C C . GLY A 1 348 ? 22.543 -3.720 -14.561 1.00 98.19 348 GLY A C 1
ATOM 2592 O O . GLY A 1 348 ? 22.260 -4.145 -13.440 1.00 98.19 348 GLY A O 1
ATOM 2593 N N . LEU A 1 349 ? 22.610 -2.407 -14.826 1.00 97.81 349 LEU A N 1
ATOM 2594 C CA . LEU A 1 349 ? 22.387 -1.384 -13.794 1.00 97.81 349 LEU A CA 1
ATOM 2595 C C . LEU A 1 349 ? 21.025 -1.527 -13.120 1.00 97.81 349 LEU A C 1
ATOM 2597 O O . LEU A 1 349 ? 20.902 -1.317 -11.913 1.00 97.81 349 LEU A O 1
ATOM 2601 N N . CYS A 1 350 ? 20.009 -1.928 -13.880 1.00 98.69 350 CYS A N 1
ATOM 2602 C CA . CYS A 1 350 ? 18.677 -2.135 -13.341 1.00 98.69 350 CYS A CA 1
ATOM 2603 C C . CYS A 1 350 ? 18.521 -3.415 -12.524 1.00 98.69 350 CYS A C 1
ATOM 2605 O O . CYS A 1 350 ? 17.448 -3.635 -11.985 1.00 98.69 350 CYS A O 1
ATOM 2607 N N . LYS A 1 351 ? 19.564 -4.232 -12.355 1.00 98.00 351 LYS A N 1
ATOM 2608 C CA . LYS A 1 351 ? 19.571 -5.338 -11.385 1.00 98.00 351 LYS A CA 1
ATOM 2609 C C . LYS A 1 351 ? 20.056 -4.925 -9.993 1.00 98.00 351 LYS A C 1
ATOM 2611 O O . LYS A 1 351 ? 20.052 -5.757 -9.088 1.00 98.00 351 LYS A O 1
ATOM 2616 N N . ALA A 1 352 ? 20.466 -3.670 -9.806 1.00 96.12 352 ALA A N 1
ATOM 2617 C CA . ALA A 1 352 ? 20.861 -3.152 -8.503 1.00 96.12 352 ALA A CA 1
ATOM 2618 C C . ALA A 1 352 ? 19.675 -3.058 -7.525 1.00 96.12 352 ALA A C 1
ATOM 2620 O O . ALA A 1 352 ? 18.518 -2.895 -7.919 1.00 96.12 352 ALA A O 1
ATOM 2621 N N . THR A 1 353 ? 19.980 -3.090 -6.226 1.00 97.62 353 THR A N 1
ATOM 2622 C CA . THR A 1 353 ? 18.994 -2.780 -5.186 1.00 97.62 353 THR A CA 1
ATOM 2623 C C . THR A 1 353 ? 18.765 -1.270 -5.136 1.00 97.62 353 THR A C 1
ATOM 2625 O O . THR A 1 353 ? 19.646 -0.524 -4.710 1.00 97.62 353 THR A O 1
ATOM 2628 N N . ILE A 1 354 ? 17.578 -0.811 -5.533 1.00 97.31 354 ILE A N 1
ATOM 2629 C CA . ILE A 1 354 ? 17.202 0.611 -5.532 1.00 97.31 354 ILE A CA 1
ATOM 2630 C C . ILE A 1 354 ? 16.051 0.804 -4.544 1.00 97.31 354 ILE A C 1
ATOM 2632 O O . ILE A 1 354 ? 15.012 0.145 -4.630 1.00 97.31 354 ILE A O 1
ATOM 2636 N N . GLY A 1 355 ? 16.251 1.688 -3.562 1.00 94.62 355 GLY A N 1
ATOM 2637 C CA . GLY A 1 355 ? 15.235 2.025 -2.560 1.00 94.62 355 GLY A CA 1
ATOM 2638 C C . GLY A 1 355 ? 14.704 0.826 -1.763 1.00 94.62 355 GLY A C 1
ATOM 2639 O O . GLY A 1 355 ? 13.529 0.830 -1.406 1.00 94.62 355 GLY A O 1
ATOM 2640 N N . GLY A 1 356 ? 15.540 -0.196 -1.536 1.00 96.25 356 GLY A N 1
ATOM 2641 C CA . GLY A 1 356 ? 15.195 -1.422 -0.802 1.00 96.25 356 GLY A CA 1
ATOM 2642 C C . GLY A 1 356 ? 14.610 -2.564 -1.643 1.00 96.25 356 GLY A C 1
ATOM 2643 O O . GLY A 1 356 ? 14.357 -3.631 -1.093 1.00 96.25 356 GLY A O 1
ATOM 2644 N N . TYR A 1 357 ? 14.428 -2.375 -2.953 1.00 97.56 357 TYR A N 1
ATOM 2645 C CA . TYR A 1 357 ? 13.859 -3.374 -3.868 1.00 97.56 357 TYR A CA 1
ATOM 2646 C C . TYR A 1 357 ? 14.910 -3.872 -4.867 1.00 97.56 357 TYR A C 1
ATOM 2648 O O . TYR A 1 357 ? 15.757 -3.086 -5.288 1.00 97.56 357 TYR A O 1
ATOM 2656 N N . SER A 1 358 ? 14.856 -5.149 -5.256 1.00 96.62 358 SER A N 1
ATOM 2657 C CA . SER A 1 358 ? 15.836 -5.823 -6.138 1.00 96.62 358 SER A CA 1
ATOM 2658 C C . SER A 1 358 ? 15.233 -6.381 -7.440 1.00 96.62 358 SER A C 1
ATOM 2660 O O . SER A 1 358 ? 15.923 -6.992 -8.255 1.00 96.62 358 SER A O 1
ATOM 2662 N N . ASP A 1 359 ? 13.939 -6.162 -7.657 1.00 97.38 359 ASP A N 1
ATOM 2663 C CA . ASP A 1 359 ? 13.149 -6.592 -8.816 1.00 97.38 359 ASP A CA 1
ATOM 2664 C C . ASP A 1 359 ? 13.034 -5.500 -9.897 1.00 97.38 359 ASP A C 1
ATOM 2666 O O . ASP A 1 359 ? 12.100 -5.493 -10.700 1.00 97.38 359 ASP A O 1
ATOM 2670 N N . TRP A 1 360 ? 13.996 -4.576 -9.926 1.00 98.69 360 TRP A N 1
ATOM 2671 C CA . TRP A 1 360 ? 14.109 -3.561 -10.967 1.00 98.69 360 TRP A CA 1
ATOM 2672 C C . TRP A 1 360 ? 14.535 -4.174 -12.309 1.00 98.69 360 TRP A C 1
ATOM 2674 O O . TRP A 1 360 ? 15.139 -5.255 -12.383 1.00 98.69 360 TRP A O 1
ATOM 2684 N N . TYR A 1 361 ? 14.170 -3.481 -13.385 1.00 98.88 361 TYR A N 1
ATOM 2685 C CA . TYR A 1 361 ? 14.502 -3.845 -14.753 1.00 98.88 361 TYR A CA 1
ATOM 2686 C C . TYR A 1 361 ? 14.549 -2.614 -15.670 1.00 98.88 361 TYR A C 1
ATOM 2688 O O . TYR A 1 361 ? 14.035 -1.545 -15.331 1.00 98.88 361 TYR A O 1
ATOM 2696 N N . LEU A 1 362 ? 15.191 -2.757 -16.829 1.00 98.88 362 LEU A N 1
ATOM 2697 C CA . LEU A 1 362 ? 15.235 -1.722 -17.858 1.00 98.88 362 LEU A CA 1
ATOM 2698 C C . LEU A 1 362 ? 13.931 -1.786 -18.682 1.00 98.88 362 LEU A C 1
ATOM 2700 O O . LEU A 1 362 ? 13.619 -2.848 -19.235 1.00 98.88 362 LEU A O 1
ATOM 2704 N N . PRO A 1 363 ? 13.138 -0.702 -18.755 1.00 98.81 363 PRO A N 1
ATOM 2705 C CA . PRO A 1 363 ? 11.826 -0.722 -19.404 1.00 98.81 363 PRO A CA 1
ATOM 2706 C C . PRO A 1 363 ? 11.934 -1.079 -20.890 1.00 98.81 363 PRO A C 1
ATOM 2708 O O . PRO A 1 363 ? 12.897 -0.701 -21.551 1.00 98.81 363 PRO A O 1
ATOM 2711 N N . ALA A 1 364 ? 10.950 -1.799 -21.426 1.00 98.69 364 ALA A N 1
ATOM 2712 C CA . ALA A 1 364 ? 10.793 -1.967 -22.868 1.00 98.69 364 ALA A CA 1
ATOM 2713 C C . ALA A 1 364 ? 10.288 -0.665 -23.496 1.00 98.69 364 ALA A C 1
ATOM 2715 O O . ALA A 1 364 ? 9.675 0.162 -22.818 1.00 98.69 364 ALA A O 1
ATOM 2716 N N . ILE A 1 365 ? 10.507 -0.499 -24.797 1.00 98.38 365 ILE A N 1
ATOM 2717 C CA . ILE A 1 365 ? 10.248 0.762 -25.496 1.00 98.38 365 ILE A CA 1
ATOM 2718 C C . ILE A 1 365 ? 8.799 1.267 -25.326 1.00 98.38 365 ILE A C 1
ATOM 2720 O O . ILE A 1 365 ? 8.591 2.451 -25.056 1.00 98.38 365 ILE A O 1
ATOM 2724 N N . CYS A 1 366 ? 7.795 0.381 -25.309 1.00 98.19 366 CYS A N 1
ATOM 2725 C CA . CYS A 1 366 ? 6.398 0.791 -25.108 1.00 98.19 366 CYS A CA 1
ATOM 2726 C C . CYS A 1 366 ? 6.010 1.044 -23.643 1.00 98.19 366 CYS A C 1
ATOM 2728 O O . CYS A 1 366 ? 4.945 1.592 -23.375 1.00 98.19 366 CYS A O 1
ATOM 2730 N N . GLU A 1 367 ? 6.848 0.670 -22.671 1.00 98.62 367 GLU A N 1
ATOM 2731 C CA . GLU A 1 367 ? 6.701 1.138 -21.284 1.00 98.62 367 GLU A CA 1
ATOM 2732 C C . GLU A 1 367 ? 7.212 2.580 -21.127 1.00 98.62 367 GLU A C 1
ATOM 2734 O O . GLU A 1 367 ? 6.871 3.258 -20.155 1.00 98.62 367 GLU A O 1
ATOM 2739 N N . MET A 1 368 ? 8.019 3.062 -22.078 1.00 98.25 368 MET A N 1
ATOM 2740 C CA . MET A 1 368 ? 8.619 4.393 -22.045 1.00 98.25 368 MET A CA 1
ATOM 2741 C C . MET A 1 368 ? 7.755 5.433 -22.750 1.00 98.25 368 MET A C 1
ATOM 2743 O O . MET A 1 368 ? 7.523 6.487 -22.167 1.00 98.25 368 MET A O 1
ATOM 2747 N N . GLY A 1 369 ? 7.222 5.128 -23.933 1.00 95.75 369 GLY A N 1
ATOM 2748 C CA . GLY A 1 369 ? 6.418 6.072 -24.709 1.00 95.75 369 GLY A CA 1
ATOM 2749 C C . GLY A 1 369 ? 5.689 5.428 -25.883 1.00 95.75 369 GLY A C 1
ATOM 2750 O O . GLY A 1 369 ? 5.591 4.204 -25.977 1.00 95.75 369 GLY A O 1
ATOM 2751 N N . TYR A 1 370 ? 5.171 6.271 -26.771 1.00 93.81 370 TYR A N 1
ATOM 2752 C CA . TYR A 1 370 ? 4.525 5.867 -28.019 1.00 93.81 370 TYR A CA 1
ATOM 2753 C C . TYR A 1 370 ? 5.371 6.256 -29.236 1.00 93.81 370 TYR A C 1
ATOM 2755 O O . TYR A 1 370 ? 6.282 7.080 -29.152 1.00 93.81 370 TYR A O 1
ATOM 2763 N N . ASP A 1 371 ? 5.061 5.657 -30.380 1.00 93.06 371 ASP A N 1
ATOM 2764 C CA . ASP A 1 371 ? 5.828 5.768 -31.616 1.00 93.06 371 ASP A CA 1
ATOM 2765 C C . ASP A 1 371 ? 5.495 7.058 -32.380 1.00 93.06 371 ASP A C 1
ATOM 2767 O O . ASP A 1 371 ? 4.829 7.066 -33.415 1.00 93.06 371 ASP A O 1
ATOM 2771 N N . ASN A 1 372 ? 5.930 8.188 -31.826 1.00 89.12 372 ASN A N 1
ATOM 2772 C CA . ASN A 1 372 ? 5.675 9.520 -32.376 1.00 89.12 372 ASN A CA 1
ATOM 2773 C C . ASN A 1 372 ? 6.205 9.723 -33.800 1.00 89.12 372 ASN A C 1
ATOM 2775 O O . ASN A 1 372 ? 5.630 10.483 -34.575 1.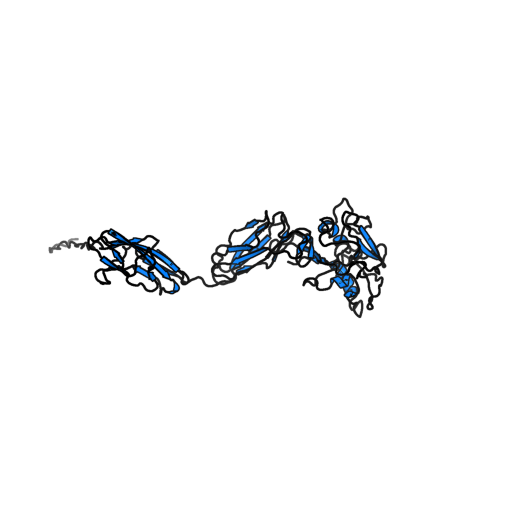00 89.12 372 ASN A O 1
ATOM 2779 N N . ALA A 1 373 ? 7.311 9.057 -34.123 1.00 87.25 373 ALA A N 1
ATOM 2780 C CA . ALA A 1 373 ? 7.993 9.175 -35.404 1.00 87.25 373 ALA A CA 1
ATOM 2781 C C . ALA A 1 373 ? 7.583 8.075 -36.402 1.00 87.25 373 ALA A C 1
ATOM 2783 O O . ALA A 1 373 ? 8.137 8.024 -37.497 1.00 87.25 373 ALA A O 1
ATOM 2784 N N . ALA A 1 374 ? 6.605 7.228 -36.049 1.00 89.38 374 ALA A N 1
ATOM 2785 C CA . ALA A 1 374 ? 6.144 6.103 -36.861 1.00 89.38 374 ALA A CA 1
ATOM 2786 C C . ALA A 1 374 ? 7.289 5.173 -37.315 1.00 89.38 374 ALA A C 1
ATOM 2788 O O . ALA A 1 374 ? 7.307 4.701 -38.453 1.00 89.38 374 ALA A O 1
ATOM 2789 N N . GLN A 1 375 ? 8.239 4.899 -36.416 1.00 89.06 375 GLN A N 1
ATOM 2790 C CA . GLN A 1 375 ? 9.391 4.029 -36.659 1.00 89.06 375 GLN A CA 1
ATOM 2791 C C . GLN A 1 375 ? 9.058 2.525 -36.579 1.00 89.06 375 GLN A C 1
ATOM 2793 O O . GLN A 1 375 ? 9.942 1.674 -36.664 1.00 89.06 375 GLN A O 1
ATOM 2798 N N . ASN A 1 376 ? 7.776 2.180 -36.441 1.00 90.75 376 ASN A N 1
ATOM 2799 C CA . ASN A 1 376 ? 7.253 0.820 -36.377 1.00 90.75 376 ASN A CA 1
ATOM 2800 C C . ASN A 1 376 ? 7.727 0.045 -35.132 1.00 90.75 376 ASN A C 1
ATOM 2802 O O . ASN A 1 376 ? 8.073 -1.135 -35.202 1.00 90.75 376 ASN A O 1
ATOM 2806 N N . THR A 1 377 ? 7.711 0.701 -33.968 1.00 92.31 377 THR A N 1
ATOM 2807 C CA . THR A 1 377 ? 8.047 0.064 -32.676 1.00 92.31 377 THR A CA 1
ATOM 2808 C C . THR A 1 377 ? 6.901 -0.760 -32.086 1.00 92.31 377 THR A C 1
ATOM 2810 O O . THR A 1 377 ? 7.101 -1.534 -31.151 1.00 92.31 377 THR A O 1
ATOM 2813 N N . GLY A 1 378 ? 5.681 -0.591 -32.608 1.00 92.31 378 GLY A N 1
ATOM 2814 C CA . GLY A 1 378 ? 4.476 -1.255 -32.102 1.00 92.31 378 GLY A CA 1
ATOM 2815 C C . GLY A 1 378 ? 3.873 -0.608 -30.846 1.00 92.31 378 GLY A C 1
ATOM 2816 O O . GLY A 1 378 ? 2.959 -1.173 -30.241 1.00 92.31 378 GLY A O 1
ATOM 2817 N N . CYS A 1 379 ? 4.331 0.585 -30.451 1.00 95.56 379 CYS A N 1
ATOM 2818 C CA . CYS A 1 379 ? 3.861 1.266 -29.236 1.00 95.56 379 CYS A CA 1
ATOM 2819 C C . CYS A 1 379 ? 2.578 2.096 -29.408 1.00 95.56 379 CYS A C 1
ATOM 2821 O O . CYS A 1 379 ? 2.069 2.670 -28.442 1.00 95.56 379 CYS A O 1
ATOM 2823 N N . GLY A 1 380 ? 2.026 2.122 -30.623 1.00 93.06 380 GLY A N 1
ATOM 2824 C CA . GLY A 1 380 ? 0.920 2.996 -31.015 1.00 93.06 380 GLY A CA 1
ATOM 2825 C C . GLY A 1 380 ? 1.426 4.350 -31.510 1.00 93.06 380 GLY A C 1
ATOM 2826 O O . GLY A 1 380 ? 2.471 4.817 -31.070 1.00 93.06 380 GLY A O 1
ATOM 2827 N N . ILE A 1 381 ? 0.692 4.960 -32.441 1.00 90.75 381 ILE A N 1
ATOM 2828 C CA . ILE A 1 381 ? 1.042 6.235 -33.088 1.00 90.75 381 ILE A CA 1
ATOM 2829 C C . ILE A 1 381 ? -0.104 7.228 -32.834 1.00 90.75 381 ILE A C 1
ATOM 2831 O O . ILE A 1 381 ? -1.267 6.853 -33.039 1.00 90.75 381 ILE A O 1
ATOM 2835 N N . PRO A 1 382 ? 0.167 8.483 -32.433 1.00 84.69 382 PRO A N 1
ATOM 2836 C CA . PRO A 1 382 ? -0.865 9.502 -32.285 1.00 84.69 382 PRO A CA 1
ATOM 2837 C C . PRO A 1 382 ? -1.656 9.729 -33.577 1.00 84.69 382 PRO A C 1
ATOM 2839 O O . PRO A 1 382 ? -1.108 9.604 -34.671 1.00 84.69 382 PRO A O 1
ATOM 2842 N N . PRO A 1 383 ? -2.942 10.104 -33.480 1.00 84.69 383 PRO A N 1
ATOM 2843 C CA . PRO A 1 383 ? -3.680 10.438 -32.258 1.00 84.69 383 PRO A CA 1
ATOM 2844 C C . PRO A 1 383 ? -4.226 9.217 -31.494 1.00 84.69 383 PRO A C 1
ATOM 2846 O O . PRO A 1 383 ? -4.963 9.394 -30.524 1.00 84.69 383 PRO A O 1
ATOM 2849 N N . ASN A 1 384 ? -3.908 7.987 -31.916 1.00 84.44 384 ASN A N 1
ATOM 2850 C CA . ASN A 1 384 ? -4.366 6.792 -31.211 1.00 84.44 384 ASN A CA 1
ATOM 2851 C C . ASN A 1 384 ? -3.680 6.674 -29.840 1.00 84.44 384 ASN A C 1
ATOM 2853 O O . ASN A 1 384 ? -2.517 7.065 -29.699 1.00 84.44 384 ASN A O 1
ATOM 2857 N N . PRO A 1 385 ? -4.373 6.127 -28.825 1.00 82.75 385 PRO A N 1
ATOM 2858 C CA . PRO A 1 385 ? -3.770 5.911 -27.519 1.00 82.75 385 PRO A CA 1
ATOM 2859 C C . PRO A 1 385 ? -2.586 4.936 -27.615 1.00 82.75 385 PRO A C 1
ATOM 2861 O O . PRO A 1 385 ? -2.581 4.053 -28.481 1.00 82.75 385 PRO A O 1
ATOM 2864 N N . PRO A 1 386 ? -1.603 5.052 -26.706 1.00 89.81 386 PRO A N 1
ATOM 2865 C CA . PRO A 1 386 ? -0.496 4.112 -26.647 1.00 89.81 386 PRO A CA 1
ATOM 2866 C C . PRO A 1 386 ? -1.001 2.693 -26.367 1.00 89.81 386 PRO A C 1
ATOM 2868 O O . PRO A 1 386 ? -1.998 2.497 -25.665 1.00 89.81 386 PRO A O 1
ATOM 2871 N N . THR A 1 387 ? -0.283 1.687 -26.866 1.00 91.88 387 THR A N 1
ATOM 2872 C CA . THR A 1 387 ? -0.638 0.274 -26.639 1.00 91.88 387 THR A CA 1
ATOM 2873 C C . THR A 1 387 ? -0.470 -0.147 -25.176 1.00 91.88 387 THR A C 1
ATOM 2875 O O . THR A 1 387 ? -1.111 -1.100 -24.730 1.00 91.88 387 THR A O 1
ATOM 2878 N N . LEU A 1 388 ? 0.341 0.593 -24.408 1.00 95.31 388 LEU A N 1
ATOM 2879 C CA . LEU A 1 388 ? 0.527 0.447 -22.966 1.00 95.31 388 LEU A CA 1
ATOM 2880 C C . LEU A 1 388 ? 0.522 1.804 -22.251 1.00 95.31 388 LEU A C 1
ATOM 2882 O O . LEU A 1 388 ? 0.920 2.834 -22.793 1.00 95.31 388 LEU A O 1
ATOM 2886 N N . GLN A 1 389 ? 0.134 1.783 -20.973 1.00 97.25 389 GLN A N 1
ATOM 2887 C CA . GLN A 1 389 ? 0.440 2.884 -20.058 1.00 97.25 389 GLN A CA 1
ATOM 2888 C C . GLN A 1 389 ? 1.962 3.033 -19.950 1.00 97.25 389 GLN A C 1
ATOM 2890 O O . GLN A 1 389 ? 2.656 2.047 -19.694 1.00 97.25 389 GLN A O 1
ATOM 2895 N N . ASN A 1 390 ? 2.465 4.251 -20.130 1.00 97.81 390 ASN A N 1
ATOM 2896 C CA . ASN A 1 390 ? 3.889 4.508 -20.307 1.00 97.81 390 ASN A CA 1
ATOM 2897 C C . ASN A 1 390 ? 4.349 5.769 -19.562 1.00 97.81 390 ASN A C 1
ATOM 2899 O O . ASN A 1 390 ? 3.534 6.581 -19.113 1.00 97.81 390 ASN A O 1
ATOM 2903 N N . MET A 1 391 ? 5.665 5.912 -19.409 1.00 98.25 391 MET A N 1
ATOM 2904 C CA . MET A 1 391 ? 6.273 7.041 -18.702 1.00 98.25 391 MET A CA 1
ATOM 2905 C C . MET A 1 391 ? 6.035 8.382 -19.404 1.00 98.25 391 MET A C 1
ATOM 2907 O O . MET A 1 391 ? 5.759 9.369 -18.725 1.00 98.25 391 MET A O 1
ATOM 2911 N N . GLN A 1 392 ? 6.083 8.434 -20.736 1.00 96.19 392 GLN A N 1
ATOM 2912 C CA . GLN A 1 392 ? 5.876 9.663 -21.500 1.00 96.19 392 GLN A CA 1
ATOM 2913 C C . GLN A 1 392 ? 4.517 10.292 -21.172 1.00 96.19 392 GLN A C 1
ATOM 2915 O O . GLN A 1 392 ? 4.463 11.416 -20.680 1.00 96.19 392 GLN A O 1
ATOM 2920 N N . THR A 1 393 ? 3.424 9.556 -21.362 1.00 94.38 393 THR A N 1
ATOM 2921 C CA . THR A 1 393 ? 2.070 10.086 -21.171 1.00 94.38 393 THR A CA 1
ATOM 2922 C C . THR A 1 393 ? 1.741 10.334 -19.703 1.00 94.38 393 THR A C 1
ATOM 2924 O O . THR A 1 393 ? 1.163 11.361 -19.354 1.00 94.38 393 THR A O 1
ATOM 2927 N N . ASN A 1 394 ? 2.122 9.414 -18.813 1.00 96.81 394 ASN A N 1
ATOM 2928 C CA . ASN A 1 394 ? 1.661 9.462 -17.424 1.00 96.81 394 ASN A CA 1
ATOM 2929 C C . ASN A 1 394 ? 2.588 10.246 -16.482 1.00 96.81 394 ASN A C 1
ATOM 2931 O O . ASN A 1 394 ? 2.143 10.638 -15.400 1.00 96.81 394 ASN A O 1
ATOM 2935 N N . LEU A 1 395 ? 3.844 10.492 -16.874 1.00 97.38 395 LEU A N 1
ATOM 2936 C CA . LEU A 1 395 ? 4.813 11.264 -16.089 1.00 97.38 395 LEU A CA 1
ATOM 2937 C C . LEU A 1 395 ? 5.259 12.547 -16.802 1.00 97.38 395 LEU A C 1
ATOM 2939 O O . LEU A 1 395 ? 5.196 13.615 -16.197 1.00 97.38 395 LEU A O 1
ATOM 2943 N N . VAL A 1 396 ? 5.689 12.470 -18.068 1.00 96.25 396 VAL A N 1
ATOM 2944 C CA . VAL A 1 396 ? 6.285 13.621 -18.779 1.00 96.25 396 VAL A CA 1
ATOM 2945 C C . VAL A 1 396 ? 5.224 14.622 -19.225 1.00 96.25 396 VAL A C 1
ATOM 2947 O O . VAL A 1 396 ? 5.265 15.788 -18.837 1.00 96.25 396 VAL A O 1
ATOM 2950 N N . GLU A 1 397 ? 4.232 14.161 -19.981 1.00 93.00 397 GLU A N 1
ATOM 2951 C CA . GLU A 1 397 ? 3.116 14.981 -20.471 1.00 93.00 397 GLU A CA 1
ATOM 2952 C C . GLU A 1 397 ? 2.210 15.449 -19.318 1.00 93.00 397 GLU A C 1
ATOM 2954 O O . GLU A 1 397 ? 1.571 16.496 -19.401 1.00 93.00 397 GLU A O 1
ATOM 2959 N N . ASN A 1 398 ? 2.232 14.733 -18.191 1.00 89.31 398 ASN A N 1
ATOM 2960 C CA . ASN A 1 398 ? 1.507 15.059 -16.966 1.00 89.31 398 ASN A CA 1
ATOM 2961 C C . ASN A 1 398 ? 2.332 15.936 -15.997 1.00 89.31 398 ASN A C 1
ATOM 2963 O O . ASN A 1 398 ? 2.450 15.641 -14.808 1.00 89.31 398 ASN A O 1
ATOM 2967 N N . GLY A 1 399 ? 2.927 17.016 -16.510 1.00 88.88 399 GLY A N 1
ATOM 2968 C CA . GLY A 1 399 ? 3.652 18.003 -15.697 1.00 88.88 399 GLY A CA 1
ATOM 2969 C C . GLY A 1 399 ? 5.111 17.656 -15.375 1.00 88.88 399 GLY A C 1
ATOM 2970 O O . GLY A 1 399 ? 5.662 18.210 -14.427 1.00 88.88 399 GLY A O 1
ATOM 2971 N N . ASN A 1 400 ? 5.740 16.772 -16.156 1.00 92.69 400 ASN A N 1
ATOM 2972 C CA . ASN A 1 400 ? 7.133 16.332 -16.008 1.00 92.69 400 ASN A CA 1
ATOM 2973 C C . ASN A 1 400 ? 7.499 15.805 -14.609 1.00 92.69 400 ASN A C 1
ATOM 2975 O O . ASN A 1 400 ? 8.481 16.208 -13.978 1.00 92.69 400 ASN A O 1
ATOM 2979 N N . ILE A 1 401 ? 6.701 14.864 -14.115 1.00 93.38 401 ILE A N 1
ATOM 2980 C CA . ILE A 1 401 ? 6.956 14.182 -12.848 1.00 93.38 401 ILE A CA 1
ATOM 2981 C C . ILE A 1 401 ? 8.144 13.224 -13.017 1.00 93.38 401 ILE A C 1
ATOM 2983 O O . ILE A 1 401 ? 8.202 12.436 -13.954 1.00 93.38 401 ILE A O 1
ATOM 2987 N N . GLY A 1 402 ? 9.107 13.273 -12.094 1.00 91.38 402 GLY A N 1
ATOM 2988 C CA . GLY A 1 402 ? 10.308 12.428 -12.143 1.00 91.38 402 GLY A CA 1
ATOM 2989 C C . GLY A 1 402 ? 11.460 12.975 -12.991 1.00 91.38 402 GLY A C 1
ATOM 2990 O O . GLY A 1 402 ? 12.518 12.338 -13.035 1.00 91.38 402 GLY A O 1
ATOM 2991 N N . ASN A 1 403 ? 11.285 14.171 -13.570 1.00 94.12 403 ASN A N 1
ATOM 2992 C CA . ASN A 1 403 ? 12.312 14.933 -14.281 1.00 94.12 403 ASN A CA 1
ATOM 2993 C C . ASN A 1 403 ? 13.016 14.107 -15.374 1.00 94.12 403 ASN A C 1
ATOM 2995 O O . ASN A 1 403 ? 14.239 13.957 -15.366 1.00 94.12 403 ASN A O 1
ATOM 2999 N N . LEU A 1 404 ? 12.222 13.515 -16.268 1.00 96.12 404 LEU A N 1
ATOM 3000 C CA . LEU A 1 404 ? 12.726 12.744 -17.402 1.00 96.12 404 LEU A CA 1
ATOM 3001 C C . LEU A 1 404 ? 12.987 13.696 -18.570 1.00 96.12 404 LEU A C 1
ATOM 3003 O O . LEU A 1 404 ? 12.074 14.375 -19.037 1.00 96.12 404 LEU A O 1
ATOM 3007 N N . PHE A 1 405 ? 14.235 13.753 -19.029 1.00 95.81 405 PHE A N 1
ATOM 3008 C CA . PHE A 1 405 ? 14.647 14.643 -20.111 1.00 95.81 405 PHE A CA 1
ATOM 3009 C C . PHE A 1 405 ? 15.844 14.079 -20.882 1.00 95.81 405 PHE A C 1
ATOM 3011 O O . PHE A 1 405 ? 16.808 13.613 -20.273 1.00 95.81 405 PHE A O 1
ATOM 3018 N N . GLY A 1 406 ? 15.799 14.164 -22.212 1.00 96.38 406 GLY A N 1
ATOM 3019 C CA . GLY A 1 406 ? 16.825 13.628 -23.105 1.00 96.38 406 GLY A CA 1
ATOM 3020 C C . GLY A 1 406 ? 16.626 12.142 -23.432 1.00 96.38 406 GLY A C 1
ATOM 3021 O O . GLY A 1 406 ? 15.544 11.604 -23.182 1.00 96.38 406 GLY A O 1
ATOM 3022 N N . PRO A 1 407 ? 17.643 11.478 -24.010 1.00 97.69 407 PRO A N 1
ATOM 3023 C CA . PRO A 1 407 ? 17.547 10.084 -24.432 1.00 97.69 407 PRO A CA 1
ATOM 3024 C C . PRO A 1 407 ? 17.707 9.118 -23.252 1.00 97.69 407 PRO A C 1
ATOM 3026 O O . PRO A 1 407 ? 18.533 9.332 -22.354 1.00 97.69 407 PRO A O 1
ATOM 3029 N N . TYR A 1 408 ? 16.932 8.032 -23.279 1.00 98.75 408 TYR A N 1
ATOM 3030 C CA . TYR A 1 408 ? 16.958 6.947 -22.300 1.00 98.75 408 TYR A CA 1
ATOM 3031 C C . TYR A 1 408 ? 16.913 5.586 -22.978 1.00 98.75 408 TYR A C 1
ATOM 3033 O O . TYR A 1 408 ? 16.006 5.323 -23.768 1.00 98.75 408 TYR A O 1
ATOM 3041 N N . TRP A 1 409 ? 17.830 4.692 -22.609 1.00 98.75 409 TRP A N 1
ATOM 3042 C CA . TRP A 1 409 ? 17.816 3.331 -23.132 1.00 98.75 409 TRP A CA 1
ATOM 3043 C C . TRP A 1 409 ? 16.542 2.581 -22.746 1.00 98.75 409 TRP A C 1
ATOM 3045 O O . TRP A 1 409 ? 16.111 2.616 -21.590 1.00 98.75 409 TRP A O 1
ATOM 3055 N N . SER A 1 410 ? 16.000 1.839 -23.711 1.00 98.75 410 SER A N 1
ATOM 3056 C CA . SER A 1 410 ? 15.060 0.752 -23.456 1.00 98.75 410 SER A CA 1
ATOM 3057 C C . SER A 1 410 ? 15.788 -0.596 -23.467 1.00 98.75 410 SER A C 1
ATOM 3059 O O . SER A 1 410 ? 16.915 -0.721 -23.949 1.00 98.75 410 SER A O 1
ATOM 3061 N N . SER A 1 411 ? 15.137 -1.643 -22.973 1.00 98.69 411 SER A N 1
ATOM 3062 C CA . SER A 1 411 ? 15.606 -3.026 -23.117 1.00 98.69 411 SER A CA 1
ATOM 3063 C C . SER A 1 411 ? 15.249 -3.658 -24.465 1.00 98.69 411 SER A C 1
ATOM 3065 O O . SER A 1 411 ? 15.560 -4.826 -24.684 1.00 98.69 411 SER A O 1
ATOM 3067 N N . THR A 1 412 ? 14.592 -2.923 -25.365 1.00 98.44 412 THR A N 1
ATOM 3068 C CA . THR A 1 412 ? 14.167 -3.426 -26.672 1.00 98.44 412 THR A CA 1
ATOM 3069 C C . THR A 1 412 ? 15.280 -3.227 -27.699 1.00 98.44 412 THR A C 1
ATOM 3071 O O . THR A 1 412 ? 15.726 -2.109 -27.954 1.00 98.44 412 THR A O 1
ATOM 3074 N N . GLN A 1 413 ? 15.727 -4.317 -28.318 1.00 96.69 413 GLN A N 1
ATOM 3075 C CA . GLN A 1 413 ? 16.705 -4.266 -29.408 1.00 96.69 413 GLN A CA 1
ATOM 3076 C C . GLN A 1 413 ? 16.043 -3.806 -30.714 1.00 96.69 413 GLN A C 1
ATOM 3078 O O . GLN A 1 413 ? 14.856 -4.061 -30.920 1.00 96.69 413 GLN A O 1
ATOM 3083 N N . SER A 1 414 ? 16.793 -3.182 -31.624 1.00 95.81 414 SER A N 1
ATOM 3084 C CA . SER A 1 414 ? 16.259 -2.897 -32.956 1.00 95.81 414 SER A CA 1
ATOM 3085 C C . SER A 1 414 ? 16.303 -4.128 -33.867 1.00 95.81 414 SER A C 1
ATOM 3087 O O . SER A 1 414 ? 17.296 -4.857 -33.909 1.00 95.81 414 SER A O 1
ATOM 3089 N N . SER A 1 415 ? 15.220 -4.366 -34.608 1.00 94.62 415 SER A N 1
ATOM 3090 C CA . SER A 1 415 ? 15.182 -5.270 -35.762 1.00 94.62 415 SER A CA 1
ATOM 3091 C C . SER A 1 415 ? 15.497 -4.579 -37.096 1.00 94.62 415 SER A C 1
ATOM 3093 O O . SER A 1 415 ? 15.641 -5.276 -38.096 1.00 94.62 415 SER A O 1
ATOM 3095 N N . ILE A 1 416 ? 15.600 -3.244 -37.121 1.00 89.69 416 ILE A N 1
ATOM 3096 C CA . ILE A 1 416 ? 15.860 -2.450 -38.331 1.00 89.69 416 ILE A CA 1
ATOM 3097 C C . ILE A 1 416 ? 17.373 -2.374 -38.555 1.00 89.69 416 ILE A C 1
ATOM 3099 O O . ILE A 1 416 ? 17.883 -2.951 -39.514 1.00 89.69 416 ILE A O 1
ATOM 3103 N N . ASN A 1 417 ? 18.107 -1.754 -37.627 1.00 88.19 417 ASN A N 1
ATOM 3104 C CA . ASN A 1 417 ? 19.571 -1.678 -37.655 1.00 88.19 417 ASN A CA 1
ATOM 3105 C C . ASN A 1 417 ? 20.197 -2.756 -36.754 1.00 88.19 417 ASN A C 1
ATOM 3107 O O . ASN A 1 417 ? 20.831 -2.482 -35.731 1.00 88.19 417 ASN A O 1
ATOM 3111 N N . PHE A 1 418 ? 19.970 -4.019 -37.117 1.00 85.38 418 PHE A N 1
ATOM 3112 C CA . PHE A 1 418 ? 20.480 -5.181 -36.388 1.00 85.38 418 PHE A CA 1
ATOM 3113 C C . PHE A 1 418 ? 21.875 -5.605 -36.896 1.00 85.38 418 PHE A C 1
ATOM 3115 O O . PHE A 1 418 ? 22.076 -5.678 -38.109 1.00 85.38 418 PHE A O 1
ATOM 3122 N N . PRO A 1 419 ? 22.832 -5.959 -36.012 1.00 88.00 419 PRO A N 1
ATOM 3123 C CA . PRO A 1 419 ? 22.724 -6.056 -34.551 1.00 88.00 419 PRO A CA 1
ATOM 3124 C C . PRO A 1 419 ? 23.190 -4.800 -33.797 1.00 88.00 419 PRO A C 1
ATOM 3126 O O . PRO A 1 419 ? 23.319 -4.843 -32.573 1.00 88.00 419 PRO A O 1
ATOM 3129 N N . THR A 1 420 ? 23.478 -3.705 -34.499 1.00 93.94 420 THR A N 1
ATOM 3130 C CA . THR A 1 420 ? 24.251 -2.578 -33.962 1.00 93.94 420 THR A CA 1
ATOM 3131 C C . THR A 1 420 ? 23.457 -1.639 -33.065 1.00 93.94 420 THR A C 1
ATOM 3133 O O . THR A 1 420 ? 24.059 -1.015 -32.193 1.00 93.94 420 THR A O 1
ATOM 3136 N N . ASN A 1 421 ? 22.134 -1.557 -33.228 1.00 97.00 421 ASN A N 1
ATOM 3137 C CA . ASN A 1 421 ? 21.319 -0.548 -32.551 1.00 97.00 421 ASN A CA 1
ATOM 3138 C C . ASN A 1 421 ? 20.324 -1.152 -31.551 1.00 97.00 421 ASN A C 1
ATOM 3140 O O . ASN A 1 421 ? 19.916 -2.320 -31.626 1.00 97.00 421 ASN A O 1
ATOM 3144 N N . ALA A 1 422 ? 19.906 -0.314 -30.610 1.00 98.06 422 ALA A N 1
ATOM 3145 C CA . ALA A 1 422 ? 18.806 -0.572 -29.694 1.00 98.06 422 ALA A CA 1
ATOM 3146 C C . ALA A 1 422 ? 17.857 0.629 -29.660 1.00 98.06 422 ALA A C 1
ATOM 3148 O O . ALA A 1 422 ? 18.219 1.734 -30.066 1.00 98.06 422 ALA A O 1
ATOM 3149 N N . TRP A 1 423 ? 16.638 0.410 -29.174 1.00 98.25 423 TRP A N 1
ATOM 3150 C CA . TRP A 1 423 ? 15.664 1.484 -29.045 1.00 98.25 423 TRP A CA 1
ATOM 3151 C C . TRP A 1 423 ? 15.931 2.317 -27.800 1.00 98.25 423 TRP A C 1
ATOM 3153 O O . TRP A 1 423 ? 16.131 1.782 -26.701 1.00 98.25 423 TRP A O 1
ATOM 3163 N N . ASN A 1 424 ? 15.839 3.629 -27.955 1.00 97.62 424 ASN A N 1
ATOM 3164 C CA . ASN A 1 424 ? 15.764 4.575 -26.857 1.00 97.62 424 ASN A CA 1
ATOM 3165 C C . ASN A 1 424 ? 14.494 5.430 -26.970 1.00 97.62 424 ASN A C 1
ATOM 3167 O O . ASN A 1 424 ? 13.860 5.517 -28.023 1.00 97.62 424 ASN A O 1
ATOM 3171 N N . GLN A 1 425 ? 14.116 6.042 -25.854 1.00 97.88 425 GLN A N 1
ATOM 3172 C CA . GLN A 1 425 ? 13.080 7.064 -25.810 1.00 97.88 425 GLN A CA 1
ATOM 3173 C C . GLN A 1 425 ? 13.731 8.408 -25.495 1.00 97.88 425 GLN A C 1
ATOM 3175 O O . GLN A 1 425 ? 14.349 8.569 -24.439 1.00 97.88 425 GLN A O 1
ATOM 3180 N N . PHE A 1 426 ? 13.517 9.390 -26.364 1.00 97.50 426 PHE A N 1
ATOM 3181 C CA . PHE A 1 426 ? 13.803 10.785 -26.076 1.00 97.50 426 PHE A CA 1
ATOM 3182 C C . PHE A 1 426 ? 12.610 11.416 -25.353 1.00 97.50 426 PHE A C 1
ATOM 3184 O O . PHE A 1 426 ? 11.491 11.455 -25.883 1.00 97.50 426 PHE A O 1
ATOM 3191 N N . PHE A 1 427 ? 12.841 11.908 -24.135 1.00 97.50 427 PHE A N 1
ATOM 3192 C CA . PHE A 1 427 ? 11.853 12.656 -23.361 1.00 97.50 427 PHE A CA 1
ATOM 3193 C C . PHE A 1 427 ? 12.081 14.163 -23.482 1.00 97.50 427 PHE A C 1
ATOM 3195 O O . PHE A 1 427 ? 13.184 14.662 -23.256 1.00 97.50 427 PHE A O 1
ATOM 3202 N N . ALA A 1 428 ? 11.013 14.895 -23.781 1.00 94.31 428 ALA A N 1
ATOM 3203 C CA . ALA A 1 428 ? 11.016 16.339 -23.942 1.00 94.31 428 ALA A CA 1
ATOM 3204 C C . ALA A 1 428 ? 9.802 16.972 -23.248 1.00 94.31 428 ALA A C 1
ATOM 3206 O O . ALA A 1 428 ? 8.658 16.523 -23.389 1.00 94.31 428 ALA A O 1
ATOM 3207 N N . VAL A 1 429 ? 10.052 18.051 -22.503 1.00 89.56 429 VAL A N 1
ATOM 3208 C CA . VAL A 1 429 ? 9.008 18.817 -21.812 1.00 89.56 429 VAL A CA 1
ATOM 3209 C C . VAL A 1 429 ? 8.382 19.806 -22.792 1.00 89.56 429 VAL A C 1
ATOM 3211 O O . VAL A 1 429 ? 9.091 20.577 -23.429 1.00 89.56 429 VAL A O 1
ATOM 3214 N N . GLY A 1 430 ? 7.051 19.816 -22.891 1.00 82.88 430 GLY A N 1
ATOM 3215 C CA . GLY A 1 430 ? 6.325 20.735 -23.778 1.00 82.88 430 GLY A CA 1
ATOM 3216 C C . GLY A 1 430 ? 6.159 20.250 -25.225 1.00 82.88 430 GLY A C 1
ATOM 3217 O O . GLY A 1 430 ? 5.637 20.999 -26.046 1.00 82.88 430 GLY A O 1
ATOM 3218 N N . GLY A 1 431 ? 6.550 19.009 -25.531 1.00 85.00 431 GLY A N 1
ATOM 3219 C CA . GLY A 1 431 ? 6.400 18.384 -26.851 1.00 85.00 431 GLY A CA 1
ATOM 3220 C C . GLY A 1 431 ? 7.731 17.909 -27.435 1.00 85.00 431 GLY A C 1
ATOM 3221 O O . GLY A 1 431 ? 8.789 18.210 -26.895 1.00 85.00 431 GLY A O 1
ATOM 3222 N N . GLY A 1 432 ? 7.676 17.146 -28.533 1.00 89.06 432 GLY A N 1
ATOM 3223 C CA . GLY A 1 432 ? 8.879 16.633 -29.207 1.00 89.06 432 GLY A CA 1
ATOM 3224 C C . GLY A 1 432 ? 9.481 15.372 -28.580 1.00 89.06 432 GLY A C 1
ATOM 3225 O O . GLY A 1 432 ? 10.668 15.122 -28.738 1.00 89.06 432 GLY A O 1
ATOM 3226 N N . ASN A 1 433 ? 8.685 14.583 -27.856 1.00 93.94 433 ASN A N 1
ATOM 3227 C CA . ASN A 1 433 ? 9.079 13.235 -27.442 1.00 93.94 433 ASN A CA 1
ATOM 3228 C C . ASN A 1 433 ? 9.117 12.317 -28.672 1.00 93.94 433 ASN A C 1
ATOM 3230 O O . ASN A 1 433 ? 8.198 12.375 -29.487 1.00 93.94 433 ASN A O 1
ATOM 3234 N N . PHE A 1 434 ? 10.104 11.437 -28.795 1.00 95.31 434 PHE A N 1
ATOM 3235 C CA . PHE A 1 434 ? 10.159 10.458 -29.884 1.00 95.31 434 PHE A CA 1
ATOM 3236 C C . PHE A 1 434 ? 10.923 9.205 -29.467 1.00 95.31 434 PHE A C 1
ATOM 3238 O O . PHE A 1 434 ? 11.683 9.213 -28.499 1.00 95.31 434 PHE A O 1
ATOM 3245 N N . GLN A 1 435 ? 10.681 8.124 -30.195 1.00 96.06 435 GLN A N 1
ATOM 3246 C CA . GLN A 1 435 ? 11.459 6.894 -30.104 1.00 96.06 435 GLN A CA 1
ATOM 3247 C C . GLN A 1 435 ? 12.494 6.921 -31.211 1.00 96.06 435 GLN A C 1
ATOM 3249 O O . GLN A 1 435 ? 12.169 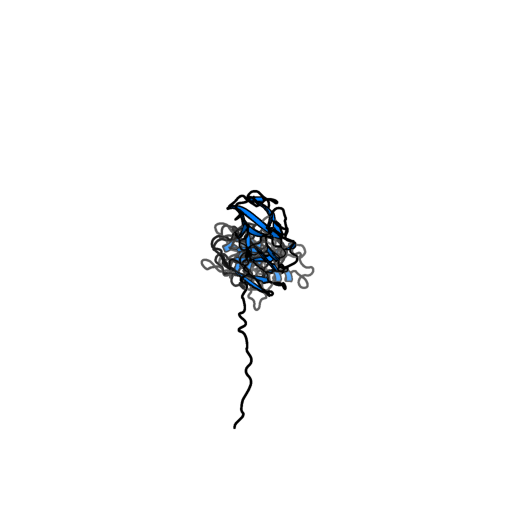7.405 -32.295 1.00 96.06 435 GLN A O 1
ATOM 3254 N N . ASP A 1 436 ? 13.699 6.439 -30.928 1.00 94.56 436 ASP A N 1
ATOM 3255 C CA . ASP A 1 436 ? 14.795 6.418 -31.893 1.00 94.56 436 ASP A CA 1
ATOM 3256 C C . ASP A 1 436 ? 15.687 5.187 -31.740 1.00 94.56 436 ASP A C 1
ATOM 3258 O O . ASP A 1 436 ? 15.690 4.517 -30.699 1.00 94.56 436 ASP A O 1
ATOM 3262 N N . GLU A 1 437 ? 16.446 4.900 -32.791 1.00 94.56 437 GLU A N 1
ATOM 3263 C CA . GLU A 1 437 ? 17.446 3.843 -32.816 1.00 94.56 437 GLU A CA 1
ATOM 3264 C C . GLU A 1 437 ? 18.842 4.431 -32.666 1.00 94.56 437 GLU A C 1
ATOM 3266 O O . GLU A 1 437 ? 19.379 5.009 -33.607 1.00 94.56 437 GLU A O 1
ATOM 3271 N N . ASP A 1 438 ? 19.485 4.173 -31.530 1.00 96.00 438 ASP A N 1
ATOM 3272 C CA . ASP A 1 438 ? 20.874 4.581 -31.332 1.00 96.00 438 ASP A CA 1
ATOM 3273 C C . ASP A 1 438 ? 21.821 3.371 -31.346 1.00 96.00 438 ASP A C 1
ATOM 3275 O O . ASP A 1 438 ? 21.442 2.268 -30.917 1.00 96.00 438 ASP A O 1
ATOM 3279 N N . PRO A 1 439 ? 23.068 3.554 -31.818 1.00 96.81 439 PRO A N 1
ATOM 3280 C CA . PRO A 1 439 ? 24.133 2.571 -31.671 1.00 96.81 439 PRO A CA 1
ATOM 3281 C C . PRO A 1 439 ? 24.321 2.130 -30.212 1.00 96.81 439 PRO A C 1
ATOM 3283 O O . PRO A 1 439 ? 24.322 2.942 -29.284 1.00 96.81 439 PRO A O 1
ATOM 3286 N N . LYS A 1 440 ? 24.504 0.822 -29.994 1.00 97.44 440 LYS A N 1
ATOM 3287 C CA . LYS A 1 440 ? 24.616 0.215 -28.653 1.00 97.44 440 LYS A CA 1
ATOM 3288 C C . LYS A 1 440 ? 25.823 0.697 -27.836 1.00 97.44 440 LYS A C 1
ATOM 3290 O O . LYS A 1 440 ? 25.852 0.464 -26.627 1.00 97.44 440 LYS A O 1
ATOM 3295 N N . ASP A 1 441 ? 26.791 1.353 -28.468 1.00 95.69 441 ASP A N 1
ATOM 3296 C CA . ASP A 1 441 ? 27.973 1.960 -27.853 1.00 95.69 441 ASP A CA 1
ATOM 3297 C C . ASP A 1 441 ? 27.728 3.386 -27.322 1.00 95.69 441 ASP A C 1
ATOM 3299 O O . ASP A 1 441 ? 28.593 3.956 -26.654 1.00 95.69 441 ASP A O 1
ATOM 3303 N N . GLY A 1 442 ? 26.540 3.952 -27.555 1.00 95.00 442 GLY A N 1
ATOM 3304 C CA . GLY A 1 442 ? 26.145 5.261 -27.048 1.00 95.00 442 GLY A CA 1
ATOM 3305 C C . GLY A 1 442 ? 25.989 5.290 -25.516 1.00 95.00 442 GLY A C 1
ATOM 3306 O O . GLY A 1 442 ? 25.223 4.494 -24.960 1.00 95.00 442 GLY A O 1
ATOM 3307 N N . PRO A 1 443 ? 26.647 6.221 -24.795 1.00 96.06 443 PRO A N 1
ATOM 3308 C CA . PRO A 1 443 ? 26.463 6.388 -23.354 1.00 96.06 443 PRO A CA 1
ATOM 3309 C C . PRO A 1 443 ? 25.178 7.179 -23.046 1.00 96.06 443 PRO A C 1
ATOM 3311 O O . PRO A 1 443 ? 25.212 8.395 -22.856 1.00 96.06 443 PRO A O 1
ATOM 3314 N N . ILE A 1 444 ? 24.039 6.487 -22.957 1.00 97.94 444 ILE A N 1
ATOM 3315 C CA . ILE A 1 444 ? 22.700 7.086 -22.776 1.00 97.94 444 ILE A CA 1
ATOM 3316 C C . ILE A 1 444 ? 22.201 6.936 -21.327 1.00 97.94 444 ILE A C 1
ATOM 3318 O O . ILE A 1 444 ? 22.714 6.127 -20.547 1.00 97.94 444 ILE A O 1
ATOM 3322 N N . SER A 1 445 ? 21.226 7.763 -20.931 1.00 98.62 445 SER A N 1
ATOM 3323 C CA . SER A 1 445 ? 20.593 7.694 -19.612 1.00 98.62 445 SER A CA 1
ATOM 3324 C C . SER A 1 445 ? 19.901 6.348 -19.367 1.00 98.62 445 SER A C 1
ATOM 3326 O O . SER A 1 445 ? 19.381 5.708 -20.282 1.00 98.62 445 SER A O 1
ATOM 3328 N N . VAL A 1 446 ? 19.817 5.956 -18.097 1.00 98.75 446 VAL A N 1
ATOM 3329 C CA . VAL A 1 446 ? 19.125 4.748 -17.637 1.00 98.75 446 VAL A CA 1
ATOM 3330 C C . VAL A 1 446 ? 18.163 5.124 -16.519 1.00 98.75 446 VAL A C 1
ATOM 3332 O O . VAL A 1 446 ? 18.564 5.698 -15.502 1.00 98.75 446 VAL A O 1
ATOM 3335 N N . ARG A 1 447 ? 16.886 4.775 -16.696 1.00 98.69 447 ARG A N 1
ATOM 3336 C CA . ARG A 1 447 ? 15.859 4.862 -15.656 1.00 98.69 447 ARG A CA 1
ATOM 3337 C C . ARG A 1 447 ? 15.207 3.500 -15.489 1.00 98.69 447 ARG A C 1
ATOM 3339 O O . ARG A 1 447 ? 14.489 3.040 -16.370 1.00 98.69 447 ARG A O 1
ATOM 3346 N N . CYS A 1 448 ? 15.455 2.872 -14.351 1.00 98.81 448 CYS A N 1
ATOM 3347 C CA . CYS A 1 448 ? 14.910 1.557 -14.065 1.00 98.81 448 CYS A CA 1
ATOM 3348 C C . CYS A 1 448 ? 13.446 1.645 -13.646 1.00 98.81 448 CYS A C 1
ATOM 3350 O O . CYS A 1 448 ? 13.007 2.624 -13.037 1.00 98.81 448 CYS A O 1
ATOM 3352 N N . VAL A 1 449 ? 12.693 0.595 -13.950 1.00 98.81 449 VAL A N 1
ATOM 3353 C CA . VAL A 1 449 ? 11.291 0.444 -13.568 1.00 98.81 449 VAL A CA 1
ATOM 3354 C C . VAL A 1 449 ? 11.094 -0.874 -12.821 1.00 98.81 449 VAL A C 1
ATOM 3356 O O . VAL A 1 449 ? 11.926 -1.776 -12.910 1.00 98.81 449 VAL A O 1
ATOM 3359 N N . ARG A 1 450 ? 10.002 -0.997 -12.071 1.00 98.31 450 ARG A N 1
ATOM 3360 C CA . ARG A 1 450 ? 9.592 -2.260 -11.444 1.00 98.31 450 ARG A CA 1
ATOM 3361 C C . ARG A 1 450 ? 8.079 -2.383 -11.378 1.00 98.31 450 ARG A C 1
ATOM 3363 O O . ARG A 1 450 ? 7.360 -1.386 -11.474 1.00 98.31 450 ARG A O 1
ATOM 3370 N N . ALA A 1 451 ? 7.599 -3.606 -11.189 1.00 98.06 451 ALA A N 1
ATOM 3371 C CA . ALA A 1 451 ? 6.194 -3.852 -10.900 1.00 98.06 451 ALA A CA 1
ATOM 3372 C C . ALA A 1 451 ? 5.856 -3.448 -9.456 1.00 98.06 451 ALA A C 1
ATOM 3374 O O . ALA A 1 451 ? 6.677 -3.568 -8.551 1.00 98.06 451 ALA A O 1
ATOM 3375 N N . ILE A 1 452 ? 4.626 -2.991 -9.236 1.00 96.75 452 ILE A N 1
ATOM 3376 C CA . ILE A 1 452 ? 4.081 -2.823 -7.888 1.00 96.75 452 ILE A CA 1
ATOM 3377 C C . ILE A 1 452 ? 3.793 -4.212 -7.310 1.00 96.75 452 ILE A C 1
ATOM 3379 O O . ILE A 1 452 ? 3.070 -4.999 -7.924 1.00 96.75 452 ILE A O 1
ATOM 3383 N N . THR A 1 453 ? 4.323 -4.491 -6.122 1.00 89.69 453 THR A N 1
ATOM 3384 C CA . THR A 1 453 ? 4.125 -5.759 -5.404 1.00 89.69 453 THR A CA 1
ATOM 3385 C C . THR A 1 453 ? 3.154 -5.567 -4.242 1.00 89.69 453 THR A C 1
ATOM 3387 O O . THR A 1 453 ? 3.263 -4.581 -3.519 1.00 89.69 453 THR A O 1
ATOM 3390 N N . GLY A 1 454 ? 2.172 -6.459 -4.100 1.00 69.19 454 GLY A N 1
ATOM 3391 C CA . GLY A 1 454 ? 1.094 -6.353 -3.105 1.00 69.19 454 GLY A CA 1
ATOM 3392 C C . GLY A 1 454 ? 1.489 -6.756 -1.696 1.00 69.19 454 GLY A C 1
ATOM 3393 O O . GLY A 1 454 ? 2.354 -7.650 -1.572 1.00 69.19 454 GLY A O 1
#

Secondary structure (DSSP, 8-state):
----------------------PPPPSEEEEESS-SEEEEETT-EEEEEEEEEE-SSS-EEEEEPPBTTEEEE-STTS--SSEEE-TT-EEEEEEEEEGGG-SS-EES---EEETT-TTSEE---GGGS-EEEEEPPPPPB-EEES-SEEEEETT---EEEEEEE-SSS-EEEEEEEEESPPPTT-EEESS--EEE-TT-EEEEEEE--SS-SS-TT-SS--PEEEEEE-TTBPEE--EEEEE-TT-EETTEEEEEEETTS-TTS--EEEEEESS-SB-TTTT-BBSSB-TTS-B-----TT-BTT--TTTSSS-TTT-HHHHHHHHHHHTSTTTSSSPPPGGGBHHHHTTS-BTTB---BPPPHHHH---TT--S-SS--TTSPPSS--HIIIIITTT-TT---EEEEEEEEPSSSTTTEEEEEEE-TTS--EEEEEETTS-BBB--EEE---